Protein AF-A0A964JI79-F1 (afdb_monomer)

Sequence (382 aa):
MNRFLILTRLLARLQPWALALVCSLFVGLTACGGNASSGPTGSAENVSILEVLNTSTGSGTSTTPPISLPLGTDSISMASFWEKQVLNGFSKTGVLRAYAYQDFKRLTLLTVPTANADNGKSTLFLITHPDHQAQSGDIVTVSGVNQDALGVPYSFFNNAFEVVGRDANSYYIKVPYATSKREVFFLNANLSYKYLDCVGTQTVVQTPALGTDPITYLDGYEVRVAKYTVENLLNGCSPAAASFTTFKYFAVTNPRPGFTLKYPLLGQRVDGGDFGSTEKTFDLPSTPLKSGDTGTIGTMKFYKSSNKVFLTGSAVLTYEILKYTTNSVFIAISTDAYNDNYNLISKMTEVYGRDPLVDKEYKLIRTTIKYNNPRKNEVIIE

pLDD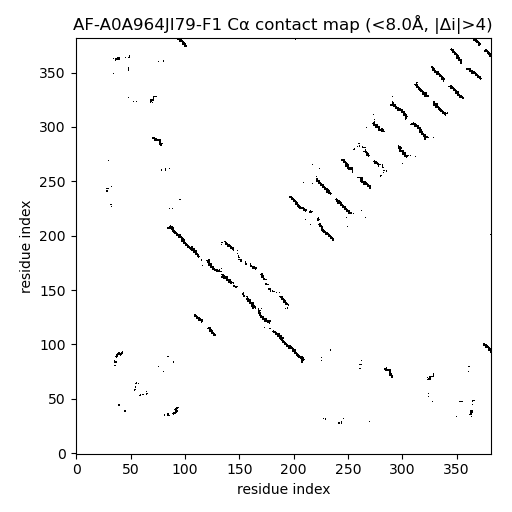T: mean 77.48, std 19.93, range [22.91, 97.0]

Mean predicted aligned error: 11.4 Å

Radius of gyration: 24.66 Å; Cα contacts (8 Å, |Δi|>4): 904; chains: 1; bounding box: 70×33×68 Å

Foldseek 3Di:
DPDVVVVVVVVVPPDPVVVVQPPPCPVPPPPVQPDQFAFDQDDPPCPPVVVLVCQQVVVDPDDDHPPAFDWDFFQDFPLVQSVCCQAAWYKDKWKKWKKFKDKDAFDWWWKWFDDADDVQQKTKIKTFAAQPPAEFQKKKAWADFDDADLNHDSVQNRGIFGWHDDDRGITIGIRRHGHPDGDIGITTTMIMIIHRQKMWMKMKTKHRFAADVVFDDAPRFTWTKIKIKIWIAIDNDPVRIDMKIKIWTFGCAQPDPPADRGRFTQWMDIVVAWTKGWPSQAHTDPGTDIAFDKDWRGKIWTARDSVRPGTFWIKTWMWHFHSGHPFKTKIWIWIFIATPVRDTFKIKIWIWMDGPVPDPHTHGPKIWMFGPDPRRMIMIID

Structure (mmCIF, N/CA/C/O backbone):
data_AF-A0A964JI79-F1
#
_entry.id   AF-A0A964JI79-F1
#
loop_
_atom_site.group_PDB
_atom_site.id
_atom_site.type_symbol
_atom_site.label_atom_id
_atom_site.label_alt_id
_atom_site.label_comp_id
_atom_site.label_asym_id
_atom_site.label_entity_id
_atom_site.label_seq_id
_atom_site.pdbx_PDB_ins_code
_atom_site.Cartn_x
_atom_site.Cartn_y
_atom_site.Cartn_z
_atom_site.occupancy
_atom_site.B_iso_or_equiv
_atom_site.auth_seq_id
_atom_site.auth_comp_id
_atom_site.auth_asym_id
_atom_site.auth_atom_id
_atom_site.pdbx_PDB_model_num
ATOM 1 N N . MET A 1 1 ? -39.527 5.521 -37.701 1.00 39.88 1 MET A N 1
ATOM 2 C CA . MET A 1 1 ? -38.469 4.477 -37.726 1.00 39.88 1 MET A CA 1
ATOM 3 C C . MET A 1 1 ? -37.204 5.082 -38.341 1.00 39.88 1 MET A C 1
ATOM 5 O O . MET A 1 1 ? -37.358 5.986 -39.144 1.00 39.88 1 MET A O 1
ATOM 9 N N . ASN A 1 2 ? -35.996 4.651 -37.947 1.00 37.69 2 ASN A N 1
ATOM 10 C CA . ASN A 1 2 ? -34.660 5.176 -38.348 1.00 37.69 2 ASN A CA 1
ATOM 11 C C . ASN A 1 2 ? -33.994 6.329 -37.560 1.00 37.69 2 ASN A C 1
ATOM 13 O O . ASN A 1 2 ? -33.199 7.070 -38.127 1.00 37.69 2 ASN A O 1
ATOM 17 N N . ARG A 1 3 ? -34.179 6.439 -36.234 1.00 29.69 3 ARG A N 1
ATOM 18 C CA . ARG A 1 3 ? -33.207 7.184 -35.385 1.00 29.69 3 ARG A CA 1
ATOM 19 C C . ARG A 1 3 ? -32.606 6.385 -34.221 1.00 29.69 3 ARG A C 1
ATOM 21 O O . ARG A 1 3 ? -31.501 6.689 -33.794 1.00 29.69 3 ARG A O 1
ATOM 28 N N . PHE A 1 4 ? -33.242 5.288 -33.805 1.00 30.78 4 PHE A N 1
ATOM 29 C CA . PHE A 1 4 ? -32.738 4.411 -32.733 1.00 30.78 4 PHE A CA 1
ATOM 30 C C . PHE A 1 4 ? -31.692 3.367 -33.177 1.00 30.78 4 PHE A C 1
ATOM 32 O O . PHE A 1 4 ? -31.004 2.793 -32.341 1.00 30.78 4 PHE A O 1
ATOM 39 N N . LEU A 1 5 ? -31.533 3.139 -34.485 1.00 32.06 5 LEU A N 1
ATOM 40 C CA . LEU A 1 5 ? -30.607 2.136 -35.040 1.00 32.06 5 LEU A CA 1
ATOM 41 C C . LEU A 1 5 ? -29.206 2.683 -35.373 1.00 32.06 5 LEU A C 1
ATOM 43 O O . LEU A 1 5 ? -28.295 1.907 -35.650 1.00 32.06 5 LEU A O 1
ATOM 47 N N . ILE A 1 6 ? -29.015 4.007 -35.338 1.00 36.81 6 ILE A N 1
ATOM 48 C CA . ILE A 1 6 ? -27.717 4.641 -35.631 1.00 36.81 6 ILE A CA 1
ATOM 49 C C . ILE A 1 6 ? -26.900 4.827 -34.341 1.00 36.81 6 ILE A C 1
ATOM 51 O O . ILE A 1 6 ? -25.684 4.649 -34.357 1.00 36.81 6 ILE A O 1
ATOM 55 N N . LEU A 1 7 ? -27.558 5.068 -33.200 1.00 31.48 7 LEU A N 1
ATOM 56 C CA . LEU A 1 7 ? -26.881 5.233 -31.908 1.00 31.48 7 LEU A CA 1
ATOM 57 C C . LEU A 1 7 ? -26.299 3.910 -31.374 1.00 31.48 7 LEU A C 1
ATOM 59 O O . LEU A 1 7 ? -25.198 3.885 -30.832 1.00 31.48 7 LEU A O 1
ATOM 63 N N . THR A 1 8 ? -26.983 2.788 -31.614 1.00 33.47 8 THR A N 1
ATOM 64 C CA . THR A 1 8 ? -26.509 1.444 -31.237 1.00 33.47 8 THR A CA 1
ATOM 65 C C . THR A 1 8 ? -25.351 0.950 -32.107 1.00 33.47 8 THR A C 1
ATOM 67 O O . THR A 1 8 ? -24.532 0.166 -31.635 1.00 33.47 8 THR A O 1
ATOM 70 N N . ARG A 1 9 ? -25.203 1.452 -33.344 1.00 29.17 9 ARG A N 1
ATOM 71 C CA . ARG A 1 9 ? -24.035 1.154 -34.194 1.00 29.17 9 ARG A CA 1
ATOM 72 C C . ARG A 1 9 ? -22.817 2.035 -33.902 1.00 29.17 9 ARG A C 1
ATOM 74 O O . ARG A 1 9 ? -21.702 1.567 -34.115 1.00 29.17 9 ARG A O 1
ATOM 81 N N . LEU A 1 10 ? -22.996 3.258 -33.389 1.00 30.17 10 LEU A N 1
ATOM 82 C CA . LEU A 1 10 ? -21.867 4.092 -32.945 1.00 30.17 10 LEU A CA 1
ATOM 83 C C . LEU A 1 10 ? -21.243 3.578 -31.637 1.00 30.17 10 LEU A C 1
ATOM 85 O O . LEU A 1 10 ? -20.023 3.588 -31.500 1.00 30.17 10 LEU A O 1
ATOM 89 N N . LEU A 1 11 ? -22.056 3.054 -30.715 1.00 32.22 11 LEU A N 1
ATOM 90 C CA . LEU A 1 11 ? -21.571 2.468 -29.458 1.00 32.22 11 LEU A CA 1
ATOM 91 C C . LEU A 1 11 ? -20.915 1.087 -29.632 1.00 32.22 11 LEU A C 1
ATOM 93 O O . LEU A 1 11 ? -20.135 0.680 -28.782 1.00 32.22 11 LEU A O 1
ATOM 97 N N . ALA A 1 12 ? -21.148 0.402 -30.755 1.00 28.06 12 ALA A N 1
ATOM 98 C CA . ALA A 1 12 ? -20.492 -0.867 -31.085 1.00 28.06 12 ALA A CA 1
ATOM 99 C C . ALA A 1 12 ? -19.076 -0.708 -31.686 1.00 28.06 12 ALA A C 1
ATOM 101 O O . ALA A 1 12 ? -18.411 -1.706 -31.954 1.00 28.06 12 ALA A O 1
ATOM 102 N N . ARG A 1 13 ? -18.608 0.532 -31.917 1.00 30.50 13 ARG A N 1
ATOM 103 C CA . ARG A 1 13 ? -17.231 0.843 -32.358 1.00 30.50 13 ARG A CA 1
ATOM 104 C C . ARG A 1 13 ? -16.351 1.464 -31.273 1.00 30.50 13 ARG A C 1
ATOM 106 O O . ARG A 1 13 ? -15.166 1.675 -31.512 1.00 30.50 13 ARG A O 1
ATOM 113 N N . LEU A 1 14 ? -16.900 1.730 -30.091 1.00 30.25 14 LEU A N 1
ATOM 114 C CA . LEU A 1 14 ? -16.108 2.082 -28.920 1.00 30.25 14 LEU A CA 1
ATOM 115 C C . LEU A 1 14 ? -15.649 0.777 -28.271 1.00 30.25 14 LEU A C 1
ATOM 117 O O . LEU A 1 14 ? -16.464 -0.045 -27.859 1.00 30.25 14 LEU A O 1
ATOM 121 N N . GLN A 1 15 ? -14.334 0.564 -28.275 1.00 29.81 15 GLN A N 1
ATOM 122 C CA . GLN A 1 15 ? -13.681 -0.624 -27.734 1.00 29.81 15 GLN A CA 1
ATOM 123 C C . GLN A 1 15 ? -14.195 -0.962 -26.319 1.00 29.81 15 GLN A C 1
ATOM 125 O O . GLN A 1 15 ? -14.509 -0.044 -25.556 1.00 29.81 15 GLN A O 1
ATOM 130 N N . PRO A 1 16 ? -14.199 -2.250 -25.912 1.00 25.27 16 PRO A N 1
ATOM 131 C CA . PRO A 1 16 ? -14.702 -2.721 -24.607 1.00 25.27 16 PRO A CA 1
ATOM 132 C C . PRO A 1 16 ? -14.015 -2.116 -23.364 1.00 25.27 16 PRO A C 1
ATOM 134 O O . PRO A 1 16 ? -14.296 -2.508 -22.237 1.00 25.27 16 PRO A O 1
ATOM 137 N N . TRP A 1 17 ? -13.071 -1.198 -23.553 1.00 29.56 17 TRP A N 1
ATOM 138 C CA . TRP A 1 17 ? -12.117 -0.728 -22.557 1.00 29.56 17 TRP A CA 1
ATOM 139 C C . TRP A 1 17 ? -12.625 0.527 -21.836 1.00 29.56 17 TRP A C 1
ATOM 141 O O . TRP A 1 17 ? -12.247 0.777 -20.695 1.00 29.56 17 TRP A O 1
ATOM 151 N N . ALA A 1 18 ? -13.554 1.269 -22.451 1.00 24.69 18 ALA A N 1
ATOM 152 C CA . ALA A 1 18 ? -14.153 2.461 -21.849 1.00 24.69 18 ALA A CA 1
ATOM 153 C C . ALA A 1 18 ? -15.104 2.136 -20.677 1.00 24.69 18 ALA A C 1
ATOM 155 O O . ALA A 1 18 ? -15.286 2.967 -19.792 1.00 24.69 18 ALA A O 1
ATOM 156 N N . LEU A 1 19 ? -15.660 0.917 -20.615 1.00 22.91 19 LEU A N 1
ATOM 157 C CA . LEU A 1 19 ? -16.466 0.466 -19.470 1.00 22.91 19 LEU A CA 1
ATOM 158 C C . LEU A 1 19 ? -15.629 -0.120 -18.316 1.00 22.91 19 LEU A C 1
ATOM 160 O O . LEU A 1 19 ? -16.111 -0.171 -17.188 1.00 22.91 19 LEU A O 1
ATOM 164 N N . ALA A 1 20 ? -14.372 -0.511 -18.553 1.00 25.67 20 ALA A N 1
ATOM 165 C CA . ALA A 1 20 ? -13.480 -1.023 -17.505 1.00 25.67 20 ALA A CA 1
ATOM 166 C C . ALA A 1 20 ? -12.847 0.095 -16.649 1.00 25.67 20 ALA A C 1
ATOM 168 O O . ALA A 1 20 ? -12.399 -0.154 -15.526 1.00 25.67 20 ALA A O 1
ATOM 169 N N . LEU A 1 21 ? -12.851 1.332 -17.161 1.00 25.94 21 LEU A N 1
ATOM 170 C CA . LEU A 1 21 ? -12.271 2.508 -16.508 1.00 25.94 21 LEU A CA 1
ATOM 171 C C . LEU A 1 21 ? -13.155 3.092 -15.387 1.00 25.94 21 LEU A C 1
ATOM 173 O O . LEU A 1 21 ? -12.661 3.825 -14.539 1.00 25.94 21 LEU A O 1
ATOM 177 N N . VAL A 1 22 ? -14.455 2.774 -15.371 1.00 24.48 22 VAL A N 1
ATOM 178 C CA . VAL A 1 22 ? -15.443 3.443 -14.498 1.00 24.48 22 VAL A CA 1
ATOM 179 C C . VAL A 1 22 ? -15.822 2.607 -13.264 1.00 24.48 22 VAL A C 1
ATOM 181 O O . VAL A 1 22 ? -16.275 3.155 -12.265 1.00 24.48 22 VAL A O 1
ATOM 184 N N . CYS A 1 23 ? -15.572 1.293 -13.265 1.00 25.00 23 CYS A N 1
ATOM 185 C CA . CYS A 1 23 ? -16.002 0.400 -12.175 1.00 25.00 23 CYS A CA 1
ATOM 186 C C . CYS A 1 23 ? -14.883 -0.100 -11.242 1.00 25.00 23 CYS A C 1
ATOM 188 O O . CYS A 1 23 ? -15.166 -0.877 -10.335 1.00 25.00 23 CYS A O 1
ATOM 190 N N . SER A 1 24 ? -13.630 0.334 -11.414 1.00 27.92 24 SER A N 1
ATOM 191 C CA . SER A 1 24 ? -12.477 -0.191 -10.657 1.00 27.92 24 SER A CA 1
ATOM 192 C C . SER A 1 24 ? -11.858 0.781 -9.638 1.00 27.92 24 SER A C 1
ATOM 194 O O . SER A 1 24 ? -11.057 0.341 -8.815 1.00 27.92 24 SER A O 1
ATOM 196 N N . LEU A 1 25 ? -12.265 2.060 -9.605 1.00 29.45 25 LEU A N 1
ATOM 197 C CA . LEU A 1 25 ? -11.742 3.047 -8.640 1.00 29.45 25 LEU A CA 1
ATOM 198 C C . LEU A 1 25 ? -12.527 3.159 -7.320 1.00 29.45 25 LEU A C 1
ATOM 200 O O . LEU A 1 25 ? -12.023 3.731 -6.357 1.00 29.45 25 LEU A O 1
ATOM 204 N N . PHE A 1 26 ? -13.729 2.584 -7.226 1.00 28.66 26 PHE A N 1
ATOM 205 C CA . PHE A 1 26 ? -14.591 2.760 -6.046 1.00 28.66 26 PHE A CA 1
ATOM 206 C C . PHE A 1 26 ? -14.206 1.912 -4.824 1.00 28.66 26 PHE A C 1
ATOM 208 O O . PHE A 1 26 ? -14.629 2.222 -3.715 1.00 28.66 26 PHE A O 1
ATOM 215 N N . VAL A 1 27 ? -13.370 0.884 -4.987 1.00 33.28 27 VAL A N 1
ATOM 216 C CA . VAL A 1 27 ? -12.914 0.036 -3.865 1.00 33.28 27 VAL A CA 1
ATOM 217 C C . VAL A 1 27 ? -11.611 0.573 -3.246 1.00 33.28 27 VAL A C 1
ATOM 219 O O . VAL A 1 27 ? -11.201 0.148 -2.171 1.00 33.28 27 VAL A O 1
ATOM 222 N N . GLY A 1 28 ? -10.965 1.550 -3.897 1.00 31.89 28 GLY A N 1
ATOM 223 C CA . GLY A 1 28 ? -9.596 1.965 -3.587 1.00 31.89 28 GLY A CA 1
ATOM 224 C C . GLY A 1 28 ? -9.418 2.948 -2.426 1.00 31.89 28 GLY A C 1
ATOM 225 O O . GLY A 1 28 ? -8.292 3.309 -2.092 1.00 31.89 28 GLY A O 1
ATOM 226 N N . LEU A 1 29 ? -10.507 3.428 -1.829 1.00 32.56 29 LEU A N 1
ATOM 227 C CA . LEU A 1 29 ? -10.443 4.540 -0.878 1.00 32.56 29 LEU A CA 1
ATOM 228 C C . LEU A 1 29 ? -11.104 4.247 0.479 1.00 32.56 29 LEU A C 1
ATOM 230 O O . LEU A 1 29 ? -10.903 4.997 1.430 1.00 32.56 29 LEU A O 1
ATOM 234 N N . THR A 1 30 ? -11.821 3.128 0.615 1.00 34.31 30 THR A N 1
ATOM 235 C CA . THR A 1 30 ? -12.437 2.704 1.886 1.00 34.31 30 THR A CA 1
ATOM 236 C C . THR A 1 30 ? -11.485 1.901 2.780 1.00 34.31 30 THR A C 1
ATOM 238 O O . THR A 1 30 ? -11.763 1.722 3.964 1.00 34.31 30 THR A O 1
ATOM 241 N N . ALA A 1 31 ? -10.342 1.451 2.249 1.00 33.12 31 ALA A N 1
ATOM 242 C CA . ALA A 1 31 ? -9.360 0.645 2.981 1.00 33.12 31 ALA A CA 1
ATOM 243 C C . ALA A 1 31 ? -8.284 1.463 3.722 1.00 33.12 31 ALA A C 1
ATOM 245 O O . ALA A 1 31 ? -7.567 0.899 4.540 1.00 33.12 31 ALA A O 1
ATOM 246 N N . CYS A 1 32 ? -8.201 2.787 3.531 1.00 40.50 32 CYS A N 1
ATOM 247 C CA . CYS A 1 32 ? -7.265 3.651 4.276 1.00 40.50 32 CYS A CA 1
ATOM 248 C C . CYS A 1 32 ? -7.685 3.883 5.748 1.00 40.50 32 CYS A C 1
ATOM 250 O O . CYS A 1 32 ? -7.201 4.805 6.386 1.00 40.50 32 CYS A O 1
ATOM 252 N N . GLY A 1 33 ? -8.623 3.093 6.284 1.00 36.03 33 GLY A N 1
ATOM 253 C CA . GLY A 1 33 ? -9.241 3.272 7.603 1.00 36.03 33 GLY A CA 1
ATOM 254 C C . GLY A 1 33 ? -8.457 2.708 8.792 1.00 36.03 33 GLY A C 1
ATOM 255 O O . GLY A 1 33 ? -8.871 2.903 9.934 1.00 36.03 33 GLY A O 1
ATOM 256 N N . GLY A 1 34 ? -7.366 1.976 8.555 1.00 40.94 34 GLY A N 1
ATOM 257 C CA . GLY A 1 34 ? -6.694 1.150 9.565 1.00 40.94 34 GLY A CA 1
ATOM 258 C C . GLY A 1 34 ? -5.803 1.898 10.554 1.00 40.94 34 GLY A C 1
ATOM 259 O O . GLY A 1 34 ? -5.539 1.355 11.624 1.00 40.94 34 GLY A O 1
ATOM 260 N N . ASN A 1 35 ? -5.407 3.141 10.255 1.00 49.19 35 ASN A N 1
ATOM 261 C CA . ASN A 1 35 ? -4.250 3.740 10.919 1.00 49.19 35 ASN A CA 1
ATOM 262 C C . ASN A 1 35 ? -4.412 3.786 12.443 1.00 49.19 35 ASN A C 1
ATOM 264 O O . ASN A 1 35 ? -5.392 4.323 12.974 1.00 49.19 35 ASN A O 1
ATOM 268 N N . ALA A 1 36 ? -3.410 3.242 13.123 1.00 42.94 36 ALA A N 1
ATOM 269 C CA . ALA A 1 36 ? -3.311 3.202 14.570 1.00 42.94 36 ALA A CA 1
ATOM 270 C C . ALA A 1 36 ? -2.357 4.264 15.121 1.00 42.94 36 ALA A C 1
ATOM 272 O O . ALA A 1 36 ? -2.041 4.197 16.296 1.00 42.94 36 ALA A O 1
ATOM 273 N N . SER A 1 37 ? -1.835 5.185 14.301 1.00 50.50 37 SER A N 1
ATOM 274 C CA . SER A 1 37 ? -0.772 6.100 14.726 1.00 50.50 37 SER A CA 1
ATOM 275 C C . SER A 1 37 ? -0.825 7.474 14.093 1.00 50.50 37 SER A C 1
ATOM 277 O O . SER A 1 37 ? -1.090 7.608 12.896 1.00 50.50 37 SER A O 1
ATOM 279 N N . SER A 1 38 ? -0.406 8.460 14.880 1.00 55.50 38 SER A N 1
ATOM 280 C CA . SER A 1 38 ? 0.136 9.721 14.405 1.00 55.50 38 SER A CA 1
ATOM 281 C C . SER A 1 38 ? 1.243 9.491 13.380 1.00 55.50 38 SER A C 1
ATOM 283 O O . SER A 1 38 ? 2.293 8.915 13.673 1.00 55.50 38 SER A O 1
ATOM 285 N N . GLY A 1 39 ? 1.014 9.966 12.160 1.00 51.12 39 GLY A N 1
ATOM 286 C CA . GLY A 1 39 ? 2.116 10.260 11.257 1.00 51.12 39 GLY A CA 1
ATOM 287 C C . GLY A 1 39 ? 2.653 11.670 11.480 1.00 51.12 39 GLY A C 1
ATOM 288 O O . GLY A 1 39 ? 2.147 12.393 12.338 1.00 51.12 39 GLY A O 1
ATOM 289 N N . PRO A 1 40 ? 3.682 12.061 10.723 1.00 49.12 40 PRO A N 1
ATOM 290 C CA . PRO A 1 40 ? 4.255 13.391 10.822 1.00 49.12 40 PRO A CA 1
ATOM 291 C C . PRO A 1 40 ? 3.246 14.464 10.401 1.00 49.12 40 PRO A C 1
ATOM 293 O O . PRO A 1 40 ? 2.354 14.233 9.578 1.00 49.12 40 PRO A O 1
ATOM 296 N N . THR A 1 41 ? 3.438 15.666 10.936 1.00 49.00 41 THR A N 1
ATOM 297 C CA . THR A 1 41 ? 2.664 16.860 10.567 1.00 49.00 41 THR A CA 1
ATOM 298 C C . THR A 1 41 ? 3.104 17.461 9.223 1.00 49.00 41 THR A C 1
ATOM 300 O O . THR A 1 41 ? 2.464 18.387 8.729 1.00 49.00 41 THR A O 1
ATOM 303 N N . GLY A 1 42 ? 4.164 16.923 8.598 1.00 44.34 42 GLY A N 1
ATOM 304 C CA . GLY A 1 42 ? 4.640 17.318 7.270 1.00 44.34 42 GLY A CA 1
ATOM 305 C C . GLY A 1 42 ? 5.679 16.362 6.663 1.00 44.34 42 GLY A C 1
ATOM 306 O O . GLY A 1 42 ? 6.214 15.484 7.335 1.00 44.34 42 GLY A O 1
ATOM 307 N N . SER A 1 43 ? 6.005 16.557 5.379 1.00 46.84 43 SER A N 1
ATOM 308 C CA . SER A 1 43 ? 6.873 15.661 4.589 1.00 46.84 43 SER A CA 1
ATOM 309 C C . SER A 1 43 ? 8.339 15.597 5.047 1.00 46.84 43 SER A C 1
ATOM 311 O O . SER A 1 43 ? 9.063 14.689 4.652 1.00 46.84 43 SER A O 1
ATOM 313 N N . ALA A 1 44 ? 8.800 16.560 5.853 1.00 49.00 44 ALA A N 1
ATOM 314 C CA . ALA A 1 44 ? 10.200 16.676 6.266 1.00 49.00 44 ALA A CA 1
ATOM 315 C C . ALA A 1 44 ? 10.572 15.800 7.477 1.00 49.00 44 ALA A C 1
ATOM 317 O O . ALA A 1 44 ? 11.729 15.413 7.613 1.00 49.00 44 ALA A O 1
ATOM 318 N N . GLU A 1 45 ? 9.616 15.461 8.349 1.00 54.50 45 GLU A N 1
ATOM 319 C CA . GLU A 1 45 ? 9.915 14.883 9.673 1.00 54.50 45 GLU A CA 1
ATOM 320 C C . GLU A 1 45 ? 10.364 13.411 9.638 1.00 54.50 45 GLU A C 1
ATOM 322 O O . GLU A 1 45 ? 10.851 12.911 10.646 1.00 54.50 45 GLU A O 1
ATOM 327 N N . ASN A 1 46 ? 10.263 12.728 8.489 1.00 58.06 46 ASN A N 1
ATOM 328 C CA . ASN A 1 46 ? 10.597 11.303 8.353 1.00 58.06 46 ASN A CA 1
ATOM 329 C C . ASN A 1 46 ? 11.610 10.985 7.245 1.00 58.06 46 ASN A C 1
ATOM 331 O O . ASN A 1 46 ? 11.839 9.807 6.977 1.00 58.06 46 ASN A O 1
ATOM 335 N N . VAL A 1 47 ? 12.216 11.981 6.589 1.00 62.69 47 VAL A N 1
ATOM 336 C CA . VAL A 1 47 ? 13.086 11.733 5.420 1.00 62.69 47 VAL A CA 1
ATOM 337 C C . VAL A 1 47 ? 14.242 10.790 5.769 1.00 62.69 47 VAL A C 1
ATOM 339 O O . VAL A 1 47 ? 14.490 9.849 5.023 1.00 62.69 47 VAL A O 1
ATOM 342 N N . SER A 1 48 ? 14.871 10.959 6.936 1.00 61.00 48 SER A N 1
ATOM 343 C CA . SER A 1 48 ? 15.968 10.097 7.402 1.00 61.00 48 SER A CA 1
ATOM 344 C C . SER A 1 48 ? 15.520 8.656 7.681 1.00 61.00 48 SER A C 1
ATOM 346 O O . SER A 1 48 ? 16.176 7.707 7.261 1.00 61.00 48 SER A O 1
ATOM 348 N N . ILE A 1 49 ? 14.376 8.467 8.346 1.00 67.62 49 ILE A N 1
ATOM 349 C CA . ILE A 1 49 ? 13.830 7.141 8.677 1.00 67.62 49 ILE A CA 1
ATOM 350 C C . ILE A 1 49 ? 13.346 6.423 7.405 1.00 67.62 49 ILE A C 1
ATOM 352 O O . ILE A 1 49 ? 13.549 5.218 7.239 1.00 67.62 49 ILE A O 1
ATOM 356 N N . LEU A 1 50 ? 12.739 7.168 6.481 1.00 66.94 50 LEU A N 1
ATOM 357 C CA . LEU A 1 50 ? 12.290 6.665 5.188 1.00 66.94 50 LEU A CA 1
ATOM 358 C C . LEU A 1 50 ? 13.476 6.301 4.282 1.00 66.94 50 LEU A C 1
ATOM 360 O O . LEU A 1 50 ? 13.428 5.289 3.588 1.00 66.94 50 LEU A O 1
ATOM 364 N N . GLU A 1 51 ? 14.562 7.074 4.316 1.00 67.00 51 GLU A N 1
ATOM 365 C CA . GLU A 1 51 ? 15.814 6.770 3.617 1.00 67.00 51 GLU A CA 1
ATOM 366 C C . GLU A 1 51 ? 16.472 5.494 4.162 1.00 67.00 51 GLU A C 1
ATOM 368 O O . GLU A 1 51 ? 16.895 4.635 3.382 1.00 67.00 51 GLU A O 1
ATOM 373 N N . VAL A 1 52 ? 16.472 5.302 5.485 1.00 64.25 52 VAL A N 1
ATOM 374 C CA . VAL A 1 52 ? 16.910 4.050 6.124 1.00 64.25 52 VAL A CA 1
ATOM 375 C C . VAL A 1 52 ? 16.043 2.867 5.671 1.00 64.25 52 VAL A C 1
ATOM 377 O O . VAL A 1 52 ? 16.575 1.806 5.321 1.00 64.25 52 VAL A O 1
ATOM 380 N N . LEU A 1 53 ? 14.718 3.040 5.598 1.00 69.06 53 LEU A N 1
ATOM 381 C CA . LEU A 1 53 ? 13.806 2.015 5.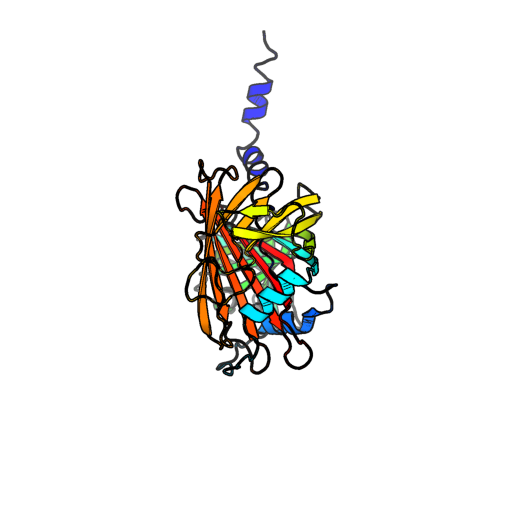078 1.00 69.06 53 LEU A CA 1
ATOM 382 C C . LEU A 1 53 ? 14.071 1.712 3.587 1.00 69.06 53 LEU A C 1
ATOM 384 O O . LEU A 1 53 ? 14.092 0.554 3.177 1.00 69.06 53 LEU A O 1
ATOM 388 N N . ASN A 1 54 ? 14.313 2.730 2.762 1.00 67.69 54 ASN A N 1
ATOM 389 C CA . ASN A 1 54 ? 14.573 2.569 1.324 1.00 67.69 54 ASN A CA 1
ATOM 390 C C . ASN A 1 54 ? 15.914 1.886 1.040 1.00 67.69 54 ASN A C 1
ATOM 392 O O . ASN A 1 54 ? 16.011 1.021 0.169 1.00 67.69 54 ASN A O 1
ATOM 396 N N . THR A 1 55 ? 16.946 2.243 1.803 1.00 59.00 55 THR A N 1
ATOM 397 C CA . THR A 1 55 ? 18.278 1.633 1.706 1.00 59.00 55 THR A CA 1
ATOM 398 C C . THR A 1 55 ? 18.235 0.162 2.114 1.00 59.00 55 THR A C 1
ATOM 400 O O . THR A 1 55 ? 18.874 -0.681 1.491 1.00 59.00 55 THR A O 1
ATOM 403 N N . SER A 1 56 ? 17.441 -0.170 3.133 1.00 51.62 56 SER A N 1
ATOM 404 C CA . SER A 1 56 ? 17.319 -1.541 3.634 1.00 51.62 56 SER A CA 1
ATOM 405 C C . SER A 1 56 ? 16.425 -2.451 2.785 1.00 51.62 56 SER A C 1
ATOM 407 O O . SER A 1 56 ? 16.653 -3.660 2.747 1.00 51.62 56 SER A O 1
ATOM 409 N N . THR A 1 57 ? 15.453 -1.890 2.061 1.00 53.56 57 THR A N 1
ATOM 410 C CA . THR A 1 57 ? 14.552 -2.635 1.159 1.00 53.56 57 THR A CA 1
ATOM 411 C C . THR A 1 57 ? 15.056 -2.729 -0.287 1.00 53.56 57 THR A C 1
ATOM 413 O O . THR A 1 57 ? 14.394 -3.342 -1.124 1.00 53.56 57 THR A O 1
ATOM 416 N N . GLY A 1 58 ? 16.236 -2.172 -0.592 1.00 47.69 58 GLY A N 1
ATOM 417 C CA . GLY A 1 58 ? 16.861 -2.255 -1.918 1.00 47.69 58 GLY A CA 1
ATOM 418 C C . GLY A 1 58 ? 16.171 -1.415 -2.999 1.00 47.69 58 GLY A C 1
ATOM 419 O O . GLY A 1 58 ? 16.394 -1.647 -4.182 1.00 47.69 58 GLY A O 1
ATOM 420 N N . SER A 1 59 ? 15.329 -0.449 -2.614 1.00 43.97 59 SER A N 1
ATOM 421 C CA . SER A 1 59 ? 14.651 0.467 -3.542 1.00 43.97 59 SER A CA 1
ATOM 422 C C . SER A 1 59 ? 15.435 1.760 -3.805 1.00 43.97 59 SER A C 1
ATOM 424 O O . SER A 1 59 ? 14.966 2.618 -4.550 1.00 43.97 59 SER A O 1
ATOM 426 N N . GLY A 1 60 ? 16.604 1.928 -3.176 1.00 41.72 60 GLY A N 1
ATOM 427 C CA . GLY A 1 60 ? 17.546 3.020 -3.428 1.00 41.72 60 GLY A CA 1
ATOM 428 C C . GLY A 1 60 ? 18.634 2.648 -4.442 1.00 41.72 60 GLY A C 1
ATOM 429 O O . GLY A 1 60 ? 18.926 1.480 -4.671 1.00 41.72 60 GLY A O 1
ATOM 430 N N . THR A 1 61 ? 19.295 3.657 -5.008 1.00 36.34 61 THR A N 1
ATOM 431 C CA . THR A 1 61 ? 20.412 3.553 -5.973 1.00 36.34 61 THR A CA 1
ATOM 432 C C . THR A 1 61 ? 21.726 2.998 -5.385 1.00 36.34 61 THR A C 1
ATOM 434 O O . THR A 1 61 ? 22.768 3.070 -6.035 1.00 36.34 61 THR A O 1
ATOM 437 N N . SER A 1 62 ? 21.707 2.449 -4.165 1.00 34.25 62 SER A N 1
ATOM 438 C CA . SER A 1 62 ? 22.897 1.986 -3.440 1.00 34.25 62 SER A CA 1
ATOM 439 C C . SER A 1 62 ? 23.147 0.488 -3.639 1.00 34.25 62 SER A C 1
ATOM 441 O O . SER A 1 62 ? 22.257 -0.345 -3.484 1.00 34.25 62 SER A O 1
ATOM 443 N N . THR A 1 63 ? 24.384 0.149 -3.994 1.00 37.25 63 THR A N 1
ATOM 444 C CA . THR A 1 63 ? 24.808 -1.112 -4.618 1.00 37.25 63 THR A CA 1
ATOM 445 C C . THR A 1 63 ? 25.144 -2.269 -3.669 1.00 37.25 63 THR A C 1
ATOM 447 O O . THR A 1 63 ? 25.874 -3.163 -4.083 1.00 37.25 63 THR A O 1
ATOM 450 N N . THR A 1 64 ? 24.636 -2.328 -2.435 1.00 34.25 64 THR A N 1
ATOM 451 C CA . THR A 1 64 ? 24.895 -3.493 -1.556 1.00 34.25 64 THR A CA 1
ATOM 452 C C . THR A 1 64 ? 23.930 -3.561 -0.361 1.00 34.25 64 THR A C 1
ATOM 454 O O . THR A 1 64 ? 23.960 -2.665 0.484 1.00 34.25 64 THR A O 1
ATOM 457 N N . PRO A 1 65 ? 23.119 -4.630 -0.210 1.00 37.44 65 PRO A N 1
ATOM 458 C CA . PRO A 1 65 ? 22.399 -4.902 1.035 1.00 37.44 65 PRO A CA 1
ATOM 459 C C . PRO A 1 65 ? 23.395 -5.227 2.167 1.00 37.44 65 PRO A C 1
ATOM 461 O O . PRO A 1 65 ? 24.378 -5.930 1.912 1.00 37.44 65 PRO A O 1
ATOM 464 N N . PRO A 1 66 ? 23.178 -4.785 3.420 1.00 36.84 66 PRO A N 1
ATOM 465 C CA . PRO A 1 66 ? 24.048 -5.156 4.537 1.00 36.84 66 PRO A CA 1
ATOM 466 C C . PRO A 1 66 ? 24.001 -6.673 4.796 1.00 36.84 66 PRO A C 1
ATOM 468 O O . PRO A 1 66 ? 22.926 -7.248 4.945 1.00 36.84 66 PRO A O 1
ATOM 471 N N . ILE A 1 67 ? 25.175 -7.312 4.880 1.00 37.12 67 ILE A N 1
ATOM 472 C CA . ILE A 1 67 ? 25.364 -8.779 4.969 1.00 37.12 67 ILE A CA 1
ATOM 473 C C . ILE A 1 67 ? 24.938 -9.367 6.331 1.00 37.12 67 ILE A C 1
ATOM 475 O O . ILE A 1 67 ? 24.733 -10.570 6.464 1.00 37.12 67 ILE A O 1
ATOM 479 N N . SER A 1 68 ? 24.7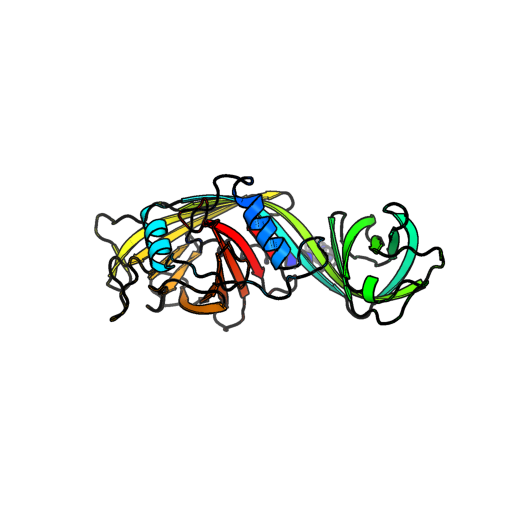17 -8.534 7.344 1.00 40.19 68 SER A N 1
ATOM 480 C CA . SER A 1 68 ? 24.092 -8.952 8.598 1.00 40.19 68 SER A CA 1
ATOM 481 C C . SER A 1 68 ? 23.555 -7.731 9.323 1.00 40.19 68 SER A C 1
ATOM 483 O O . SER A 1 68 ? 24.305 -6.790 9.590 1.00 40.19 68 SER A O 1
ATOM 485 N N . LEU A 1 69 ? 22.263 -7.745 9.635 1.00 40.47 69 LEU A N 1
ATOM 486 C CA . LEU A 1 69 ? 21.609 -6.652 10.341 1.00 40.47 69 LEU A CA 1
ATOM 487 C C . LEU A 1 69 ? 21.653 -6.949 11.849 1.00 40.47 69 LEU A C 1
ATOM 489 O O . LEU A 1 69 ? 21.343 -8.072 12.249 1.00 40.47 69 LEU A O 1
ATOM 493 N N . PRO A 1 70 ? 22.082 -5.990 12.685 1.00 40.97 70 PRO A N 1
ATOM 494 C CA . PRO A 1 70 ? 22.153 -6.174 14.130 1.00 40.97 70 PRO A CA 1
ATOM 495 C C . PRO A 1 70 ? 20.780 -6.530 14.712 1.00 40.97 70 PRO A C 1
ATOM 497 O O . PRO A 1 70 ? 19.755 -6.008 14.276 1.00 40.97 70 PRO A O 1
ATOM 500 N N . LEU A 1 71 ? 20.758 -7.391 15.730 1.00 47.34 71 LEU A N 1
ATOM 501 C CA . LEU A 1 71 ? 19.556 -7.677 16.512 1.00 47.34 71 LEU A CA 1
ATOM 502 C C . LEU A 1 71 ? 19.276 -6.491 17.446 1.00 47.34 71 LEU A C 1
ATOM 504 O O . LEU A 1 71 ? 19.742 -6.462 18.583 1.00 47.34 71 LEU A O 1
ATOM 508 N N . GLY A 1 72 ? 18.538 -5.496 16.956 1.00 51.25 72 GLY A N 1
ATOM 509 C CA . GLY A 1 72 ? 17.959 -4.466 17.813 1.00 51.25 72 GLY A CA 1
ATOM 510 C C . GLY A 1 72 ? 16.930 -5.084 18.765 1.00 51.25 72 GLY A C 1
ATOM 511 O O . GLY A 1 72 ? 16.123 -5.926 18.361 1.00 51.25 72 GLY A O 1
ATOM 512 N N . THR A 1 73 ? 16.960 -4.678 20.033 1.00 53.62 73 THR A N 1
ATOM 513 C CA . THR A 1 73 ? 15.865 -4.938 20.980 1.00 53.62 73 THR A CA 1
ATOM 514 C C . THR A 1 73 ? 15.114 -3.634 21.172 1.00 53.62 73 THR A C 1
ATOM 516 O O . THR A 1 73 ? 15.732 -2.626 21.515 1.00 53.62 73 THR A O 1
ATOM 519 N N . ASP A 1 74 ? 13.807 -3.628 20.910 1.00 60.19 74 ASP A N 1
ATOM 520 C CA . ASP A 1 74 ? 12.974 -2.502 21.308 1.00 60.19 74 ASP A CA 1
ATOM 521 C C . ASP A 1 74 ? 12.511 -2.700 22.750 1.00 60.19 74 ASP A C 1
ATOM 523 O O . ASP A 1 74 ? 12.233 -3.821 23.170 1.00 60.19 74 ASP A O 1
ATOM 527 N N . SER A 1 75 ? 12.409 -1.615 23.510 1.00 62.06 75 SER A N 1
ATOM 528 C CA . SER A 1 75 ? 11.788 -1.589 24.833 1.00 62.06 75 SER A CA 1
ATOM 529 C C . SER A 1 75 ? 10.310 -1.180 24.786 1.00 62.06 75 SER A C 1
ATOM 531 O O . SER A 1 75 ? 9.615 -1.312 25.793 1.00 62.06 75 SER A O 1
ATOM 533 N N . ILE A 1 76 ? 9.807 -0.701 23.641 1.00 64.56 76 ILE A N 1
ATOM 534 C CA . ILE A 1 76 ? 8.415 -0.269 23.479 1.00 64.56 76 ILE A CA 1
ATO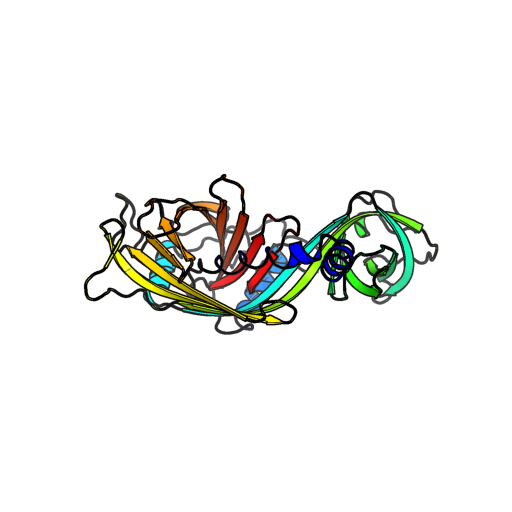M 535 C C . ILE A 1 76 ? 7.522 -1.471 23.148 1.00 64.56 76 ILE A C 1
ATOM 537 O O . ILE A 1 76 ? 7.746 -2.188 22.174 1.00 64.56 76 ILE A O 1
ATOM 541 N N . SER A 1 77 ? 6.470 -1.670 23.949 1.00 75.19 77 SER A N 1
ATOM 542 C CA . SER A 1 77 ? 5.425 -2.662 23.660 1.00 75.19 77 SER A CA 1
ATOM 543 C C . SER A 1 77 ? 4.400 -2.101 22.669 1.00 75.19 77 SER A C 1
ATOM 545 O O . SER A 1 77 ? 3.967 -0.948 22.795 1.00 75.19 77 SER A O 1
ATOM 547 N N . MET A 1 78 ? 3.958 -2.924 21.715 1.00 77.88 78 MET A N 1
ATOM 548 C CA . MET A 1 78 ? 2.937 -2.535 20.732 1.00 77.88 78 MET A CA 1
ATOM 549 C C . MET A 1 78 ? 1.588 -2.225 21.399 1.00 77.88 78 MET A C 1
ATOM 551 O O . MET A 1 78 ? 0.886 -1.317 20.959 1.00 77.88 78 MET A O 1
ATOM 555 N N . ALA A 1 79 ? 1.274 -2.893 22.515 1.00 81.50 79 ALA A N 1
ATOM 556 C CA . ALA A 1 79 ? 0.118 -2.569 23.348 1.00 81.50 79 ALA A CA 1
ATOM 557 C C . ALA A 1 79 ? 0.170 -1.128 23.894 1.00 81.50 79 ALA A C 1
ATOM 559 O O . ALA A 1 79 ? -0.779 -0.368 23.721 1.00 81.50 79 ALA A O 1
ATOM 560 N N . SER A 1 80 ? 1.294 -0.711 24.492 1.00 80.00 80 SER A N 1
ATOM 561 C CA . SER A 1 80 ? 1.423 0.650 25.044 1.00 80.00 80 SER A CA 1
ATOM 562 C C . SER A 1 80 ? 1.329 1.741 23.976 1.00 80.00 80 SER A C 1
ATOM 564 O O . SER A 1 80 ? 0.753 2.803 24.210 1.00 80.00 80 SER A O 1
ATOM 566 N N . PHE A 1 81 ? 1.870 1.462 22.791 1.00 79.19 81 PHE A N 1
ATOM 567 C CA . PHE A 1 81 ? 1.753 2.329 21.631 1.00 79.19 81 PHE A CA 1
ATOM 568 C C . PHE A 1 81 ? 0.292 2.471 21.188 1.00 79.19 81 PHE A C 1
ATOM 570 O O . PHE A 1 81 ? -0.207 3.589 21.080 1.00 79.19 81 PHE A O 1
ATOM 577 N N . TRP A 1 82 ? -0.408 1.350 21.011 1.00 83.81 82 TRP A N 1
ATOM 578 C CA . TRP A 1 82 ? -1.819 1.326 20.636 1.00 83.81 82 TRP A CA 1
ATOM 579 C C . TRP A 1 82 ? -2.696 2.126 21.603 1.00 83.81 82 TRP A C 1
ATOM 581 O O . TRP A 1 82 ? -3.464 2.987 21.178 1.00 83.81 82 TRP A O 1
ATOM 591 N N . GLU A 1 83 ? -2.541 1.897 22.910 1.00 85.81 83 GLU A N 1
ATOM 592 C CA . GLU A 1 83 ? -3.333 2.577 23.939 1.00 85.81 83 GLU A CA 1
ATOM 593 C C . GLU A 1 83 ? -3.233 4.102 23.839 1.00 85.81 83 GLU A C 1
ATOM 595 O O . GLU A 1 83 ? -4.248 4.800 23.885 1.00 85.81 83 GLU A O 1
ATOM 600 N N . LYS A 1 84 ? -2.020 4.633 23.659 1.00 82.62 84 LYS A N 1
ATOM 601 C CA . LYS A 1 84 ? -1.814 6.080 23.532 1.00 82.62 84 LYS A CA 1
ATOM 602 C C . LYS A 1 84 ? -2.482 6.654 22.293 1.00 82.62 84 LYS A C 1
ATOM 604 O O . LYS A 1 84 ? -3.073 7.728 22.361 1.00 82.62 84 LYS A O 1
ATOM 609 N N . GLN A 1 85 ? -2.418 5.938 21.180 1.00 79.50 85 GLN A N 1
ATOM 610 C CA . GLN A 1 85 ? -2.971 6.405 19.914 1.00 79.50 85 GLN A CA 1
ATOM 611 C C . GLN A 1 85 ? -4.502 6.410 19.920 1.00 79.50 85 GLN A C 1
ATOM 613 O O . GLN A 1 85 ? -5.131 7.324 19.383 1.00 79.50 85 GLN A O 1
ATOM 618 N N . VAL A 1 86 ? -5.112 5.440 20.605 1.00 85.38 86 VAL A N 1
ATOM 619 C CA . VAL A 1 86 ? -6.557 5.431 20.856 1.00 85.38 86 VAL A CA 1
ATOM 620 C C . VAL A 1 86 ? -6.972 6.614 21.738 1.00 85.38 86 VAL A C 1
ATOM 622 O O . VAL A 1 86 ? -7.995 7.247 21.476 1.00 85.38 86 VAL A O 1
ATOM 625 N N . LEU A 1 87 ? -6.191 6.944 22.770 1.00 89.00 87 LEU A N 1
ATOM 626 C CA . LEU A 1 87 ? -6.552 7.982 23.741 1.00 89.00 87 LEU A CA 1
ATOM 627 C C . LEU A 1 87 ? -6.273 9.412 23.275 1.00 89.00 87 LEU A C 1
ATOM 629 O O . LEU A 1 87 ? -7.039 10.306 23.624 1.00 89.00 87 LEU A O 1
ATOM 633 N N . ASN A 1 88 ? -5.210 9.642 22.508 1.00 86.75 88 ASN A N 1
ATOM 634 C CA . ASN A 1 88 ? -4.786 10.996 22.144 1.00 86.75 88 ASN A CA 1
ATOM 635 C C . ASN A 1 88 ? -5.366 11.465 20.803 1.00 86.75 88 ASN A C 1
ATOM 637 O O . ASN A 1 88 ? -5.441 12.670 20.562 1.00 86.75 88 ASN A O 1
ATOM 641 N N . GLY A 1 89 ? -5.789 10.536 19.938 1.00 82.06 89 GLY A N 1
ATOM 642 C CA . GLY A 1 89 ? -6.073 10.860 18.542 1.00 82.06 89 GLY A CA 1
ATOM 643 C C . GLY A 1 89 ? -4.821 11.342 17.800 1.00 82.06 89 GLY A C 1
ATOM 644 O O . GLY A 1 89 ? -3.724 11.392 18.356 1.00 82.06 89 GLY A O 1
ATOM 645 N N . PHE A 1 90 ? -4.973 11.681 16.522 1.00 82.06 90 PHE A N 1
ATOM 646 C CA . PHE A 1 90 ? -3.879 12.195 15.702 1.00 82.06 90 PHE A CA 1
ATOM 647 C C . PHE A 1 90 ? -4.366 12.886 14.426 1.00 82.06 90 PHE A C 1
ATOM 649 O O . PHE A 1 90 ? -5.502 12.707 13.995 1.00 82.06 90 PHE A O 1
ATOM 656 N N . SER A 1 91 ? -3.470 13.637 13.788 1.00 84.19 91 SER A N 1
ATOM 657 C CA . SER A 1 91 ? -3.626 14.134 12.420 1.00 84.19 91 SER A CA 1
ATOM 658 C C . SER A 1 91 ? -2.337 13.879 11.640 1.00 84.19 91 SER A C 1
ATOM 660 O O . SER A 1 91 ? -1.252 14.001 12.207 1.00 84.19 91 SER A O 1
ATOM 662 N N . LYS A 1 92 ? -2.446 13.498 10.367 1.00 82.06 92 LYS A N 1
ATOM 663 C CA . LYS A 1 92 ? -1.322 13.264 9.453 1.00 82.06 92 LYS A CA 1
ATOM 664 C C . LYS A 1 92 ? -1.677 13.806 8.076 1.00 82.06 92 LYS A C 1
ATOM 666 O O . LYS A 1 92 ? -2.767 13.522 7.590 1.00 82.06 92 LYS A O 1
ATOM 671 N N . THR A 1 93 ? -0.716 14.435 7.408 1.00 83.56 93 THR A N 1
ATOM 672 C CA . THR A 1 93 ? -0.778 14.671 5.961 1.00 83.56 93 THR A CA 1
ATOM 673 C C . THR A 1 93 ? 0.430 14.034 5.286 1.00 83.56 93 THR A C 1
ATOM 675 O O . THR A 1 93 ? 1.558 14.246 5.724 1.00 83.56 93 THR A O 1
ATOM 678 N N . GLY A 1 94 ? 0.199 13.246 4.238 1.00 81.06 94 GLY A N 1
ATOM 679 C CA . GLY A 1 94 ? 1.240 12.549 3.482 1.00 81.06 94 GLY A CA 1
ATOM 680 C C . GLY A 1 94 ? 1.084 12.705 1.972 1.00 81.06 94 GLY A C 1
ATOM 681 O O . GLY A 1 94 ? 0.017 13.081 1.476 1.00 81.06 94 GLY A O 1
ATOM 682 N N . VAL A 1 95 ? 2.151 12.402 1.236 1.00 87.06 95 VAL A N 1
ATOM 683 C CA . VAL A 1 95 ? 2.132 12.361 -0.233 1.00 87.06 95 VAL A CA 1
ATOM 684 C C . VAL A 1 95 ? 1.564 11.022 -0.672 1.00 87.06 95 VAL A C 1
ATOM 686 O O . VAL A 1 95 ? 2.076 9.978 -0.286 1.00 87.06 95 VAL A O 1
ATOM 689 N N . LEU A 1 96 ? 0.530 11.049 -1.509 1.00 85.19 96 LEU A N 1
ATOM 690 C CA . LEU A 1 96 ? -0.094 9.868 -2.094 1.00 85.19 96 LEU A CA 1
ATOM 691 C C . LEU A 1 96 ? 0.399 9.694 -3.532 1.00 85.19 96 LEU A C 1
ATOM 693 O O . LEU A 1 96 ? 0.361 10.630 -4.329 1.00 85.19 96 LEU A O 1
ATOM 697 N N . ARG A 1 97 ? 0.844 8.490 -3.884 1.00 86.75 97 ARG A N 1
ATOM 698 C CA . ARG A 1 97 ? 1.188 8.094 -5.255 1.00 86.75 97 ARG A CA 1
ATOM 699 C C . ARG A 1 97 ? 0.438 6.824 -5.613 1.00 86.75 97 ARG A C 1
ATOM 701 O O . ARG A 1 97 ? 0.544 5.830 -4.899 1.00 86.75 97 ARG A O 1
ATOM 708 N N . ALA A 1 98 ? -0.318 6.864 -6.700 1.00 85.38 98 ALA A N 1
ATOM 709 C CA . ALA A 1 98 ? -1.032 5.714 -7.228 1.00 85.38 98 ALA A CA 1
ATOM 710 C C . ALA A 1 98 ? -0.332 5.219 -8.490 1.00 85.38 98 ALA A C 1
ATOM 712 O O . ALA A 1 98 ? -0.005 6.003 -9.380 1.00 85.38 98 ALA A O 1
ATOM 713 N N . TYR A 1 99 ? -0.132 3.912 -8.555 1.00 88.38 99 TYR A N 1
ATOM 714 C CA . TYR A 1 99 ? 0.527 3.231 -9.647 1.00 88.38 99 TYR A CA 1
ATOM 715 C C . TYR A 1 99 ? -0.380 2.167 -10.258 1.00 88.38 99 TYR A C 1
ATOM 717 O O . TYR A 1 99 ? -1.193 1.533 -9.574 1.00 88.38 99 TYR A O 1
ATOM 725 N N . ALA A 1 100 ? -0.188 1.928 -11.548 1.00 88.81 100 ALA A N 1
ATOM 726 C CA . ALA A 1 100 ? -0.729 0.781 -12.257 1.00 88.81 100 ALA A CA 1
ATOM 727 C C . ALA A 1 100 ? 0.400 -0.014 -12.900 1.00 88.81 100 ALA A C 1
ATOM 729 O O . ALA A 1 100 ? 1.469 0.514 -13.195 1.00 88.81 100 ALA A O 1
ATOM 730 N N . TYR A 1 101 ? 0.151 -1.297 -13.128 1.00 89.50 101 TYR A N 1
ATOM 731 C CA . TYR A 1 101 ? 1.146 -2.192 -13.690 1.00 89.50 101 TYR A CA 1
ATOM 732 C C . TYR A 1 101 ? 0.621 -2.893 -14.927 1.00 89.50 101 TYR A C 1
ATOM 734 O O . TYR A 1 101 ? -0.564 -3.226 -15.022 1.00 89.50 101 TYR A O 1
ATOM 742 N N . GLN A 1 102 ? 1.539 -3.188 -15.839 1.00 91.00 102 GLN A N 1
ATOM 743 C CA . GLN A 1 102 ? 1.255 -3.997 -17.012 1.00 91.00 102 GLN A CA 1
ATOM 744 C C . GLN A 1 102 ? 2.459 -4.854 -17.372 1.00 91.00 102 GLN A C 1
ATOM 746 O O . GLN A 1 102 ? 3.581 -4.362 -17.491 1.00 91.00 102 GLN A O 1
ATOM 751 N N . ASP A 1 103 ? 2.201 -6.146 -17.559 1.00 91.88 103 ASP A N 1
ATOM 752 C CA . ASP A 1 103 ? 3.234 -7.121 -17.878 1.00 91.88 103 ASP A CA 1
ATOM 753 C C . ASP A 1 103 ? 3.110 -7.558 -19.330 1.00 91.88 103 ASP A C 1
ATOM 755 O O . ASP A 1 103 ? 2.033 -7.927 -19.802 1.00 91.88 103 ASP A O 1
ATOM 759 N N . PHE A 1 104 ? 4.250 -7.625 -19.999 1.00 93.56 104 PHE A N 1
ATOM 760 C CA . PHE A 1 104 ? 4.402 -8.178 -21.328 1.00 93.56 104 PHE A CA 1
ATOM 761 C C . PHE A 1 104 ? 5.492 -9.240 -21.288 1.00 93.56 104 PHE A C 1
ATOM 763 O O . PHE A 1 104 ? 6.597 -9.017 -20.791 1.00 93.56 104 PHE A O 1
ATOM 770 N N . LYS A 1 105 ? 5.180 -10.431 -21.790 1.00 94.25 105 LYS A N 1
ATOM 771 C CA . LYS A 1 105 ? 6.084 -11.581 -21.726 1.00 94.25 105 LYS A CA 1
ATOM 772 C C . LYS A 1 105 ? 6.561 -11.954 -23.119 1.00 94.25 105 LYS A C 1
ATOM 774 O O . LYS A 1 105 ? 5.782 -11.890 -24.064 1.00 94.25 105 LYS A O 1
ATOM 779 N N . ARG A 1 106 ? 7.806 -12.431 -23.202 1.00 93.88 106 ARG A N 1
ATOM 780 C CA . ARG A 1 106 ? 8.421 -12.990 -24.416 1.00 93.88 106 ARG A CA 1
ATOM 781 C C . ARG A 1 106 ? 8.363 -12.021 -25.602 1.00 93.88 106 ARG A C 1
ATOM 783 O O . ARG A 1 106 ? 7.982 -12.407 -26.703 1.00 93.88 106 ARG A O 1
ATOM 790 N N . LEU A 1 107 ? 8.713 -10.764 -25.354 1.00 95.56 107 LEU A N 1
ATOM 791 C CA . LEU A 1 107 ? 8.811 -9.748 -26.391 1.00 95.56 107 LEU A CA 1
ATOM 792 C C . LEU A 1 107 ? 10.149 -9.851 -27.118 1.00 95.56 107 LEU A C 1
ATOM 794 O O . LEU A 1 107 ? 11.172 -10.152 -26.503 1.00 95.56 107 LEU A O 1
ATOM 798 N N . THR A 1 108 ? 10.131 -9.519 -28.405 1.00 95.81 108 THR A N 1
ATOM 799 C CA . THR A 1 108 ? 11.323 -9.256 -29.215 1.00 95.81 108 THR A CA 1
ATOM 800 C C . THR A 1 108 ? 11.313 -7.776 -29.575 1.00 95.81 108 THR A C 1
ATOM 802 O O . THR A 1 108 ? 10.497 -7.326 -30.376 1.00 95.81 108 THR A O 1
ATOM 805 N N . LEU A 1 109 ? 12.188 -7.008 -28.934 1.00 95.50 109 LEU A N 1
ATOM 806 C CA . LEU A 1 109 ? 12.197 -5.548 -28.977 1.00 95.50 109 LEU A CA 1
ATOM 807 C C . LEU A 1 109 ? 13.299 -5.055 -29.906 1.00 95.50 109 LEU A C 1
ATOM 809 O O . LEU A 1 109 ? 14.445 -5.485 -29.778 1.00 95.50 109 LEU A O 1
ATOM 813 N N . LEU A 1 110 ? 12.978 -4.126 -30.806 1.00 96.62 110 LEU A N 1
ATOM 814 C CA . LEU A 1 110 ? 14.000 -3.434 -31.587 1.00 96.62 110 LEU A CA 1
ATOM 815 C C . LEU A 1 110 ? 14.686 -2.395 -30.692 1.00 96.62 110 LEU A C 1
ATOM 817 O O . LEU A 1 110 ? 14.039 -1.450 -30.232 1.00 96.62 110 LEU A O 1
ATOM 821 N N . THR A 1 111 ? 15.986 -2.572 -30.470 1.00 96.12 111 THR A N 1
ATOM 822 C CA . THR A 1 111 ? 16.770 -1.773 -29.525 1.00 96.12 111 THR A CA 1
ATOM 823 C C . THR A 1 111 ? 17.934 -1.081 -30.226 1.00 96.12 111 THR A C 1
ATOM 825 O O . THR A 1 111 ? 18.701 -1.714 -30.955 1.00 96.12 111 THR A O 1
ATOM 828 N N . VAL A 1 112 ? 18.086 0.224 -29.984 1.00 96.19 112 VAL A N 1
ATOM 829 C CA . VAL A 1 112 ? 19.119 1.064 -30.608 1.00 96.19 112 VAL A CA 1
ATOM 830 C C . VAL A 1 112 ? 19.939 1.790 -29.533 1.00 96.19 112 VAL A C 1
ATOM 832 O O . VAL A 1 112 ? 19.375 2.604 -28.804 1.00 96.19 112 VAL A O 1
ATOM 835 N N . PRO A 1 113 ? 21.258 1.562 -29.413 1.00 94.75 113 PRO A N 1
ATOM 836 C CA . PRO A 1 113 ? 22.131 2.405 -28.588 1.00 94.75 113 PRO A CA 1
ATOM 837 C C . PRO A 1 113 ? 22.273 3.801 -29.215 1.00 94.75 113 PRO A C 1
ATOM 839 O O . PRO A 1 113 ? 22.821 3.942 -30.308 1.00 94.75 113 PRO A O 1
ATOM 842 N N . THR A 1 114 ? 21.808 4.850 -28.539 1.00 92.75 114 THR A N 1
ATOM 843 C CA . THR A 1 114 ? 21.765 6.206 -29.116 1.00 92.75 114 THR A CA 1
ATOM 844 C C . THR A 1 114 ? 22.900 7.105 -28.648 1.00 92.75 114 THR A C 1
ATOM 846 O O . THR A 1 114 ? 23.432 7.883 -29.437 1.00 92.75 114 THR A O 1
ATOM 849 N N . ALA A 1 115 ? 23.317 6.988 -27.390 1.00 89.31 115 ALA A N 1
ATOM 850 C CA . ALA A 1 115 ? 24.403 7.783 -26.828 1.00 89.31 115 ALA A CA 1
ATOM 851 C C . ALA A 1 115 ? 25.016 7.100 -25.602 1.00 89.31 115 ALA A C 1
ATOM 853 O O . ALA A 1 115 ? 24.397 6.235 -24.987 1.00 89.31 115 ALA A O 1
ATOM 854 N N . ASN A 1 116 ? 26.218 7.529 -25.212 1.00 87.31 116 ASN A N 1
ATOM 855 C CA . ASN A 1 116 ? 26.719 7.266 -23.864 1.00 87.31 116 ASN A CA 1
ATOM 856 C C . ASN A 1 116 ? 26.324 8.429 -22.946 1.00 87.31 116 ASN A C 1
ATOM 858 O O . ASN A 1 116 ? 26.339 9.582 -23.373 1.00 87.31 116 ASN A O 1
ATOM 862 N N . ALA A 1 117 ? 25.987 8.121 -21.698 1.00 79.06 117 ALA A N 1
ATOM 863 C CA . ALA A 1 117 ? 25.628 9.082 -20.661 1.00 79.06 117 ALA A CA 1
ATOM 864 C C . ALA A 1 117 ? 26.565 8.940 -19.445 1.00 79.06 117 ALA A C 1
ATOM 866 O O . ALA A 1 117 ? 27.488 8.118 -19.443 1.00 79.06 117 ALA A O 1
ATOM 867 N N . ASP A 1 118 ? 26.371 9.795 -18.436 1.00 81.31 118 ASP A N 1
ATOM 868 C CA . ASP A 1 118 ? 27.099 9.782 -17.157 1.00 81.31 118 ASP A CA 1
ATOM 869 C C . ASP A 1 118 ? 28.631 9.704 -17.317 1.00 81.31 118 ASP A C 1
ATOM 871 O O . ASP A 1 118 ? 29.294 8.832 -16.751 1.00 81.31 118 ASP A O 1
ATOM 875 N N . ASN A 1 119 ? 29.203 10.596 -18.133 1.00 80.25 119 ASN A N 1
ATOM 876 C CA . ASN A 1 119 ? 30.640 10.634 -18.440 1.00 80.25 119 ASN A CA 1
ATOM 877 C C . ASN A 1 119 ? 31.189 9.310 -19.006 1.00 80.25 119 ASN A C 1
ATOM 879 O O . ASN A 1 119 ? 32.322 8.925 -18.722 1.00 80.25 119 ASN A O 1
ATOM 883 N N . GLY A 1 120 ? 30.384 8.598 -19.800 1.00 81.94 120 GLY A N 1
ATOM 884 C CA . GLY A 1 120 ? 30.798 7.354 -20.446 1.00 81.94 120 GLY A CA 1
ATOM 885 C C . GLY A 1 120 ? 30.716 6.127 -19.542 1.00 81.94 120 GLY A C 1
ATOM 886 O O . GLY A 1 120 ? 31.408 5.151 -19.806 1.00 81.94 120 GLY A O 1
ATOM 887 N N . LYS A 1 121 ? 29.895 6.166 -18.485 1.00 87.75 121 LYS A N 1
ATOM 888 C CA . LYS A 1 121 ? 29.638 5.015 -17.600 1.00 87.75 121 LYS A CA 1
ATOM 889 C C . LYS A 1 121 ? 28.357 4.258 -17.945 1.00 87.75 121 LYS A C 1
ATOM 891 O O . LYS A 1 121 ? 28.189 3.122 -17.515 1.00 87.75 121 LYS A O 1
ATOM 896 N N . SER A 1 122 ? 27.466 4.869 -18.717 1.00 92.06 122 SER A N 1
ATOM 897 C CA . SER A 1 122 ? 26.188 4.284 -19.113 1.00 92.06 122 SER A CA 1
ATOM 898 C C . SER A 1 122 ? 25.929 4.472 -20.606 1.00 92.06 122 SER A C 1
ATOM 900 O O . SER A 1 122 ? 26.521 5.340 -21.256 1.00 92.06 122 SER A O 1
ATOM 902 N N . THR A 1 123 ? 25.034 3.658 -21.157 1.00 94.69 123 THR A N 1
ATOM 903 C CA . THR A 1 123 ? 24.540 3.784 -22.530 1.00 94.69 123 THR A CA 1
ATOM 904 C C . THR A 1 123 ? 23.028 3.984 -22.506 1.00 94.69 123 THR A C 1
ATOM 906 O O . THR A 1 123 ? 22.296 3.277 -21.812 1.00 94.69 123 THR A O 1
ATOM 909 N N . LEU A 1 124 ? 22.564 4.972 -23.268 1.00 95.06 124 LEU A N 1
ATOM 910 C CA . LEU A 1 124 ? 21.155 5.233 -23.511 1.00 95.06 124 LEU A CA 1
ATOM 911 C C . LEU A 1 124 ? 20.689 4.344 -24.667 1.00 95.06 124 LEU A C 1
ATOM 913 O O . LEU A 1 124 ? 21.229 4.418 -25.773 1.00 95.06 124 LEU A O 1
ATOM 917 N N . PHE A 1 125 ? 19.695 3.505 -24.409 1.00 96.44 125 PHE A N 1
ATOM 918 C CA . PHE A 1 125 ? 19.087 2.628 -25.401 1.00 96.44 125 PHE A CA 1
ATOM 919 C C . PHE A 1 125 ? 17.673 3.101 -25.709 1.00 96.44 125 PHE A C 1
ATOM 921 O O . PHE A 1 125 ? 16.859 3.227 -24.801 1.00 96.44 125 PHE A O 1
ATOM 928 N N . LEU A 1 126 ? 17.378 3.335 -26.985 1.00 96.56 126 LEU A N 1
ATOM 929 C CA . LEU A 1 126 ? 16.020 3.484 -27.491 1.00 96.56 126 LEU A CA 1
ATOM 930 C C . LEU A 1 126 ? 15.400 2.095 -27.646 1.00 96.56 126 LEU A C 1
ATOM 932 O O . LEU A 1 126 ? 15.913 1.269 -28.402 1.00 96.56 126 LEU A O 1
ATOM 936 N N . ILE A 1 127 ? 14.292 1.862 -26.956 1.00 97.00 127 ILE A N 1
ATOM 937 C CA . ILE A 1 127 ? 13.490 0.646 -27.027 1.00 97.00 127 ILE A CA 1
ATOM 938 C C . ILE A 1 127 ? 12.244 0.949 -27.850 1.00 97.00 127 ILE A C 1
ATOM 940 O O . ILE A 1 127 ? 11.515 1.891 -27.545 1.00 97.00 127 ILE A O 1
ATOM 944 N N . THR A 1 128 ? 11.989 0.147 -28.883 1.00 96.31 128 THR A N 1
ATOM 945 C CA . THR A 1 128 ? 10.737 0.208 -29.647 1.00 96.31 128 THR A CA 1
ATOM 946 C C . THR A 1 128 ? 9.784 -0.859 -29.128 1.00 96.31 128 THR A C 1
ATOM 948 O O . THR A 1 128 ? 10.041 -2.054 -29.278 1.00 96.31 128 THR A O 1
ATOM 951 N N . HIS A 1 129 ? 8.682 -0.423 -28.527 1.00 94.88 129 HIS A N 1
ATOM 952 C CA . HIS A 1 129 ? 7.608 -1.274 -28.032 1.00 94.88 129 HIS A CA 1
ATOM 953 C C . HIS A 1 129 ? 6.271 -0.550 -28.245 1.00 94.88 129 HIS A C 1
ATOM 955 O O . HIS A 1 129 ? 5.947 0.331 -27.459 1.00 94.88 129 HIS A O 1
ATOM 961 N N . PRO A 1 130 ? 5.510 -0.858 -29.306 1.00 91.38 130 PRO A N 1
ATOM 962 C CA . PRO A 1 130 ? 4.236 -0.194 -29.581 1.00 91.38 130 PRO A CA 1
ATOM 963 C C . PRO A 1 130 ? 3.240 -0.270 -28.418 1.00 91.38 130 PRO A C 1
ATOM 965 O O . PRO A 1 130 ? 3.196 -1.273 -27.708 1.00 91.38 130 PRO A O 1
ATOM 968 N N . ASP A 1 131 ? 2.435 0.782 -28.253 1.00 84.56 131 ASP A N 1
ATOM 969 C CA . ASP A 1 131 ? 1.350 0.870 -27.263 1.00 84.56 131 ASP A CA 1
ATOM 970 C C . ASP A 1 131 ? 1.789 0.626 -25.804 1.00 84.56 131 ASP A C 1
ATOM 972 O O . ASP A 1 131 ? 1.010 0.156 -24.971 1.00 84.56 131 ASP A O 1
ATOM 976 N N . HIS A 1 132 ? 3.036 0.972 -25.462 1.00 86.75 132 HIS A N 1
ATOM 977 C CA . HIS A 1 132 ? 3.578 0.762 -24.116 1.00 86.75 132 HIS A CA 1
ATOM 978 C C . HIS A 1 132 ? 2.984 1.694 -23.051 1.00 86.75 132 HIS A C 1
ATOM 980 O O . HIS A 1 132 ? 3.153 1.422 -21.864 1.00 86.75 132 HIS A O 1
ATOM 986 N N . GLN A 1 133 ? 2.357 2.805 -23.456 1.00 86.38 133 GLN A N 1
ATOM 987 C CA . GLN A 1 133 ? 1.700 3.833 -22.621 1.00 86.38 133 GLN A CA 1
ATOM 988 C C . GLN A 1 133 ? 2.578 4.550 -21.575 1.00 86.38 133 GLN A C 1
ATOM 990 O O . GLN A 1 133 ? 2.141 5.548 -21.010 1.00 86.38 133 GLN A O 1
ATOM 995 N N . ALA A 1 134 ? 3.806 4.082 -21.348 1.00 88.62 134 ALA A N 1
ATOM 996 C CA . ALA A 1 134 ? 4.745 4.672 -20.399 1.00 88.62 134 ALA A CA 1
ATOM 997 C C . ALA A 1 134 ? 5.125 6.117 -20.759 1.00 88.62 134 ALA A C 1
ATOM 999 O O . ALA A 1 134 ? 5.350 6.449 -21.924 1.00 88.62 134 ALA A O 1
ATOM 1000 N N . GLN A 1 135 ? 5.266 6.951 -19.741 1.00 88.31 135 GLN A N 1
ATOM 1001 C CA . GLN A 1 135 ? 5.710 8.335 -19.811 1.00 88.31 135 GLN A CA 1
ATOM 1002 C C . GLN A 1 135 ? 7.054 8.504 -19.096 1.00 88.31 135 GLN A C 1
ATOM 1004 O O . GLN A 1 135 ? 7.555 7.595 -18.432 1.00 88.31 135 GLN A O 1
ATOM 1009 N N . SER A 1 136 ? 7.669 9.678 -19.250 1.00 89.56 136 SER A N 1
ATOM 1010 C CA . SER A 1 136 ? 8.892 9.998 -18.513 1.00 89.56 136 SER A CA 1
ATOM 1011 C C . SER A 1 136 ? 8.657 9.922 -17.002 1.00 89.56 136 SER A C 1
ATOM 1013 O O . SER A 1 136 ? 7.717 10.539 -16.504 1.00 89.56 136 SER A O 1
ATOM 1015 N N . GLY A 1 137 ? 9.522 9.205 -16.285 1.00 85.19 137 GLY A N 1
ATOM 1016 C CA . GLY A 1 137 ? 9.408 8.981 -14.838 1.00 85.19 137 GLY A CA 1
ATOM 1017 C C . GLY A 1 137 ? 8.710 7.673 -14.444 1.00 85.19 137 GLY A C 1
ATOM 1018 O O . GLY A 1 137 ? 8.797 7.271 -13.283 1.00 85.19 137 GLY A O 1
ATOM 1019 N N . ASP A 1 138 ? 8.072 6.972 -15.389 1.00 90.31 138 ASP A N 1
ATOM 1020 C CA . ASP A 1 138 ? 7.603 5.603 -15.161 1.00 90.31 138 ASP A CA 1
ATOM 1021 C C . ASP A 1 138 ? 8.780 4.637 -15.035 1.00 90.31 138 ASP A C 1
ATOM 1023 O O . ASP A 1 138 ? 9.885 4.901 -15.511 1.00 90.31 138 ASP A O 1
ATOM 1027 N N . ILE A 1 139 ? 8.542 3.475 -14.429 1.00 93.31 139 ILE A N 1
ATOM 1028 C CA . ILE A 1 139 ? 9.566 2.437 -14.303 1.00 93.31 139 ILE A CA 1
ATOM 1029 C C . ILE A 1 139 ? 9.231 1.271 -15.223 1.00 93.31 139 ILE A C 1
ATOM 1031 O O . ILE A 1 139 ? 8.118 0.746 -15.208 1.00 93.31 139 ILE A O 1
ATOM 1035 N N . VAL A 1 140 ? 10.221 0.811 -15.982 1.00 95.25 140 VAL A N 1
ATOM 1036 C CA . VAL A 1 140 ? 10.162 -0.456 -16.711 1.00 95.25 140 VAL A CA 1
ATOM 1037 C C . VAL A 1 140 ? 11.175 -1.430 -16.128 1.00 95.25 140 VAL A C 1
ATOM 1039 O O . VAL A 1 140 ? 12.369 -1.151 -16.055 1.00 95.25 140 VAL A O 1
ATOM 1042 N N . THR A 1 141 ? 10.705 -2.599 -15.711 1.00 96.06 141 THR A N 1
ATOM 1043 C CA . THR A 1 141 ? 11.563 -3.718 -15.331 1.00 96.06 141 THR A CA 1
ATOM 1044 C C . THR A 1 141 ? 11.724 -4.644 -16.520 1.00 96.06 141 THR A C 1
ATOM 1046 O O . THR A 1 141 ? 10.757 -5.241 -16.995 1.00 96.06 141 THR A O 1
ATOM 1049 N N . VAL A 1 142 ? 12.959 -4.772 -16.985 1.00 96.12 142 VAL A N 1
ATOM 1050 C CA . VAL A 1 142 ? 13.357 -5.716 -18.025 1.00 96.12 142 VAL A CA 1
ATOM 1051 C C . VAL A 1 142 ? 13.846 -6.987 -17.331 1.00 96.12 142 VAL A C 1
ATOM 1053 O O . VAL A 1 142 ? 14.596 -6.933 -16.359 1.00 96.12 142 VAL A O 1
ATOM 1056 N N . SER A 1 143 ? 13.400 -8.151 -17.797 1.00 96.31 143 SER A N 1
ATOM 1057 C CA . SER A 1 143 ? 13.798 -9.440 -17.220 1.00 96.31 143 SER A CA 1
ATOM 1058 C C . SER A 1 143 ? 13.825 -10.554 -18.262 1.00 96.31 143 SER A C 1
ATOM 1060 O O . SER A 1 143 ? 13.239 -10.436 -19.337 1.00 96.31 143 SER A O 1
ATOM 1062 N N . GLY A 1 144 ? 14.474 -11.672 -17.938 1.00 93.56 144 GLY A N 1
ATOM 1063 C CA . GLY A 1 144 ? 14.541 -12.839 -18.821 1.00 93.56 144 GLY A CA 1
ATOM 1064 C C . GLY A 1 144 ? 15.519 -12.695 -19.990 1.00 93.56 144 GLY A C 1
ATOM 1065 O O . GLY A 1 144 ? 15.535 -13.565 -20.857 1.00 93.56 144 GLY A O 1
ATOM 1066 N N . VAL A 1 145 ? 16.344 -11.644 -20.004 1.00 95.88 145 VAL A N 1
ATOM 1067 C CA . VAL A 1 145 ? 17.460 -11.515 -20.946 1.00 95.88 145 VAL A CA 1
ATOM 1068 C C . VAL A 1 145 ? 18.540 -12.510 -20.531 1.00 95.88 145 VAL A C 1
ATOM 1070 O O . VAL A 1 145 ? 18.937 -12.550 -19.369 1.00 95.88 145 VAL A O 1
ATOM 1073 N N . ASN A 1 146 ? 19.007 -13.335 -21.460 1.00 95.12 146 ASN A N 1
ATOM 1074 C CA . ASN A 1 146 ? 19.954 -14.419 -21.178 1.00 95.12 146 ASN A CA 1
ATOM 1075 C C . ASN A 1 146 ? 21.174 -14.420 -22.110 1.00 95.12 146 ASN A C 1
ATOM 1077 O O . ASN A 1 146 ? 21.964 -15.360 -22.084 1.00 95.12 146 ASN A O 1
ATOM 1081 N N . GLN A 1 147 ? 21.308 -13.393 -22.946 1.00 93.62 147 GLN A N 1
ATOM 1082 C CA . GLN A 1 147 ? 22.396 -13.248 -23.901 1.00 93.62 147 GLN A CA 1
ATOM 1083 C C . GLN A 1 147 ? 22.923 -11.824 -23.861 1.00 93.62 147 GLN A C 1
ATOM 1085 O O . GLN A 1 147 ? 22.148 -10.864 -23.819 1.00 93.62 147 GLN A O 1
ATOM 1090 N N . ASP A 1 148 ? 24.244 -11.707 -23.873 1.00 94.19 148 ASP A N 1
ATOM 1091 C CA . ASP A 1 148 ? 24.917 -10.422 -23.969 1.00 94.19 148 ASP A CA 1
ATOM 1092 C C . ASP A 1 148 ? 24.618 -9.788 -25.327 1.00 94.19 148 ASP A C 1
ATOM 1094 O O . ASP A 1 148 ? 24.563 -10.466 -26.356 1.00 94.19 148 ASP A O 1
ATOM 1098 N N . ALA A 1 149 ? 24.467 -8.469 -25.341 1.00 92.25 149 ALA A N 1
ATOM 1099 C CA . ALA A 1 149 ? 24.204 -7.721 -26.560 1.00 92.25 149 ALA A CA 1
ATOM 1100 C C . ALA A 1 149 ? 25.182 -6.562 -26.667 1.00 92.25 149 ALA A C 1
ATOM 1102 O O . ALA A 1 149 ? 25.364 -5.797 -25.726 1.00 92.25 149 ALA A O 1
ATOM 1103 N N . LEU A 1 150 ? 25.832 -6.421 -27.824 1.00 92.00 150 LEU A N 1
ATOM 1104 C CA . LEU A 1 150 ? 26.763 -5.320 -28.089 1.00 92.00 150 LEU A CA 1
ATOM 1105 C C . LEU A 1 150 ? 27.903 -5.186 -27.055 1.00 92.00 150 LEU A C 1
ATOM 1107 O O . LEU A 1 150 ? 28.414 -4.089 -26.823 1.00 92.00 150 LEU A O 1
ATOM 1111 N N . GLY A 1 151 ? 28.321 -6.304 -26.454 1.00 88.75 151 GLY A N 1
ATOM 1112 C CA . GLY A 1 151 ? 29.324 -6.331 -25.384 1.00 88.75 151 GLY A CA 1
ATOM 1113 C C . GLY A 1 151 ? 28.803 -5.891 -24.011 1.00 88.75 151 GLY A C 1
ATOM 1114 O O . GLY A 1 151 ? 29.581 -5.859 -23.068 1.00 88.75 151 GLY A O 1
ATOM 1115 N N . VAL A 1 152 ? 27.513 -5.569 -23.890 1.00 92.94 152 VAL A N 1
ATOM 1116 C CA . VAL A 1 152 ? 26.840 -5.312 -22.616 1.00 92.94 152 VAL A CA 1
ATOM 1117 C C . VAL A 1 152 ? 26.384 -6.649 -22.022 1.00 92.94 152 VAL A C 1
ATOM 1119 O O . VAL A 1 152 ? 25.600 -7.348 -22.677 1.00 92.94 152 VAL A O 1
ATOM 1122 N N . PRO A 1 153 ? 26.830 -7.015 -20.804 1.00 94.88 153 PRO A N 1
ATOM 1123 C CA . PRO A 1 153 ? 26.388 -8.246 -20.164 1.00 94.88 153 PRO A CA 1
ATOM 1124 C C . PRO A 1 153 ? 24.877 -8.257 -19.902 1.00 94.88 153 PRO A C 1
ATOM 1126 O O . PRO A 1 153 ? 24.319 -7.252 -19.455 1.00 94.88 153 PRO A O 1
ATOM 1129 N N . TYR A 1 154 ? 24.206 -9.392 -20.120 1.00 91.38 154 TYR A N 1
ATOM 1130 C CA . TYR A 1 154 ? 22.743 -9.503 -19.988 1.00 91.38 154 TYR A CA 1
ATOM 1131 C C . TYR A 1 154 ? 22.216 -9.120 -18.597 1.00 91.38 154 TYR A C 1
ATOM 1133 O O . TYR A 1 154 ? 21.083 -8.654 -18.462 1.00 91.38 154 TYR A O 1
ATOM 1141 N N . SER A 1 155 ? 23.033 -9.282 -17.552 1.00 93.56 155 SER A N 1
ATOM 1142 C CA . SER A 1 155 ? 22.694 -8.897 -16.179 1.00 93.56 155 SER A CA 1
ATOM 1143 C C . SER A 1 155 ? 22.433 -7.398 -16.032 1.00 93.56 155 SER A C 1
ATOM 1145 O O . SER A 1 155 ? 21.586 -7.016 -15.231 1.00 93.56 155 SER A O 1
ATOM 1147 N N . PHE A 1 156 ? 23.087 -6.553 -16.836 1.00 93.31 156 PHE A N 1
ATOM 1148 C CA . PHE A 1 156 ? 22.840 -5.111 -16.837 1.00 93.31 156 PHE A CA 1
ATOM 1149 C C . PHE A 1 156 ? 21.503 -4.743 -17.469 1.00 93.31 156 PHE A C 1
ATOM 1151 O O . PHE A 1 156 ? 20.953 -3.710 -17.104 1.00 93.31 156 PHE A O 1
ATOM 1158 N N . PHE A 1 157 ? 20.978 -5.569 -18.381 1.00 93.12 157 PHE A N 1
ATOM 1159 C CA . PHE A 1 157 ? 19.628 -5.400 -18.914 1.00 93.12 157 PHE A CA 1
ATOM 1160 C C . PHE A 1 157 ? 18.562 -5.941 -17.965 1.00 93.12 157 PHE A C 1
ATOM 1162 O O . PHE A 1 157 ? 17.479 -5.383 -17.939 1.00 93.12 157 PHE A O 1
ATOM 1169 N N . ASN A 1 158 ? 18.830 -6.992 -17.186 1.00 93.12 158 ASN A N 1
ATOM 1170 C CA . ASN A 1 158 ? 17.864 -7.537 -16.225 1.00 93.12 158 ASN A CA 1
ATOM 1171 C C . ASN A 1 158 ? 17.741 -6.649 -14.974 1.00 93.12 158 ASN A C 1
ATOM 1173 O O . ASN A 1 158 ? 18.193 -7.016 -13.889 1.00 93.12 158 ASN A O 1
ATOM 1177 N N . ASN A 1 159 ? 17.152 -5.466 -15.137 1.00 93.62 159 ASN A N 1
ATOM 1178 C CA . ASN A 1 159 ? 17.013 -4.470 -14.084 1.00 93.62 159 ASN A CA 1
ATOM 1179 C C . ASN A 1 159 ? 15.769 -3.586 -14.290 1.00 93.62 159 ASN A C 1
ATOM 1181 O O . ASN A 1 159 ? 15.054 -3.695 -15.290 1.00 93.62 159 ASN A O 1
ATOM 1185 N N . ALA A 1 160 ? 15.503 -2.714 -13.322 1.00 93.94 160 ALA A N 1
ATOM 1186 C CA . ALA A 1 160 ? 14.531 -1.640 -13.423 1.00 93.94 160 ALA A CA 1
ATOM 1187 C C . ALA A 1 160 ? 15.190 -0.361 -13.954 1.00 93.94 160 ALA A C 1
ATOM 1189 O O . ALA A 1 160 ? 16.270 0.028 -13.508 1.00 93.94 160 ALA A O 1
ATOM 1190 N N . PHE A 1 161 ? 14.514 0.305 -14.885 1.00 94.00 161 PHE A N 1
ATOM 1191 C CA . PHE A 1 161 ? 14.961 1.556 -15.483 1.00 94.00 161 PHE A CA 1
ATOM 1192 C C . PHE A 1 161 ? 13.850 2.588 -15.426 1.00 94.00 161 PHE A C 1
ATOM 1194 O O . PHE A 1 161 ? 12.687 2.270 -15.675 1.00 94.00 161 PHE A O 1
ATOM 1201 N N . GLU A 1 162 ? 14.231 3.830 -15.159 1.00 93.75 162 GLU A N 1
ATOM 1202 C CA . GLU A 1 162 ? 13.359 4.966 -15.417 1.00 93.75 162 GLU A CA 1
ATOM 1203 C C . GLU A 1 162 ? 13.194 5.144 -16.929 1.00 93.75 162 GLU A C 1
ATOM 1205 O O . GLU A 1 162 ? 14.168 5.141 -17.692 1.00 93.75 162 GLU A O 1
ATOM 1210 N N . VAL A 1 163 ? 11.942 5.257 -17.353 1.00 93.38 163 VAL A N 1
ATOM 1211 C CA . VAL A 1 163 ? 11.548 5.544 -18.723 1.00 93.38 163 VAL A CA 1
ATOM 1212 C C . VAL A 1 163 ? 11.816 7.017 -18.989 1.00 93.38 163 VAL A C 1
ATOM 1214 O O . VAL A 1 163 ? 11.370 7.887 -18.246 1.00 93.38 163 VAL A O 1
ATOM 1217 N N . VAL A 1 164 ? 12.501 7.304 -20.092 1.00 92.69 164 VAL A N 1
ATOM 1218 C CA . VAL A 1 164 ? 12.530 8.644 -20.685 1.00 92.69 164 VAL A CA 1
ATOM 1219 C C . VAL A 1 164 ? 11.670 8.588 -21.939 1.00 92.69 164 VAL A C 1
ATOM 1221 O O . VAL A 1 164 ? 12.054 7.982 -22.943 1.00 92.69 164 VAL A O 1
ATOM 1224 N N . GLY A 1 165 ? 10.473 9.162 -21.854 1.00 84.12 165 GLY A N 1
ATOM 1225 C CA . GLY A 1 165 ? 9.469 9.104 -22.907 1.00 84.12 165 GLY A CA 1
ATOM 1226 C C . GLY A 1 165 ? 9.953 9.754 -24.200 1.00 84.12 165 GLY A C 1
ATOM 1227 O O . GLY A 1 165 ? 10.624 10.789 -24.184 1.00 84.12 165 GLY A O 1
ATOM 1228 N N . ARG A 1 166 ? 9.594 9.142 -25.331 1.00 87.94 166 ARG A N 1
ATOM 1229 C CA . ARG A 1 166 ? 9.789 9.720 -26.664 1.00 87.94 166 ARG A CA 1
ATOM 1230 C C . ARG A 1 166 ? 8.454 9.881 -27.376 1.00 87.94 166 ARG A C 1
ATOM 1232 O O . ARG A 1 166 ? 8.105 10.991 -27.759 1.00 87.94 166 ARG A O 1
ATOM 1239 N N . ASP A 1 167 ? 7.719 8.786 -27.527 1.00 88.81 167 ASP A N 1
ATOM 1240 C CA . ASP A 1 167 ? 6.381 8.742 -28.118 1.00 88.81 167 ASP A CA 1
ATOM 1241 C C . ASP A 1 167 ? 5.626 7.500 -27.613 1.00 88.81 167 ASP A C 1
ATOM 1243 O O . ASP A 1 167 ? 6.103 6.809 -26.722 1.00 88.81 167 ASP A O 1
ATOM 1247 N N . ALA A 1 168 ? 4.438 7.215 -28.152 1.00 85.94 168 ALA A N 1
ATOM 1248 C CA . ALA A 1 168 ? 3.618 6.076 -27.727 1.00 85.94 168 ALA A CA 1
ATOM 1249 C C . ALA A 1 168 ? 4.189 4.694 -28.115 1.00 85.94 168 ALA A C 1
ATOM 1251 O O . ALA A 1 168 ? 3.654 3.671 -27.686 1.00 85.94 168 ALA A O 1
ATOM 1252 N N . ASN A 1 169 ? 5.231 4.650 -28.953 1.00 92.19 169 ASN A N 1
ATOM 1253 C CA . ASN A 1 169 ? 5.790 3.419 -29.511 1.00 92.19 169 ASN A CA 1
ATOM 1254 C C . ASN A 1 169 ? 7.243 3.178 -29.112 1.00 92.19 169 ASN A C 1
ATOM 1256 O O . ASN A 1 169 ? 7.810 2.130 -29.435 1.00 92.19 169 ASN A O 1
ATOM 1260 N N . SER A 1 170 ? 7.879 4.153 -28.473 1.00 93.94 170 SER A N 1
ATOM 1261 C CA . SER A 1 170 ? 9.279 4.064 -28.124 1.00 93.94 170 SER A CA 1
ATOM 1262 C C . SER A 1 170 ? 9.646 4.972 -26.961 1.00 93.94 170 SER A C 1
ATOM 1264 O O . SER A 1 170 ? 9.071 6.038 -26.742 1.00 93.94 170 SER A O 1
ATOM 1266 N N . TYR A 1 171 ? 10.661 4.545 -26.226 1.00 96.00 171 TYR A N 1
ATOM 1267 C CA . TYR A 1 171 ? 11.200 5.266 -25.083 1.00 96.00 171 TYR A CA 1
ATOM 1268 C C . TYR A 1 171 ? 12.671 4.920 -24.891 1.00 96.00 171 TYR A C 1
ATOM 1270 O O . TYR A 1 171 ? 13.168 3.942 -25.452 1.00 96.00 171 TYR A O 1
ATOM 1278 N N . TYR A 1 172 ? 13.373 5.708 -24.085 1.00 95.81 172 TYR A N 1
ATOM 1279 C CA . TYR A 1 172 ? 14.754 5.418 -23.733 1.00 95.81 172 TYR A CA 1
ATOM 1280 C C . TYR A 1 172 ? 14.870 4.807 -22.339 1.00 95.81 172 TYR A C 1
ATOM 1282 O O . TYR A 1 172 ? 14.125 5.166 -21.428 1.00 95.81 172 TYR A O 1
ATOM 1290 N N . ILE A 1 173 ? 15.856 3.926 -22.179 1.00 95.81 173 ILE A N 1
ATOM 1291 C CA . ILE A 1 173 ? 16.351 3.450 -20.884 1.00 95.81 173 ILE A CA 1
ATOM 1292 C C . ILE A 1 173 ? 17.850 3.696 -20.785 1.00 95.81 173 ILE A C 1
ATOM 1294 O O . ILE A 1 173 ? 18.577 3.614 -21.779 1.00 95.81 173 ILE A O 1
ATOM 1298 N N . LYS A 1 174 ? 18.327 3.975 -19.574 1.00 95.44 174 LYS A N 1
ATOM 1299 C CA . LYS A 1 174 ? 19.750 4.173 -19.299 1.00 95.44 174 LYS A CA 1
ATOM 1300 C C . LYS A 1 174 ? 20.333 2.927 -18.643 1.00 95.44 174 LYS A C 1
ATOM 1302 O O . LYS A 1 174 ? 20.110 2.685 -17.461 1.00 95.44 174 LYS A O 1
ATOM 1307 N N . VAL A 1 175 ? 21.098 2.151 -19.401 1.00 94.25 175 VAL A N 1
ATOM 1308 C CA . VAL A 1 175 ? 21.754 0.939 -18.898 1.00 94.25 175 VAL A CA 1
ATOM 1309 C C . VAL A 1 175 ? 23.115 1.321 -18.307 1.00 94.25 175 VAL A C 1
ATOM 1311 O O . VAL A 1 175 ? 23.886 1.995 -18.998 1.00 94.25 175 VAL A O 1
ATOM 1314 N N . PRO A 1 176 ? 23.450 0.925 -17.060 1.00 93.44 176 PRO A N 1
ATOM 1315 C CA . PRO A 1 176 ? 24.674 1.348 -16.373 1.00 93.44 176 PRO A CA 1
ATOM 1316 C C . PRO A 1 176 ? 25.902 0.546 -16.832 1.00 93.44 176 PRO A C 1
ATOM 1318 O O . PRO A 1 176 ? 26.634 -0.039 -16.038 1.00 93.44 176 PRO A O 1
ATOM 1321 N N . TYR A 1 177 ? 26.097 0.505 -18.145 1.00 93.06 177 TYR A N 1
ATOM 1322 C CA . TYR A 1 177 ? 27.243 -0.074 -18.817 1.00 93.06 177 TYR A CA 1
ATOM 1323 C C . TYR A 1 177 ? 27.478 0.706 -20.107 1.00 93.06 177 TYR A C 1
ATOM 1325 O O . TYR A 1 177 ? 26.546 0.906 -20.887 1.00 93.06 177 TYR A O 1
ATOM 1333 N N . ALA A 1 178 ? 28.711 1.143 -20.343 1.00 91.81 178 ALA A N 1
ATOM 1334 C CA . ALA A 1 178 ? 29.058 1.852 -21.563 1.00 91.81 178 ALA A CA 1
ATOM 1335 C C . ALA A 1 178 ? 29.534 0.890 -22.651 1.00 91.81 178 ALA A C 1
ATOM 1337 O O . ALA A 1 178 ? 30.466 0.116 -22.452 1.00 91.81 178 ALA A O 1
ATOM 1338 N N . THR A 1 179 ? 28.933 0.988 -23.833 1.00 90.94 179 THR A N 1
ATOM 1339 C CA . THR A 1 179 ? 29.419 0.316 -25.043 1.00 90.94 179 THR A CA 1
ATOM 1340 C C . THR A 1 179 ? 29.820 1.338 -26.103 1.00 90.94 179 THR A C 1
ATOM 1342 O O . THR A 1 179 ? 29.256 2.433 -26.186 1.00 90.94 179 THR A O 1
ATOM 1345 N N . SER A 1 180 ? 30.812 1.001 -26.926 1.00 89.75 180 SER A N 1
ATOM 1346 C CA . SER A 1 180 ? 31.183 1.758 -28.129 1.00 89.75 180 SER A CA 1
ATOM 1347 C C . SER A 1 180 ? 30.449 1.267 -29.380 1.00 89.75 180 SER A C 1
ATOM 1349 O O . SER A 1 180 ? 30.450 1.958 -30.397 1.00 89.75 180 SER A O 1
ATOM 1351 N N . LYS A 1 181 ? 29.793 0.101 -29.316 1.00 93.19 181 LYS A N 1
ATOM 1352 C CA . LYS A 1 181 ? 29.045 -0.460 -30.445 1.00 93.19 181 LYS A CA 1
ATOM 1353 C C . LYS A 1 181 ? 27.734 0.301 -30.648 1.00 93.19 181 LYS A C 1
ATOM 1355 O O . LYS A 1 181 ? 27.091 0.725 -29.684 1.00 93.19 181 LYS A O 1
ATOM 1360 N N . ARG A 1 182 ? 27.358 0.503 -31.913 1.00 91.94 182 ARG A N 1
ATOM 1361 C CA . ARG A 1 182 ? 26.192 1.315 -32.316 1.00 91.94 182 ARG A CA 1
ATOM 1362 C C . ARG A 1 182 ? 25.203 0.584 -33.225 1.00 91.94 182 ARG A C 1
ATOM 1364 O O . ARG A 1 182 ? 24.327 1.200 -33.819 1.00 91.94 182 ARG A O 1
ATOM 1371 N N . GLU A 1 183 ? 25.353 -0.728 -33.332 1.00 94.50 183 GLU A N 1
ATOM 1372 C CA . GLU A 1 183 ? 24.492 -1.575 -34.153 1.00 94.50 183 GLU A CA 1
ATOM 1373 C C . GLU A 1 183 ? 23.105 -1.719 -33.517 1.00 94.50 183 GLU A C 1
ATOM 1375 O O . GLU A 1 183 ? 22.961 -1.772 -32.295 1.00 94.50 183 GLU A O 1
ATOM 1380 N N . VAL A 1 184 ? 22.078 -1.792 -34.358 1.00 94.50 184 VAL A N 1
ATOM 1381 C CA . VAL A 1 184 ? 20.713 -2.114 -33.931 1.00 94.50 184 VAL A CA 1
ATOM 1382 C C . VAL A 1 184 ? 20.620 -3.615 -33.669 1.00 94.50 184 VAL A C 1
ATOM 1384 O O . VAL A 1 184 ? 21.179 -4.407 -34.426 1.00 94.50 184 VAL A O 1
ATOM 1387 N N . PHE A 1 185 ? 19.899 -4.021 -32.626 1.00 95.56 185 PHE A N 1
ATOM 1388 C CA . PHE A 1 185 ? 19.720 -5.435 -32.297 1.00 95.56 185 PHE A CA 1
ATOM 1389 C C . PHE A 1 185 ? 18.320 -5.730 -31.757 1.00 95.56 185 PHE A C 1
ATOM 1391 O O . PHE A 1 185 ? 17.576 -4.826 -31.368 1.00 95.56 185 PHE A O 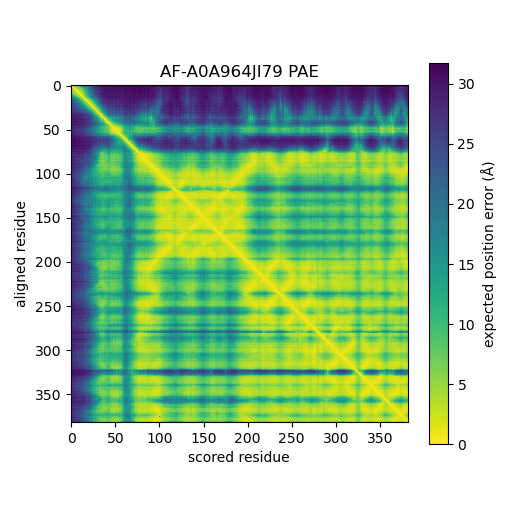1
ATOM 1398 N N . PHE A 1 186 ? 17.972 -7.016 -31.722 1.00 95.88 186 PHE A N 1
ATOM 1399 C CA . PHE A 1 186 ? 16.751 -7.492 -31.086 1.00 95.88 186 PHE A CA 1
ATOM 1400 C C . PHE A 1 186 ? 17.025 -7.935 -29.651 1.00 95.88 186 PHE A C 1
ATOM 1402 O O . PHE A 1 186 ? 17.839 -8.827 -29.415 1.00 95.88 186 PHE A O 1
ATOM 1409 N N . LEU A 1 187 ? 16.320 -7.334 -28.697 1.00 95.69 187 LEU A N 1
ATOM 1410 C CA . LEU A 1 187 ? 16.352 -7.726 -27.294 1.00 95.69 187 LEU A CA 1
ATOM 1411 C C . LEU A 1 187 ? 15.154 -8.633 -26.998 1.00 95.69 187 LEU A C 1
ATOM 1413 O O . LEU A 1 187 ? 14.008 -8.191 -27.071 1.00 95.69 187 LEU A O 1
ATOM 1417 N N . ASN A 1 188 ? 15.417 -9.891 -26.645 1.00 96.62 188 ASN A N 1
ATOM 1418 C CA . ASN A 1 188 ? 14.380 -10.803 -26.171 1.00 96.62 188 ASN A CA 1
ATOM 1419 C C . ASN A 1 188 ? 14.227 -10.657 -24.655 1.00 96.62 188 ASN A C 1
ATOM 1421 O O . ASN A 1 188 ? 15.161 -10.959 -23.913 1.00 96.62 188 ASN A O 1
ATOM 1425 N N . ALA A 1 189 ? 13.070 -10.179 -24.201 1.00 96.75 189 ALA A N 1
ATOM 1426 C CA . ALA A 1 189 ? 12.841 -9.868 -22.793 1.00 96.75 189 ALA A CA 1
ATOM 1427 C C . ALA A 1 189 ? 11.364 -9.992 -22.393 1.00 96.75 189 ALA A C 1
ATOM 1429 O O . ALA A 1 189 ? 10.456 -10.022 -23.222 1.00 96.75 189 ALA A O 1
ATOM 1430 N N . ASN A 1 190 ? 11.120 -10.018 -21.088 1.00 96.88 190 ASN A N 1
ATOM 1431 C CA . ASN A 1 190 ? 9.838 -9.663 -20.497 1.00 96.88 190 ASN A CA 1
ATOM 1432 C C . ASN A 1 190 ? 9.936 -8.231 -19.965 1.00 96.88 190 ASN A C 1
ATOM 1434 O O . ASN A 1 190 ? 10.951 -7.871 -19.363 1.00 96.88 190 ASN A O 1
ATOM 1438 N N . LEU A 1 191 ? 8.876 -7.449 -20.147 1.00 96.06 191 LEU A N 1
ATOM 1439 C CA . LEU A 1 191 ? 8.758 -6.092 -19.630 1.00 96.06 191 LEU A CA 1
ATOM 1440 C C . LEU A 1 191 ? 7.631 -6.032 -18.601 1.00 96.06 191 LEU A C 1
ATOM 1442 O O . LEU A 1 191 ? 6.522 -6.485 -18.868 1.00 96.06 191 LEU A O 1
ATOM 1446 N N . SER A 1 192 ? 7.909 -5.463 -17.435 1.00 94.62 192 SER A N 1
ATOM 1447 C CA . SER A 1 192 ? 6.903 -5.117 -16.430 1.00 94.62 192 SER A CA 1
ATOM 1448 C C . SER A 1 192 ? 6.946 -3.614 -16.226 1.00 94.62 192 SER A C 1
ATOM 1450 O O . SER A 1 192 ? 7.934 -3.091 -15.713 1.00 94.62 192 SER A O 1
ATOM 1452 N N . TYR A 1 193 ? 5.887 -2.922 -16.620 1.00 92.44 193 TYR A N 1
ATOM 1453 C CA . TYR A 1 193 ? 5.752 -1.488 -16.415 1.00 92.44 193 TYR A CA 1
ATOM 1454 C C . TYR A 1 193 ? 5.104 -1.195 -15.067 1.00 92.44 193 TYR A C 1
ATOM 1456 O O . TYR A 1 193 ? 4.184 -1.900 -14.650 1.00 92.44 193 TYR A O 1
ATOM 1464 N N . LYS A 1 194 ? 5.582 -0.138 -14.415 1.00 92.19 194 LYS A N 1
ATOM 1465 C CA . LYS A 1 194 ? 4.968 0.530 -13.271 1.00 92.19 194 LYS A CA 1
ATOM 1466 C C . LYS A 1 194 ? 4.721 1.979 -13.684 1.00 92.19 194 LYS A C 1
ATOM 1468 O O . LYS A 1 194 ? 5.654 2.782 -13.704 1.00 92.19 194 LYS A O 1
ATOM 1473 N N . TYR A 1 195 ? 3.474 2.268 -14.028 1.00 89.31 195 TYR A N 1
ATOM 1474 C CA . TYR A 1 195 ? 2.999 3.584 -14.433 1.00 89.31 195 TYR A CA 1
ATOM 1475 C C . TYR A 1 195 ? 2.631 4.399 -13.204 1.00 89.31 195 TYR A C 1
ATOM 1477 O O . TYR A 1 195 ? 1.900 3.902 -12.344 1.00 89.31 195 TYR A O 1
ATOM 1485 N N . LEU A 1 196 ? 3.122 5.629 -13.107 1.00 85.38 196 LEU A N 1
ATOM 1486 C CA . LEU A 1 196 ? 2.641 6.596 -12.132 1.00 85.38 196 LEU A CA 1
ATOM 1487 C C . LEU A 1 196 ? 1.348 7.219 -12.662 1.00 85.38 196 LEU A C 1
ATOM 1489 O O . LEU A 1 196 ? 1.368 8.233 -13.352 1.00 85.38 196 LEU A O 1
ATOM 1493 N N . ASP A 1 197 ? 0.217 6.607 -12.315 1.00 81.94 197 ASP A N 1
ATOM 1494 C CA . ASP A 1 197 ? -1.092 7.074 -12.770 1.00 81.94 197 ASP A CA 1
ATOM 1495 C C . ASP A 1 197 ? -1.433 8.428 -12.125 1.00 81.94 197 ASP A C 1
ATOM 1497 O O . ASP A 1 197 ? -1.913 9.331 -12.810 1.00 81.94 197 ASP A O 1
ATOM 1501 N N . CYS A 1 198 ? -1.195 8.585 -10.811 1.00 80.56 198 CYS A N 1
ATOM 1502 C CA . CYS A 1 198 ? -1.625 9.780 -10.074 1.00 80.56 198 CYS A CA 1
ATOM 1503 C C . CYS A 1 198 ? -0.729 10.137 -8.885 1.00 80.56 198 CYS A C 1
ATOM 1505 O O . CYS A 1 198 ? -0.141 9.275 -8.227 1.00 80.56 198 CYS A O 1
ATOM 1507 N N . VAL A 1 199 ? -0.704 11.429 -8.554 1.00 86.06 199 VAL A N 1
ATOM 1508 C CA . VAL A 1 199 ? -0.035 11.974 -7.364 1.00 86.06 199 VAL A CA 1
ATOM 1509 C C . VAL A 1 199 ? -1.008 12.869 -6.615 1.00 86.06 199 VAL A C 1
ATOM 1511 O O . VAL A 1 199 ? -1.838 13.538 -7.224 1.00 86.06 199 VAL A O 1
ATOM 1514 N N . GLY A 1 200 ? -0.906 12.908 -5.297 1.00 87.88 200 GLY A N 1
ATOM 1515 C CA . GLY A 1 200 ? -1.800 13.691 -4.474 1.00 87.88 200 GLY A CA 1
ATOM 1516 C C . GLY A 1 200 ? -1.340 13.838 -3.038 1.00 87.88 200 GLY A C 1
ATOM 1517 O O . GLY A 1 200 ? -0.201 13.526 -2.688 1.00 87.88 200 GLY A O 1
ATOM 1518 N N . THR A 1 201 ? -2.261 14.290 -2.202 1.00 88.19 201 THR A N 1
ATOM 1519 C CA . THR A 1 201 ? -2.097 14.365 -0.754 1.00 88.19 201 THR A CA 1
ATOM 1520 C C . THR A 1 201 ? -3.197 13.573 -0.077 1.00 88.19 201 THR A C 1
ATOM 1522 O O . THR A 1 201 ? -4.356 13.634 -0.490 1.00 88.19 201 THR A O 1
ATOM 1525 N N . GLN A 1 202 ? -2.835 12.858 0.980 1.00 86.69 202 GLN A N 1
ATOM 1526 C CA . GLN A 1 202 ? -3.787 12.244 1.890 1.00 86.69 202 GLN A CA 1
ATOM 1527 C C . GLN A 1 202 ? -3.678 12.916 3.251 1.00 86.69 202 GLN A C 1
ATOM 1529 O O . GLN A 1 202 ? -2.600 12.923 3.842 1.00 86.69 202 GLN A O 1
ATOM 1534 N N . THR A 1 203 ? -4.798 13.413 3.756 1.00 87.00 203 THR A N 1
ATOM 1535 C CA . THR A 1 203 ? -4.944 13.890 5.127 1.00 87.00 203 THR A CA 1
ATOM 1536 C C . THR A 1 203 ? -5.775 12.886 5.909 1.00 87.00 203 THR A C 1
ATOM 1538 O O . THR A 1 203 ? -6.843 12.466 5.472 1.00 87.00 203 THR A O 1
ATOM 1541 N N . VAL A 1 204 ? -5.291 12.499 7.079 1.00 85.12 204 VAL A N 1
ATOM 1542 C CA . VAL A 1 204 ? -5.972 11.603 8.005 1.00 85.12 204 VAL A CA 1
ATOM 1543 C C . VAL A 1 204 ? -6.121 12.305 9.337 1.00 85.12 204 VAL A C 1
ATOM 1545 O O . VAL A 1 204 ? -5.137 12.804 9.872 1.00 85.12 204 VAL A O 1
ATOM 1548 N N . VAL A 1 205 ? -7.320 12.274 9.912 1.00 87.31 205 VAL A N 1
ATOM 1549 C CA . VAL A 1 205 ? -7.574 12.766 11.269 1.00 87.31 205 VAL A CA 1
ATOM 1550 C C . VAL A 1 205 ? -8.325 11.706 12.059 1.00 87.31 205 VAL A C 1
ATOM 1552 O O . VAL A 1 205 ? -9.375 11.237 11.634 1.00 87.31 205 VAL A O 1
ATOM 1555 N N . GLN A 1 206 ? -7.810 11.347 13.230 1.00 86.75 206 GLN A N 1
ATOM 1556 C CA . GLN A 1 206 ? -8.504 10.538 14.222 1.00 86.75 206 GLN A CA 1
ATOM 1557 C C . GLN A 1 206 ? -8.714 11.365 15.487 1.00 86.75 206 GLN A C 1
ATOM 1559 O O . GLN A 1 206 ? -7.758 11.889 16.056 1.00 86.75 206 GLN A O 1
ATOM 1564 N N . THR A 1 207 ? -9.946 11.458 15.975 1.00 92.19 207 THR A N 1
ATOM 1565 C CA . THR A 1 207 ? -10.198 12.041 17.297 1.00 92.19 207 THR A CA 1
ATOM 1566 C C . THR A 1 207 ? -9.709 11.098 18.401 1.00 92.19 207 THR A C 1
ATOM 1568 O O . THR A 1 207 ? -9.652 9.885 18.186 1.00 92.19 207 THR A O 1
ATOM 1571 N N . PRO A 1 208 ? -9.441 11.602 19.616 1.00 92.44 208 PRO A N 1
ATOM 1572 C CA . PRO A 1 208 ? -9.457 10.769 20.814 1.00 92.44 208 PRO A CA 1
ATOM 1573 C C . PRO A 1 208 ? -10.681 9.847 20.835 1.00 92.44 208 PRO A C 1
ATOM 1575 O O . PRO A 1 208 ? -11.787 10.278 20.489 1.00 92.44 208 PRO A O 1
ATOM 1578 N N . ALA A 1 209 ? -10.500 8.596 21.254 1.00 92.56 209 ALA A N 1
ATOM 1579 C CA . ALA A 1 209 ? -11.621 7.717 21.544 1.00 92.56 209 ALA A CA 1
ATOM 1580 C C . ALA A 1 209 ? -12.225 8.118 22.890 1.00 92.56 209 ALA A C 1
ATOM 1582 O O . ALA A 1 209 ? -11.587 7.957 23.933 1.00 92.56 209 ALA A O 1
ATOM 1583 N N . LEU A 1 210 ? -13.452 8.630 22.881 1.00 95.31 210 LEU A N 1
ATOM 1584 C CA . LEU A 1 210 ? -14.134 9.122 24.078 1.00 95.31 210 LEU A CA 1
ATOM 1585 C C . LEU A 1 210 ? -15.258 8.173 24.495 1.00 95.31 210 LEU A C 1
ATOM 1587 O O . LEU A 1 210 ? -15.820 7.457 23.665 1.00 95.31 210 LEU A O 1
ATOM 1591 N N . GLY A 1 211 ? -15.573 8.167 25.792 1.00 92.94 211 GLY A N 1
ATOM 1592 C CA . GLY A 1 211 ? -16.825 7.579 26.269 1.00 92.94 211 GLY A CA 1
ATOM 1593 C C . GLY A 1 211 ? -18.008 8.389 25.740 1.00 92.94 211 GLY A C 1
ATOM 1594 O O . GLY A 1 211 ? -17.879 9.591 25.500 1.00 92.94 211 GLY A O 1
ATOM 1595 N N . THR A 1 212 ? -19.141 7.733 25.529 1.00 90.38 212 THR A N 1
ATOM 1596 C CA . THR A 1 212 ? -20.362 8.383 25.044 1.00 90.38 212 THR A CA 1
ATOM 1597 C C . THR A 1 212 ? -21.355 8.581 26.182 1.00 90.38 212 THR A C 1
ATOM 1599 O O . THR A 1 212 ? -21.361 7.806 27.138 1.00 90.38 212 THR A O 1
ATOM 1602 N N . ASP A 1 213 ? -22.225 9.579 26.046 1.00 90.75 213 ASP A N 1
ATOM 1603 C CA . ASP A 1 213 ? -23.371 9.790 26.930 1.00 90.75 213 ASP A CA 1
ATOM 1604 C C . ASP A 1 213 ? -24.658 9.888 26.082 1.00 90.75 213 ASP A C 1
ATOM 1606 O O . ASP A 1 213 ? -24.772 10.819 25.277 1.00 90.75 213 ASP A O 1
ATOM 1610 N N . PRO A 1 214 ? -25.593 8.916 26.169 1.00 90.94 214 PRO A N 1
ATOM 1611 C CA . PRO A 1 214 ? -25.543 7.717 27.013 1.00 90.94 214 PRO A CA 1
ATOM 1612 C C . PRO A 1 214 ? -24.442 6.727 26.595 1.00 90.94 214 PRO A C 1
ATOM 1614 O O . PRO A 1 214 ? -23.909 6.781 25.481 1.00 90.94 214 PRO A O 1
ATOM 1617 N N . ILE A 1 215 ? -24.102 5.800 27.497 1.00 93.31 215 ILE A N 1
ATOM 1618 C CA . ILE A 1 215 ? -23.072 4.777 27.266 1.00 93.31 215 ILE A CA 1
ATOM 1619 C C . ILE A 1 215 ? -23.434 3.920 26.045 1.00 93.31 215 ILE A C 1
ATOM 1621 O O . ILE A 1 215 ? -24.528 3.360 25.956 1.00 93.31 215 ILE A O 1
ATOM 1625 N N . THR A 1 216 ? -22.492 3.797 25.109 1.00 91.06 216 THR A N 1
ATOM 1626 C CA . THR A 1 216 ? -22.626 2.961 23.914 1.00 91.06 216 THR A CA 1
ATOM 1627 C C . THR A 1 216 ? -22.081 1.570 24.198 1.00 91.06 216 THR A C 1
ATOM 1629 O O . THR A 1 216 ? -21.004 1.413 24.775 1.00 91.06 216 THR A O 1
ATOM 1632 N N . TYR A 1 217 ? -22.802 0.559 23.719 1.00 90.94 217 TYR A N 1
ATOM 1633 C CA . TYR A 1 217 ? -22.373 -0.833 23.760 1.00 90.94 217 TYR A CA 1
ATOM 1634 C C . TYR A 1 217 ? -22.220 -1.389 22.348 1.00 90.94 217 TYR A C 1
ATOM 1636 O O . TYR A 1 217 ? -23.048 -1.127 21.474 1.00 90.94 217 TYR A O 1
ATOM 1644 N N . LEU A 1 218 ? -21.191 -2.209 22.141 1.00 88.44 218 LEU A N 1
ATOM 1645 C CA . LEU A 1 218 ? -21.038 -3.031 20.948 1.00 88.44 218 LEU A CA 1
ATOM 1646 C C . LEU A 1 218 ? -20.734 -4.468 21.366 1.00 88.44 218 LEU A C 1
ATOM 1648 O O . LEU A 1 218 ? -19.841 -4.711 22.173 1.00 88.44 218 LEU A O 1
ATOM 1652 N N . ASP A 1 219 ? -21.505 -5.421 20.841 1.00 85.69 219 ASP A N 1
ATOM 1653 C CA . ASP A 1 219 ? -21.392 -6.847 21.183 1.00 85.69 219 ASP A CA 1
ATOM 1654 C C . ASP A 1 219 ? -21.459 -7.151 22.691 1.00 85.69 219 ASP A C 1
ATOM 1656 O O . ASP A 1 219 ? -20.877 -8.128 23.162 1.00 85.69 219 ASP A O 1
ATOM 1660 N N . GLY A 1 220 ? -22.183 -6.316 23.444 1.00 88.06 220 GLY A N 1
ATOM 1661 C CA . GLY A 1 220 ? -22.339 -6.433 24.897 1.00 88.06 220 GLY A CA 1
ATOM 1662 C C . GLY A 1 220 ? -21.218 -5.794 25.721 1.00 88.06 220 GLY A C 1
ATOM 1663 O O . GLY A 1 220 ? -21.260 -5.879 26.944 1.00 88.06 220 GLY A O 1
ATOM 1664 N N . TYR A 1 221 ? -20.245 -5.135 25.088 1.00 90.31 221 TYR A N 1
ATOM 1665 C CA . TYR A 1 221 ? -19.144 -4.453 25.769 1.00 90.31 221 TYR A CA 1
ATOM 1666 C C . TYR A 1 221 ? -19.305 -2.942 25.670 1.00 90.31 221 TYR A C 1
ATOM 1668 O O . TYR A 1 221 ? -19.679 -2.424 24.618 1.00 90.31 221 TYR A O 1
ATOM 1676 N N . GLU A 1 222 ? -19.009 -2.241 26.761 1.00 93.44 222 GLU A N 1
ATOM 1677 C CA . GLU A 1 222 ? -18.907 -0.784 26.758 1.00 93.44 222 GLU A CA 1
ATOM 1678 C C . GLU A 1 222 ? -17.789 -0.348 25.809 1.00 93.44 222 GLU A C 1
ATOM 1680 O O . GLU A 1 222 ? -16.684 -0.909 25.836 1.00 93.44 222 GLU A O 1
ATOM 1685 N N . VAL A 1 223 ? -18.072 0.656 24.976 1.00 93.38 223 VAL A N 1
ATOM 1686 C CA . VAL A 1 223 ? -17.111 1.146 23.989 1.00 93.38 223 VAL A CA 1
ATOM 1687 C C . VAL A 1 223 ? -16.803 2.625 24.122 1.00 93.38 223 VAL A C 1
ATOM 1689 O O . VAL A 1 223 ? -17.667 3.456 24.392 1.00 93.38 223 VAL A O 1
ATOM 1692 N N . ARG A 1 224 ? -15.547 2.950 23.820 1.00 94.75 224 ARG A N 1
ATOM 1693 C CA . ARG A 1 224 ? -15.132 4.290 23.419 1.00 94.75 224 ARG A CA 1
ATOM 1694 C C . ARG A 1 224 ? -15.208 4.423 21.909 1.00 94.75 224 ARG A C 1
ATOM 1696 O O . ARG A 1 224 ? -14.897 3.475 21.184 1.00 94.75 224 ARG A O 1
ATOM 1703 N N . VAL A 1 225 ? -15.578 5.607 21.439 1.00 94.06 225 VAL A N 1
ATOM 1704 C CA . VAL A 1 225 ? -15.753 5.889 20.012 1.00 94.06 225 VAL A CA 1
ATOM 1705 C C . VAL A 1 225 ? -14.762 6.954 19.571 1.00 94.06 225 VAL A C 1
ATOM 1707 O O . VAL A 1 225 ? -14.677 8.013 20.190 1.00 94.06 225 VAL A O 1
ATOM 1710 N N . ALA A 1 226 ? -14.032 6.680 18.491 1.00 92.19 226 ALA A N 1
ATOM 1711 C CA . ALA A 1 226 ? -13.253 7.685 17.773 1.00 92.19 226 ALA A CA 1
ATOM 1712 C C . ALA A 1 226 ? -13.846 7.916 16.384 1.00 92.19 226 ALA A C 1
ATOM 1714 O O . ALA A 1 226 ? -14.261 6.968 15.711 1.00 92.19 226 ALA A O 1
ATOM 1715 N N . LYS A 1 227 ? -13.833 9.172 15.935 1.00 92.81 227 LYS A N 1
ATOM 1716 C CA . LYS A 1 227 ? -14.104 9.529 14.546 1.00 92.81 227 LYS A CA 1
ATOM 1717 C C . LYS A 1 227 ? -12.785 9.563 13.787 1.00 92.81 227 LYS A C 1
ATOM 1719 O O . LYS A 1 227 ? -11.838 10.213 14.217 1.00 92.81 227 LYS A O 1
ATOM 1724 N N . TYR A 1 228 ? -12.752 8.876 12.658 1.00 86.75 228 TYR A N 1
ATOM 1725 C CA . TYR A 1 228 ? -11.612 8.769 11.767 1.00 86.75 228 TYR A CA 1
ATOM 1726 C C . TYR A 1 228 ? -12.007 9.297 10.388 1.00 86.75 228 TYR A C 1
ATOM 1728 O O . TYR A 1 228 ? -12.960 8.801 9.793 1.00 86.75 228 TYR A O 1
ATOM 1736 N N . THR A 1 229 ? -11.309 10.305 9.880 1.00 88.75 229 THR A N 1
ATOM 1737 C CA . THR A 1 229 ? -11.573 10.907 8.572 1.00 88.75 229 THR A CA 1
ATOM 1738 C C . THR A 1 229 ? -10.351 10.806 7.683 1.00 88.75 229 THR A C 1
ATOM 1740 O O . THR A 1 229 ? -9.253 11.156 8.109 1.00 88.75 229 THR A O 1
ATOM 1743 N N . VAL A 1 230 ? -10.557 10.371 6.445 1.00 85.69 230 VAL A N 1
ATOM 1744 C CA . VAL A 1 230 ? -9.546 10.384 5.385 1.00 85.69 230 VAL A CA 1
ATOM 1745 C C . VAL A 1 230 ? -10.009 11.341 4.309 1.00 85.69 230 VAL A C 1
ATOM 1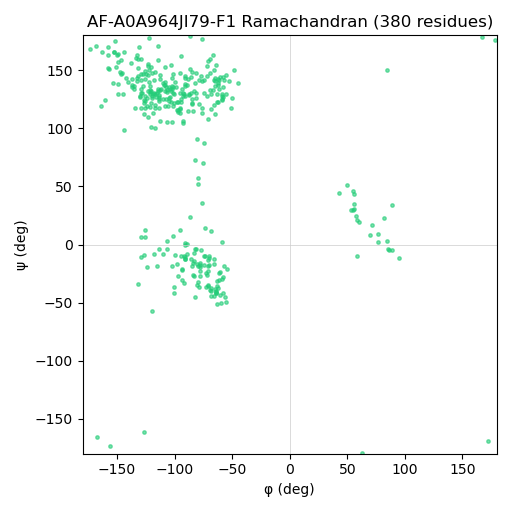747 O O . VAL A 1 230 ? -11.147 11.244 3.859 1.00 85.69 230 VAL A O 1
ATOM 1750 N N . GLU A 1 231 ? -9.121 12.215 3.866 1.00 88.75 231 GLU A N 1
ATOM 1751 C CA . GLU A 1 231 ? -9.320 13.108 2.735 1.00 88.75 231 GLU A CA 1
ATOM 1752 C C . GLU A 1 231 ? -8.177 12.901 1.751 1.00 88.75 231 GLU A C 1
ATOM 1754 O O . GLU A 1 231 ? -7.009 13.030 2.102 1.00 88.75 231 GLU A O 1
ATOM 1759 N N . ASN A 1 232 ? -8.511 12.567 0.512 1.00 85.19 232 ASN A N 1
ATOM 1760 C CA . ASN A 1 232 ? -7.557 12.429 -0.574 1.00 85.19 232 ASN A CA 1
ATOM 1761 C C . ASN A 1 232 ? -7.808 13.536 -1.589 1.00 85.19 232 ASN A C 1
ATOM 1763 O O . ASN A 1 232 ? -8.949 13.742 -2.002 1.00 85.19 232 ASN A O 1
ATOM 1767 N N . LEU A 1 233 ? -6.739 14.196 -2.020 1.00 87.00 233 LEU A N 1
ATOM 1768 C CA . LEU A 1 233 ? -6.731 15.141 -3.130 1.00 87.00 233 LEU A CA 1
ATOM 1769 C C . LEU A 1 233 ? -5.727 14.632 -4.161 1.00 87.00 233 LEU A C 1
ATOM 1771 O O . LEU A 1 233 ? -4.551 14.495 -3.845 1.00 87.00 233 LEU A O 1
ATOM 1775 N N . LEU A 1 234 ? -6.184 14.321 -5.367 1.00 83.25 234 LEU A N 1
ATOM 1776 C CA . LEU A 1 234 ? -5.425 13.659 -6.421 1.00 83.25 234 LEU A CA 1
ATOM 1777 C C . LEU A 1 234 ? -5.369 14.531 -7.676 1.00 83.25 234 LEU A C 1
ATOM 1779 O O . LEU A 1 234 ? -6.383 15.040 -8.147 1.00 83.25 234 LEU A O 1
ATOM 1783 N N . ASN A 1 235 ? -4.187 14.604 -8.276 1.00 81.31 235 ASN A N 1
ATOM 1784 C CA . ASN A 1 235 ? -3.954 15.167 -9.597 1.00 81.31 235 ASN A CA 1
ATOM 1785 C C . ASN A 1 235 ? -3.785 14.025 -10.608 1.00 81.31 235 ASN A C 1
ATOM 1787 O O . ASN A 1 235 ? -3.058 13.065 -10.349 1.00 81.31 235 ASN A O 1
ATOM 1791 N N . GLY A 1 236 ? -4.457 14.130 -11.759 1.00 72.44 236 GLY A N 1
ATOM 1792 C CA . GLY A 1 236 ? -4.406 13.123 -12.832 1.00 72.44 236 GLY A CA 1
ATOM 1793 C C . GLY A 1 236 ? -5.384 11.949 -12.678 1.00 72.44 236 GLY A C 1
ATOM 1794 O O . GLY A 1 236 ? -5.511 11.146 -13.595 1.00 72.44 236 GLY A O 1
ATOM 1795 N N . CYS A 1 237 ? -6.130 11.886 -11.568 1.00 71.50 237 CYS A N 1
ATOM 1796 C CA . CYS A 1 237 ? -7.098 10.829 -11.256 1.00 71.50 237 CYS A CA 1
ATOM 1797 C C . CYS A 1 237 ? -8.542 11.341 -11.216 1.00 71.50 237 CYS A C 1
ATOM 1799 O O . CYS A 1 237 ? -8.793 12.518 -10.962 1.00 71.50 237 CYS A O 1
ATOM 1801 N N . SER A 1 238 ? -9.500 10.422 -11.374 1.00 66.75 238 SER A N 1
ATOM 1802 C CA . SER A 1 238 ? -10.924 10.672 -11.124 1.00 66.75 238 SER A CA 1
ATOM 1803 C C . SER A 1 238 ? -11.498 9.631 -10.150 1.00 66.75 238 SER A C 1
ATOM 1805 O O . SER A 1 238 ? -11.467 8.451 -10.480 1.00 66.75 238 SER A O 1
ATOM 1807 N N . PRO A 1 239 ? -12.059 10.020 -8.992 1.00 75.19 239 PRO A N 1
ATOM 1808 C CA . PRO A 1 239 ? -12.314 11.401 -8.604 1.00 75.19 239 PRO A CA 1
ATOM 1809 C C . PRO A 1 239 ? -11.034 12.115 -8.142 1.00 75.19 239 PRO A C 1
ATOM 1811 O O . PRO A 1 239 ? -10.163 11.516 -7.515 1.00 75.19 239 PRO A O 1
ATOM 1814 N N . ALA A 1 240 ? -10.939 13.413 -8.440 1.00 76.88 240 ALA A N 1
ATOM 1815 C CA . ALA A 1 240 ? -9.814 14.255 -8.020 1.00 76.88 240 ALA A CA 1
ATOM 1816 C C . ALA A 1 240 ? -9.814 14.529 -6.507 1.00 76.88 240 ALA A C 1
ATOM 1818 O O . ALA A 1 240 ? -8.802 14.923 -5.946 1.00 76.88 240 ALA A O 1
ATOM 1819 N N . ALA A 1 241 ? -10.941 14.321 -5.830 1.00 83.81 241 ALA A N 1
ATOM 1820 C CA . ALA A 1 241 ? -11.021 14.384 -4.383 1.00 83.81 241 ALA A CA 1
ATOM 1821 C C . ALA A 1 241 ? -11.967 13.305 -3.866 1.00 83.81 241 ALA A C 1
ATOM 1823 O O . ALA A 1 241 ? -12.994 13.022 -4.486 1.00 83.81 241 ALA A O 1
ATOM 1824 N N . ALA A 1 242 ? -11.630 12.716 -2.726 1.00 83.69 242 ALA A N 1
ATOM 1825 C CA . ALA A 1 242 ? -12.492 11.755 -2.060 1.00 83.69 242 ALA A CA 1
ATOM 1826 C C . ALA A 1 242 ? -12.299 11.823 -0.549 1.00 83.69 242 ALA A C 1
ATOM 1828 O O . ALA A 1 242 ? -11.167 11.906 -0.075 1.00 83.69 242 ALA A O 1
ATOM 1829 N N . SER A 1 243 ? -13.397 11.749 0.200 1.00 85.00 243 SER A N 1
ATOM 1830 C CA . SER A 1 243 ? -13.365 11.754 1.657 1.00 85.00 243 SER A CA 1
ATOM 1831 C C . SER A 1 243 ? -14.216 10.638 2.249 1.00 85.00 243 SER A C 1
ATOM 1833 O O . SER A 1 243 ? -15.255 10.262 1.708 1.00 85.00 243 SER A O 1
ATOM 1835 N N . PHE A 1 244 ? -13.746 10.093 3.368 1.00 83.31 244 PHE A N 1
ATOM 1836 C CA . PHE A 1 244 ? -14.369 8.968 4.058 1.00 83.31 244 PHE A CA 1
ATOM 1837 C C . PHE A 1 244 ? -14.361 9.244 5.546 1.00 83.31 244 PHE A C 1
ATOM 1839 O O . PHE A 1 244 ? -13.344 9.654 6.100 1.00 83.31 244 PHE A O 1
ATOM 1846 N N . THR A 1 245 ? -15.490 8.985 6.197 1.00 86.69 245 THR A N 1
ATOM 1847 C CA . THR A 1 245 ? -15.593 9.000 7.654 1.00 86.69 245 THR A CA 1
ATOM 1848 C C . THR A 1 245 ? -15.833 7.579 8.137 1.00 86.69 245 THR A C 1
ATOM 1850 O O . THR A 1 245 ? -16.650 6.846 7.584 1.00 86.69 245 THR A O 1
ATOM 1853 N N . THR A 1 246 ? -15.091 7.178 9.158 1.00 88.00 246 THR A N 1
ATOM 1854 C CA . THR A 1 246 ? -15.222 5.896 9.837 1.00 88.00 246 THR A CA 1
ATOM 1855 C C . THR A 1 246 ? -15.317 6.138 11.335 1.00 88.00 246 THR A C 1
ATOM 1857 O O . THR A 1 246 ? -14.523 6.880 11.906 1.00 88.00 246 THR A O 1
ATOM 1860 N N . PHE A 1 247 ? -16.266 5.490 11.994 1.00 89.38 247 PHE A N 1
ATOM 1861 C CA . PHE A 1 247 ? -16.341 5.440 13.448 1.00 89.38 247 PHE A CA 1
ATOM 1862 C C . PHE A 1 247 ? -15.701 4.146 13.927 1.00 89.38 247 PHE A C 1
ATOM 1864 O O . PHE A 1 247 ? -16.118 3.068 13.507 1.00 89.38 247 PHE A O 1
ATOM 1871 N N . LYS A 1 248 ? -14.688 4.241 14.786 1.00 90.38 248 LYS A N 1
ATOM 1872 C CA . LYS A 1 248 ? -14.018 3.084 15.392 1.00 90.38 248 LYS A CA 1
ATOM 1873 C C . LYS A 1 248 ? -14.515 2.894 16.819 1.00 90.38 248 LYS A C 1
ATOM 1875 O O . LYS A 1 248 ? -14.620 3.866 17.566 1.00 90.38 248 LYS A O 1
ATOM 1880 N N . TYR A 1 249 ? -14.796 1.647 17.182 1.00 91.12 249 TYR A N 1
ATOM 1881 C CA . TYR A 1 249 ? -15.332 1.257 18.482 1.00 91.12 249 TYR A CA 1
ATOM 1882 C C . TYR A 1 249 ? -14.292 0.421 19.227 1.00 91.12 249 TYR A C 1
ATOM 1884 O O . TYR A 1 249 ? -13.921 -0.666 18.776 1.00 91.12 249 TYR A O 1
ATOM 1892 N N . PHE A 1 250 ? -13.832 0.921 20.370 1.00 91.12 250 PHE A N 1
ATOM 1893 C CA . PHE A 1 250 ? -12.799 0.288 21.188 1.00 91.12 250 PHE A CA 1
ATOM 1894 C C . PHE A 1 250 ? -13.393 -0.169 22.515 1.00 91.12 250 PHE A C 1
ATOM 1896 O O . PHE A 1 250 ? -14.031 0.630 23.198 1.00 91.12 250 PHE A O 1
ATOM 1903 N N . ALA A 1 251 ? -13.180 -1.427 22.898 1.00 91.81 251 ALA A N 1
ATOM 1904 C CA . ALA A 1 251 ? -13.709 -1.947 24.159 1.00 91.81 251 ALA A CA 1
ATOM 1905 C C . ALA A 1 251 ? -13.037 -1.266 25.357 1.00 91.81 251 ALA A C 1
ATOM 1907 O O . ALA A 1 251 ? -11.813 -1.208 25.413 1.00 91.81 251 ALA A O 1
ATOM 1908 N N . VAL A 1 252 ? -13.789 -0.814 26.360 1.00 89.38 252 VAL A N 1
ATOM 1909 C CA . VAL A 1 252 ? -13.172 -0.291 27.598 1.00 89.38 252 VAL A CA 1
ATOM 1910 C C . VAL A 1 252 ? -12.362 -1.380 28.312 1.00 89.38 252 VAL A C 1
ATOM 1912 O O . VAL A 1 252 ? -11.277 -1.118 28.831 1.00 89.38 252 VAL A O 1
ATOM 1915 N N . THR A 1 253 ? -12.856 -2.616 28.283 1.00 84.25 253 THR A N 1
ATOM 1916 C CA . THR A 1 253 ? -12.195 -3.803 28.831 1.00 84.25 253 THR A CA 1
ATOM 1917 C C . THR A 1 253 ? -11.945 -4.832 27.738 1.00 84.25 253 THR A C 1
ATOM 1919 O O . THR A 1 253 ? -12.728 -4.953 26.797 1.00 84.25 253 THR A O 1
ATOM 1922 N N . ASN A 1 254 ? -10.851 -5.592 27.848 1.00 85.06 254 ASN A N 1
ATOM 1923 C CA . ASN A 1 254 ? -10.576 -6.638 26.871 1.00 85.06 254 ASN A CA 1
ATOM 1924 C C . ASN A 1 254 ? -11.684 -7.708 26.933 1.00 85.06 254 ASN A C 1
ATOM 1926 O O . ASN A 1 254 ? -11.905 -8.287 28.000 1.00 85.06 254 ASN A O 1
ATOM 1930 N N . PRO A 1 255 ? -12.387 -7.992 25.821 1.00 83.19 255 PRO A N 1
ATOM 1931 C CA . PRO A 1 255 ? -13.474 -8.966 25.810 1.00 83.19 255 PRO A CA 1
ATOM 1932 C C . PRO A 1 255 ? -12.985 -10.413 25.974 1.00 83.19 255 PRO A C 1
ATOM 1934 O O . PRO A 1 255 ? -13.810 -11.313 26.154 1.00 83.19 255 PRO A O 1
ATOM 1937 N N . ARG A 1 256 ? -11.670 -10.661 25.876 1.00 80.75 256 ARG A N 1
ATOM 1938 C CA . ARG A 1 256 ? -11.067 -11.992 25.866 1.00 80.75 256 ARG A CA 1
ATOM 1939 C C . ARG A 1 256 ? -10.381 -12.297 27.210 1.00 80.75 256 ARG A C 1
ATOM 1941 O O . ARG A 1 256 ? -9.435 -11.602 27.584 1.00 80.75 256 ARG A O 1
ATOM 1948 N N . PRO A 1 257 ? -10.805 -13.348 27.939 1.00 79.25 257 PRO A N 1
ATOM 1949 C CA . PRO A 1 257 ? -10.162 -13.739 29.193 1.00 79.25 257 PRO A CA 1
ATOM 1950 C C . PRO A 1 257 ? -8.671 -14.052 29.004 1.00 79.25 257 PRO A C 1
ATOM 1952 O O . PRO A 1 257 ? -8.302 -14.755 28.065 1.00 79.25 257 PRO A O 1
ATOM 1955 N N . GLY A 1 258 ? -7.825 -13.546 29.906 1.00 77.81 258 GLY A N 1
ATOM 1956 C CA . GLY A 1 258 ? -6.371 -13.762 29.885 1.00 77.81 258 GLY A CA 1
ATOM 1957 C C . GLY A 1 258 ? -5.570 -12.743 29.066 1.00 77.81 258 GLY A C 1
ATOM 1958 O O . GLY A 1 258 ? -4.345 -12.772 29.116 1.00 77.81 258 GLY A O 1
ATOM 1959 N N . PHE A 1 259 ? -6.237 -11.824 28.365 1.00 81.56 259 PHE A N 1
ATOM 1960 C CA . PHE A 1 259 ? -5.594 -10.768 27.589 1.00 81.56 259 PHE A CA 1
ATOM 1961 C C . PHE A 1 259 ? -5.639 -9.424 28.318 1.00 81.56 259 PHE A C 1
ATOM 1963 O O . PHE A 1 259 ? -6.620 -9.096 28.985 1.00 81.56 259 PHE A O 1
ATOM 1970 N N . THR A 1 260 ? -4.564 -8.641 28.194 1.00 83.31 260 THR A N 1
ATOM 1971 C CA . THR A 1 260 ? -4.374 -7.398 28.962 1.00 83.31 260 THR A CA 1
ATOM 1972 C C . THR A 1 260 ? -4.388 -6.133 28.111 1.00 83.31 260 THR A C 1
ATOM 1974 O O . THR A 1 260 ? -4.289 -5.047 28.680 1.00 83.31 260 THR A O 1
ATOM 1977 N N . LEU A 1 261 ? -4.493 -6.239 26.779 1.00 86.69 261 LEU A N 1
ATOM 1978 C CA . LEU A 1 261 ? -4.558 -5.068 25.904 1.00 86.69 261 LEU A CA 1
ATOM 1979 C C . LEU A 1 261 ? -5.759 -4.202 26.285 1.00 86.69 261 LEU A C 1
ATOM 1981 O O . LEU A 1 261 ? -6.893 -4.694 26.283 1.00 86.69 261 LEU A O 1
ATOM 1985 N N . LYS A 1 262 ? -5.524 -2.920 26.578 1.00 88.81 262 LYS A N 1
ATOM 1986 C CA . LYS A 1 262 ? -6.614 -1.964 26.772 1.00 88.81 262 LYS A CA 1
ATOM 1987 C C . LYS A 1 262 ? -7.072 -1.406 25.435 1.00 88.81 262 LYS A C 1
ATOM 1989 O O . LYS A 1 262 ? -6.284 -1.227 24.507 1.00 88.81 262 LYS A O 1
ATOM 1994 N N . TYR A 1 263 ? -8.362 -1.096 25.364 1.00 89.81 263 TYR A N 1
ATOM 1995 C CA . TYR A 1 263 ? -8.980 -0.518 24.175 1.00 89.81 263 TYR A CA 1
ATOM 1996 C C . TYR A 1 263 ? -8.794 -1.341 22.891 1.00 89.81 263 TYR A C 1
ATOM 1998 O O . TYR A 1 263 ? -8.498 -0.755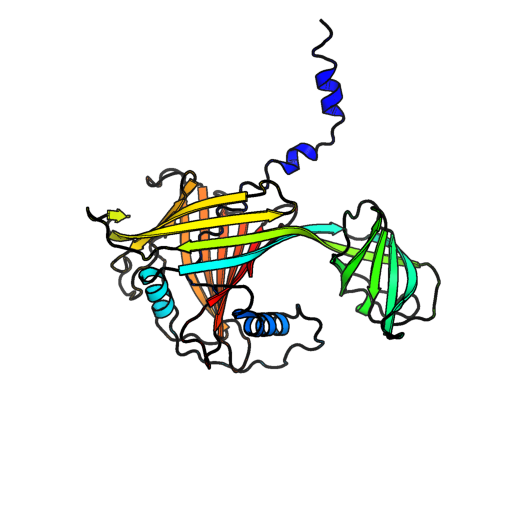 21.848 1.00 89.81 263 TYR A O 1
ATOM 2006 N N . PRO A 1 264 ? -8.954 -2.682 22.907 1.00 88.62 264 PRO A N 1
ATOM 2007 C CA . PRO A 1 264 ? -8.899 -3.455 21.674 1.00 88.62 264 PRO A CA 1
ATOM 2008 C C . PRO A 1 264 ? -10.009 -3.001 20.721 1.00 88.62 264 PRO A C 1
ATOM 2010 O O . PRO A 1 264 ? -11.125 -2.675 21.144 1.00 88.62 264 PRO A O 1
ATOM 2013 N N . LEU A 1 265 ? -9.709 -2.994 19.422 1.00 87.94 265 LEU A N 1
ATOM 2014 C CA . LEU A 1 265 ? -10.697 -2.679 18.397 1.00 87.94 265 LEU A CA 1
ATOM 2015 C C . LEU A 1 265 ? -11.783 -3.767 18.379 1.00 87.94 265 LEU A C 1
ATOM 2017 O O . LEU A 1 265 ? -11.491 -4.936 18.126 1.00 87.94 265 LEU A O 1
ATOM 2021 N N . LEU A 1 266 ? -13.041 -3.387 18.614 1.00 88.31 266 LEU A N 1
ATOM 2022 C CA . LEU A 1 266 ? -14.200 -4.286 18.493 1.00 88.31 266 LEU A CA 1
ATOM 2023 C C . LEU A 1 266 ? -14.849 -4.219 17.119 1.00 88.31 266 LEU A C 1
ATOM 2025 O O . LEU A 1 266 ? -15.426 -5.193 16.634 1.00 88.31 266 LEU A O 1
ATOM 2029 N N . GLY A 1 267 ? -14.772 -3.060 16.481 1.00 87.19 267 GLY A N 1
ATOM 2030 C CA . GLY A 1 267 ? -15.373 -2.867 15.181 1.00 87.19 267 GLY A CA 1
ATOM 2031 C C . GLY A 1 267 ? -15.204 -1.457 14.667 1.00 87.19 267 GLY A C 1
ATOM 2032 O O . GLY A 1 267 ? -14.684 -0.568 15.343 1.00 87.19 267 GLY A O 1
ATOM 2033 N N . GLN A 1 268 ? -15.676 -1.265 13.448 1.00 88.69 268 GLN A N 1
ATOM 2034 C CA . GLN A 1 268 ? -15.667 0.013 12.772 1.00 88.69 268 GLN A CA 1
ATOM 2035 C C . GLN A 1 268 ? -16.883 0.138 11.863 1.00 88.69 268 GLN A C 1
ATOM 2037 O O . GLN A 1 268 ? -17.360 -0.844 11.304 1.00 88.69 268 GLN A O 1
ATOM 2042 N N . ARG A 1 269 ? -17.383 1.353 11.692 1.00 86.12 269 ARG A N 1
ATOM 2043 C CA . ARG A 1 269 ? -18.477 1.659 10.777 1.00 86.12 269 ARG A CA 1
ATOM 2044 C C . ARG A 1 269 ? -18.020 2.727 9.809 1.00 86.12 269 ARG A C 1
ATOM 2046 O O . ARG A 1 269 ? -17.712 3.831 10.245 1.00 86.12 269 ARG A O 1
ATOM 2053 N N . VAL A 1 270 ? -18.015 2.410 8.522 1.00 84.94 270 VAL A N 1
ATOM 2054 C CA . VAL A 1 270 ? -17.788 3.406 7.473 1.00 84.94 270 VAL A CA 1
ATOM 2055 C C . VAL A 1 270 ? -19.113 4.104 7.171 1.00 84.94 270 VAL A C 1
ATOM 2057 O O . VAL A 1 270 ? -20.143 3.446 7.006 1.00 84.94 270 VAL A O 1
ATOM 2060 N N . ASP A 1 271 ? -19.112 5.432 7.108 1.00 83.00 271 ASP A N 1
ATOM 2061 C CA . ASP A 1 271 ? -20.302 6.190 6.727 1.00 83.00 271 ASP A CA 1
ATOM 2062 C C . ASP A 1 271 ? -20.718 5.846 5.294 1.00 83.00 271 ASP A C 1
ATOM 2064 O O . ASP A 1 271 ? -19.930 5.951 4.356 1.00 83.00 271 ASP A O 1
ATOM 2068 N N . GLY A 1 272 ? -21.964 5.388 5.133 1.00 78.69 272 GLY A N 1
ATOM 2069 C CA . GLY A 1 272 ? -22.487 4.906 3.851 1.00 78.69 272 GLY A CA 1
ATOM 2070 C C . GLY A 1 272 ? -21.879 3.585 3.358 1.00 78.69 272 GLY A C 1
ATOM 2071 O O . GLY A 1 272 ? -22.151 3.199 2.224 1.00 78.69 272 GLY A O 1
ATOM 2072 N N . GLY A 1 273 ? -21.076 2.899 4.179 1.00 81.50 273 GLY A N 1
ATOM 2073 C CA . GLY A 1 273 ? -20.381 1.664 3.815 1.00 81.50 273 GLY A CA 1
ATOM 2074 C C . GLY A 1 273 ? -20.627 0.505 4.779 1.00 81.50 273 GLY A C 1
ATOM 2075 O O . GLY A 1 273 ? -21.581 0.497 5.559 1.00 81.50 273 GLY A O 1
ATOM 2076 N N . ASP A 1 274 ? -19.737 -0.484 4.704 1.00 80.94 274 ASP A N 1
ATOM 2077 C CA . ASP A 1 274 ? -19.819 -1.705 5.499 1.00 80.94 274 ASP A CA 1
ATOM 2078 C C . ASP A 1 274 ? -19.489 -1.469 6.984 1.00 80.94 274 ASP A C 1
ATOM 2080 O O . ASP A 1 274 ? -18.740 -0.570 7.387 1.00 80.94 274 ASP A O 1
ATOM 2084 N N . PHE A 1 275 ? -20.050 -2.345 7.810 1.00 85.69 275 PHE A N 1
ATOM 2085 C CA . PHE A 1 275 ? -19.755 -2.492 9.221 1.00 85.69 275 PHE A CA 1
ATOM 2086 C C . PHE A 1 275 ? -18.707 -3.591 9.428 1.00 85.69 275 PHE A C 1
ATOM 2088 O O . PHE A 1 275 ? -18.953 -4.762 9.147 1.00 85.69 275 PHE A O 1
ATOM 2095 N N . GLY A 1 276 ? -17.539 -3.222 9.942 1.00 87.12 276 GLY A N 1
ATOM 2096 C CA . GLY A 1 276 ? -16.495 -4.142 10.374 1.00 87.12 276 GLY A CA 1
ATOM 2097 C C . GLY A 1 276 ? -16.674 -4.547 11.836 1.00 87.12 276 GLY A C 1
ATOM 2098 O O . GLY A 1 276 ? -16.922 -3.705 12.694 1.00 87.12 276 GLY A O 1
ATOM 2099 N N . SER A 1 277 ? -16.491 -5.825 12.146 1.00 88.06 277 SER A N 1
ATOM 2100 C CA . SER A 1 277 ? -16.457 -6.338 13.517 1.00 88.06 277 SER A CA 1
ATOM 2101 C C . SER A 1 277 ? -15.306 -7.313 13.678 1.00 88.06 277 SER A C 1
ATOM 2103 O O . SER A 1 277 ? -15.097 -8.176 12.826 1.00 88.06 277 SER A O 1
ATOM 2105 N N . THR A 1 278 ? -14.544 -7.175 14.757 1.00 84.25 278 THR A N 1
ATOM 2106 C CA . THR A 1 278 ? -13.485 -8.125 15.085 1.00 84.25 278 THR A CA 1
ATOM 2107 C C . THR A 1 278 ? -14.098 -9.365 15.728 1.00 84.25 278 THR A C 1
ATOM 2109 O O . THR A 1 278 ? -15.036 -9.274 16.521 1.00 84.25 278 THR A O 1
ATOM 2112 N N . GLU A 1 279 ? -13.578 -10.554 15.419 1.00 77.12 279 GLU A N 1
ATOM 2113 C CA . GLU A 1 279 ? -14.089 -11.824 15.974 1.00 77.12 279 GLU A CA 1
ATOM 2114 C C . GLU A 1 279 ? -13.653 -12.047 17.437 1.00 77.12 279 GLU A C 1
ATOM 2116 O O . GLU A 1 279 ? -13.359 -13.163 17.855 1.00 77.12 279 GLU A O 1
ATOM 2121 N N . LYS A 1 280 ? -13.572 -10.968 18.232 1.00 68.31 280 LYS A N 1
ATOM 2122 C CA . LYS A 1 280 ? -13.035 -10.944 19.605 1.00 68.31 280 LYS A CA 1
ATOM 2123 C C . LYS A 1 280 ? -11.577 -11.416 19.704 1.00 68.31 280 LYS A C 1
ATOM 2125 O O . LYS A 1 280 ? -11.123 -11.805 20.776 1.00 68.31 280 LYS A O 1
ATOM 2130 N N . THR A 1 281 ? -10.840 -11.381 18.593 1.00 68.81 281 THR A N 1
ATOM 2131 C CA . THR A 1 281 ? -9.441 -11.824 18.513 1.00 68.81 281 THR A CA 1
ATOM 2132 C C . THR A 1 281 ? -8.429 -10.687 18.574 1.00 68.81 281 THR A C 1
ATOM 2134 O O . THR A 1 281 ? -7.249 -11.002 18.607 1.00 68.81 281 THR A O 1
ATOM 2137 N N . PHE A 1 282 ? -8.853 -9.415 18.507 1.00 82.81 282 PHE A N 1
ATOM 2138 C CA . PHE A 1 282 ? -7.921 -8.289 18.394 1.00 82.81 282 PHE A CA 1
ATOM 2139 C C . PHE A 1 282 ? -7.054 -8.175 19.645 1.00 82.81 282 PHE A C 1
ATOM 2141 O O . PHE A 1 282 ? -7.552 -7.828 20.717 1.00 82.81 282 PHE A O 1
ATOM 2148 N N . ASP A 1 283 ? -5.766 -8.443 19.484 1.00 83.50 283 ASP A N 1
ATOM 2149 C CA . ASP A 1 283 ? -4.784 -8.338 20.546 1.00 83.50 283 ASP A CA 1
ATOM 2150 C C . ASP A 1 283 ? -3.403 -7.966 20.000 1.00 83.50 283 ASP A C 1
ATOM 2152 O O . ASP A 1 283 ? -3.097 -8.160 18.823 1.00 83.50 283 ASP A O 1
ATOM 2156 N N . LEU A 1 284 ? -2.571 -7.391 20.862 1.00 82.25 284 LEU A N 1
ATOM 2157 C CA . LEU A 1 284 ? -1.222 -6.954 20.531 1.00 82.25 284 LEU A CA 1
ATOM 2158 C C . LEU A 1 284 ? -0.275 -7.462 21.622 1.00 82.25 284 LEU A C 1
ATOM 2160 O O . LEU A 1 284 ? -0.643 -7.426 22.799 1.00 82.25 284 LEU A O 1
ATOM 2164 N N . PRO A 1 285 ? 0.959 -7.872 21.282 1.00 79.31 285 PRO A N 1
ATOM 2165 C CA . PRO A 1 285 ? 1.930 -8.310 22.270 1.00 79.31 285 PRO A CA 1
ATOM 2166 C C . PRO A 1 285 ? 2.158 -7.244 23.343 1.00 79.31 285 PRO A C 1
ATOM 2168 O O . PRO A 1 285 ? 2.429 -6.071 23.054 1.00 79.31 285 PRO A O 1
ATOM 2171 N N . SER A 1 286 ? 2.060 -7.683 24.595 1.00 74.19 286 SER A N 1
ATOM 2172 C CA . SER A 1 286 ? 2.340 -6.871 25.780 1.00 74.19 286 SER A CA 1
ATOM 2173 C C . SER A 1 286 ? 3.828 -6.844 26.134 1.00 74.19 286 SER A C 1
ATOM 2175 O O . SER A 1 286 ? 4.268 -5.978 26.889 1.00 74.19 286 SER A O 1
ATOM 2177 N N . THR A 1 287 ? 4.620 -7.762 25.575 1.00 75.50 287 THR A N 1
ATOM 2178 C CA . THR A 1 287 ? 6.073 -7.804 25.748 1.00 75.50 287 THR A CA 1
ATOM 2179 C C . THR A 1 287 ? 6.786 -6.920 24.724 1.00 75.50 287 THR A C 1
ATOM 2181 O O . THR A 1 287 ? 6.285 -6.752 23.609 1.00 75.50 287 THR A O 1
ATOM 2184 N N . PRO A 1 288 ? 7.971 -6.383 25.062 1.00 74.69 288 PRO A N 1
ATOM 2185 C CA . PRO A 1 288 ? 8.810 -5.699 24.088 1.00 74.69 288 PRO A CA 1
ATOM 2186 C C . PRO A 1 288 ? 9.154 -6.613 22.910 1.00 74.69 288 PRO A C 1
ATOM 2188 O O . PRO A 1 288 ? 9.370 -7.816 23.085 1.00 74.69 288 PRO A O 1
ATOM 2191 N N . LEU A 1 289 ? 9.175 -6.026 21.718 1.00 75.00 289 LEU A N 1
ATOM 2192 C CA . LEU A 1 289 ? 9.299 -6.739 20.455 1.00 75.00 289 LEU A CA 1
ATOM 2193 C C . LEU A 1 289 ? 10.753 -6.790 19.971 1.00 75.00 289 LEU A C 1
ATOM 2195 O O . LEU A 1 289 ? 11.545 -5.874 20.209 1.00 75.00 289 LEU A O 1
ATOM 2199 N N . LYS A 1 290 ? 11.106 -7.876 19.283 1.00 75.00 290 LYS A N 1
ATOM 2200 C CA . LYS A 1 290 ? 12.439 -8.124 18.727 1.00 75.00 290 LYS A CA 1
ATOM 2201 C C . LYS A 1 290 ? 12.378 -8.293 17.216 1.00 75.00 290 LYS A C 1
ATOM 2203 O O . LYS A 1 290 ? 11.380 -8.726 16.653 1.00 75.00 290 LYS A O 1
ATOM 2208 N N . SER A 1 291 ? 13.488 -7.965 16.563 1.00 75.31 291 SER A N 1
ATOM 2209 C CA . SER A 1 291 ? 13.683 -8.167 15.126 1.00 75.31 291 SER A CA 1
ATOM 2210 C C . SER A 1 291 ? 13.328 -9.595 14.691 1.00 75.31 291 SER A C 1
ATOM 2212 O O . SER A 1 291 ? 13.856 -10.569 15.229 1.00 75.31 291 SER A O 1
ATOM 2214 N N . GLY A 1 292 ? 12.448 -9.714 13.696 1.00 76.88 292 GLY A N 1
ATOM 2215 C CA . GLY A 1 292 ? 11.935 -10.984 13.189 1.00 76.88 292 GLY A CA 1
ATOM 2216 C C . GLY A 1 292 ? 10.725 -11.547 13.938 1.00 76.88 292 GLY A C 1
ATOM 2217 O O . GLY A 1 292 ? 10.186 -12.557 13.485 1.00 76.88 292 GLY A O 1
ATOM 2218 N N . ASP A 1 293 ? 10.275 -10.921 15.031 1.00 81.69 293 ASP A N 1
ATOM 2219 C CA . ASP A 1 293 ? 9.018 -11.305 15.670 1.00 81.69 293 ASP A CA 1
ATOM 2220 C C . ASP A 1 293 ? 7.859 -11.090 14.693 1.00 81.69 293 ASP A C 1
ATOM 2222 O O . ASP A 1 293 ? 7.767 -10.072 14.005 1.00 81.69 293 ASP A O 1
ATOM 2226 N N . THR A 1 294 ? 6.948 -12.055 14.650 1.00 87.44 294 THR A N 1
ATOM 2227 C CA . THR A 1 294 ? 5.740 -12.004 13.825 1.00 87.44 294 THR A CA 1
ATOM 2228 C C . THR A 1 294 ? 4.559 -12.529 14.622 1.00 87.44 294 THR A C 1
ATOM 2230 O O . THR A 1 294 ? 4.727 -13.301 15.569 1.00 87.44 294 THR A O 1
ATOM 2233 N N . GLY A 1 295 ? 3.352 -12.123 14.247 1.00 87.25 295 GLY A N 1
ATOM 2234 C CA . GLY A 1 295 ? 2.152 -12.632 14.892 1.00 87.25 295 GLY A CA 1
ATOM 2235 C C . GLY A 1 295 ? 0.866 -12.166 14.232 1.00 87.25 295 GLY A C 1
ATOM 2236 O O . GLY A 1 295 ? 0.851 -11.282 13.376 1.00 87.25 295 GLY A O 1
ATOM 2237 N N . THR A 1 296 ? -0.235 -12.790 14.637 1.00 87.75 296 THR A N 1
ATOM 2238 C CA . THR A 1 296 ? -1.585 -12.384 14.233 1.00 87.75 296 THR A CA 1
ATOM 2239 C C . THR A 1 296 ? -2.144 -11.421 15.269 1.00 87.75 296 THR A C 1
ATOM 2241 O O . THR A 1 296 ? -2.150 -11.737 16.454 1.00 87.75 296 THR A O 1
ATOM 2244 N N . ILE A 1 297 ? -2.627 -10.269 14.810 1.00 85.50 297 ILE A N 1
ATOM 2245 C CA . ILE A 1 297 ? -3.326 -9.278 15.633 1.00 85.50 297 ILE A CA 1
ATOM 2246 C C . ILE A 1 297 ? -4.789 -9.681 15.776 1.00 85.50 297 ILE A C 1
ATOM 2248 O O . ILE A 1 297 ? -5.350 -9.641 16.862 1.00 85.50 297 ILE A O 1
ATOM 2252 N N . GLY A 1 298 ? -5.435 -10.074 14.677 1.00 85.12 298 GLY A N 1
ATOM 2253 C CA . GLY A 1 298 ? -6.821 -10.514 14.715 1.00 85.12 298 GLY A CA 1
ATOM 2254 C C . GLY A 1 298 ? -7.469 -10.624 13.344 1.00 85.12 298 GLY A C 1
ATOM 2255 O O . GLY A 1 298 ? -6.861 -10.318 12.323 1.00 85.12 298 GLY A O 1
ATOM 2256 N N . THR A 1 299 ? -8.730 -11.050 13.343 1.00 87.38 299 THR A N 1
ATOM 2257 C CA . THR A 1 299 ? -9.570 -11.120 12.147 1.00 87.38 299 THR A CA 1
ATOM 2258 C C . THR A 1 299 ? -10.728 -10.141 12.277 1.00 87.38 299 THR A C 1
ATOM 2260 O O . THR A 1 299 ? -11.398 -10.082 13.313 1.00 87.38 299 THR A O 1
ATOM 2263 N N . MET A 1 300 ? -10.970 -9.379 11.214 1.00 86.62 300 MET A N 1
ATOM 2264 C CA . MET A 1 300 ? -12.142 -8.529 11.055 1.00 86.62 300 MET A CA 1
ATOM 2265 C C . MET A 1 300 ? -13.077 -9.136 10.012 1.00 86.62 300 MET A C 1
ATOM 2267 O O . MET A 1 300 ? -12.640 -9.612 8.968 1.00 86.62 300 MET A O 1
ATOM 2271 N N . LYS A 1 301 ? -14.375 -9.118 10.285 1.00 89.06 301 LYS A N 1
ATOM 2272 C CA . LYS A 1 301 ? -15.433 -9.481 9.342 1.00 89.06 301 LYS A CA 1
ATOM 2273 C C . LYS A 1 301 ? -16.181 -8.225 8.929 1.00 89.06 301 LYS A C 1
A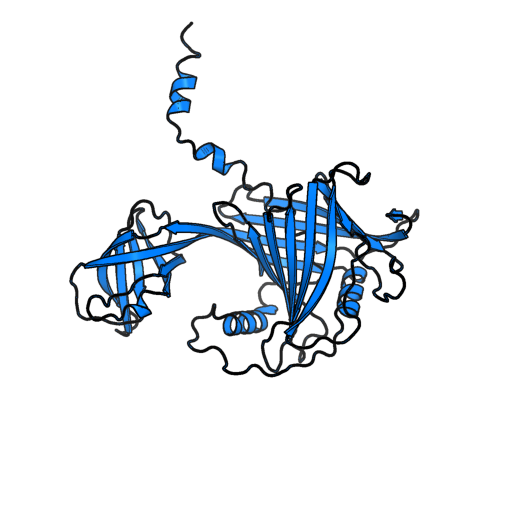TOM 2275 O O . LYS A 1 301 ? -16.476 -7.391 9.783 1.00 89.06 301 LYS A O 1
ATOM 2280 N N . PHE A 1 302 ? -16.484 -8.107 7.643 1.00 88.12 302 PHE A N 1
ATOM 2281 C CA . PHE A 1 302 ? -17.239 -6.989 7.087 1.00 88.12 302 PHE A CA 1
ATOM 2282 C C . PHE A 1 302 ? -18.661 -7.433 6.780 1.00 88.12 302 PHE A C 1
ATOM 2284 O O . PHE A 1 302 ? -18.880 -8.514 6.236 1.00 88.12 302 PHE A O 1
ATOM 2291 N N . TYR A 1 303 ? -19.622 -6.599 7.153 1.00 86.56 303 TYR A N 1
ATOM 2292 C CA . TYR A 1 303 ? -21.044 -6.842 6.992 1.00 86.56 303 TYR A CA 1
ATOM 2293 C C . TYR A 1 303 ? -21.710 -5.623 6.369 1.00 86.56 303 TYR A C 1
ATOM 2295 O O . TYR A 1 303 ? -21.313 -4.497 6.649 1.00 86.56 303 TYR A O 1
ATOM 2303 N N . LYS A 1 304 ? -22.813 -5.814 5.641 1.00 85.12 304 LYS A N 1
ATOM 2304 C CA . LYS A 1 304 ? -23.585 -4.681 5.091 1.00 85.12 304 LYS A CA 1
ATOM 2305 C C . LYS A 1 304 ? -24.143 -3.731 6.156 1.00 85.12 304 LYS A C 1
ATOM 2307 O O . LYS A 1 304 ? -24.492 -2.596 5.852 1.00 85.12 304 LYS A O 1
ATOM 2312 N N . SER A 1 305 ? -24.329 -4.210 7.388 1.00 84.81 305 SER A N 1
ATOM 2313 C CA . SER A 1 305 ? -24.833 -3.396 8.496 1.00 84.81 305 SER A CA 1
ATOM 2314 C C . SER A 1 305 ? -24.444 -3.981 9.855 1.00 84.81 305 SER A C 1
ATOM 2316 O O . SER A 1 305 ? -23.992 -5.124 9.950 1.00 84.81 305 SER A O 1
ATOM 2318 N N . SER A 1 306 ? -24.681 -3.216 10.922 1.00 84.75 306 SER A N 1
ATOM 2319 C CA . SER A 1 306 ? -24.373 -3.604 12.303 1.00 84.75 306 SER A CA 1
ATOM 2320 C C . SER A 1 306 ? -25.179 -4.793 12.834 1.00 84.75 306 SER A C 1
ATOM 2322 O O . SER A 1 306 ? -24.806 -5.349 13.862 1.00 84.75 306 SER A O 1
ATOM 2324 N N . ASN A 1 307 ? -26.241 -5.232 12.145 1.00 87.00 307 ASN A N 1
ATOM 2325 C CA . ASN A 1 307 ? -26.978 -6.445 12.520 1.00 87.00 307 ASN A CA 1
ATOM 2326 C C . ASN A 1 307 ? -26.223 -7.750 12.204 1.00 87.00 307 ASN A C 1
ATOM 2328 O O . ASN A 1 307 ? -26.667 -8.815 12.620 1.00 87.00 307 ASN A O 1
ATOM 2332 N N . LYS A 1 308 ? -25.108 -7.670 11.459 1.00 89.56 308 LYS A N 1
ATOM 2333 C CA . LYS A 1 308 ? -24.227 -8.794 11.101 1.00 89.56 308 LYS A CA 1
ATOM 2334 C C . LYS A 1 308 ? -24.907 -9.949 10.353 1.00 89.56 308 LYS A C 1
ATOM 2336 O O . LYS A 1 308 ? -24.414 -11.071 10.366 1.00 89.56 308 LYS A O 1
ATOM 2341 N N . VAL A 1 309 ? -26.021 -9.684 9.666 1.00 89.19 309 VAL A N 1
ATOM 2342 C CA . VAL A 1 309 ? -26.767 -10.722 8.928 1.00 89.19 309 VAL A CA 1
ATOM 2343 C C . VAL A 1 309 ? -26.110 -11.058 7.585 1.00 89.19 309 VAL A C 1
ATOM 2345 O O . VAL A 1 309 ? -26.103 -12.213 7.173 1.00 89.19 309 VAL A O 1
ATOM 2348 N N . PHE A 1 310 ? -25.544 -10.061 6.898 1.00 88.56 310 PHE A N 1
ATOM 2349 C CA . PHE A 1 310 ? -24.992 -10.219 5.548 1.00 88.56 310 PHE A CA 1
ATOM 2350 C C . PHE A 1 310 ? -23.492 -9.943 5.533 1.00 88.56 310 PHE A C 1
ATOM 2352 O O . PHE A 1 310 ? -23.091 -8.779 5.520 1.00 88.56 310 PHE A O 1
ATOM 2359 N N . LEU A 1 311 ? -22.689 -11.009 5.535 1.00 87.56 311 LEU A N 1
ATOM 2360 C CA . LEU A 1 311 ? -21.233 -10.949 5.399 1.00 87.56 311 LEU A CA 1
ATOM 2361 C C . LEU A 1 311 ? -20.849 -10.519 3.972 1.00 87.56 311 LEU A C 1
ATOM 2363 O O . LEU A 1 311 ? -21.386 -11.052 3.005 1.00 87.56 311 LEU A O 1
ATOM 2367 N N . THR A 1 312 ? -19.924 -9.571 3.848 1.00 86.19 312 THR A N 1
ATOM 2368 C CA . THR A 1 312 ? -19.409 -9.051 2.566 1.00 86.19 312 THR A CA 1
ATOM 2369 C C . THR A 1 312 ? -17.928 -9.353 2.357 1.00 86.19 312 THR A C 1
ATOM 2371 O O . THR A 1 312 ? -17.442 -9.331 1.226 1.00 86.19 312 THR A O 1
ATOM 2374 N N . GLY A 1 313 ? -17.206 -9.678 3.429 1.00 88.81 313 GLY A N 1
ATOM 2375 C CA . GLY A 1 313 ? -15.798 -10.031 3.347 1.00 88.81 313 GLY A CA 1
ATOM 2376 C C . GLY A 1 313 ? -15.135 -10.182 4.705 1.00 88.81 313 GLY A C 1
ATOM 2377 O O . GLY A 1 313 ? -15.780 -10.204 5.757 1.00 88.81 313 GLY A O 1
ATOM 2378 N N . SER A 1 314 ? -13.813 -10.286 4.685 1.00 87.38 314 SER A N 1
ATOM 2379 C CA . SER A 1 314 ? -13.007 -10.364 5.900 1.00 87.38 314 SER A CA 1
ATOM 2380 C C . SER A 1 314 ? -11.623 -9.771 5.704 1.00 87.38 314 SER A C 1
ATOM 2382 O O . SER A 1 314 ? -11.184 -9.583 4.576 1.00 87.38 314 SER A O 1
ATOM 2384 N N . ALA A 1 315 ? -10.931 -9.479 6.795 1.00 88.81 315 ALA A N 1
ATOM 2385 C CA . ALA A 1 315 ? -9.535 -9.098 6.780 1.00 88.81 315 ALA A CA 1
ATOM 2386 C C . ALA A 1 315 ? -8.770 -9.804 7.895 1.00 88.81 315 ALA A C 1
ATOM 2388 O O . ALA A 1 315 ? -9.283 -9.954 9.005 1.00 88.81 315 ALA A O 1
ATOM 2389 N N . VAL A 1 316 ? -7.537 -10.203 7.599 1.00 88.50 316 VAL A N 1
ATOM 2390 C CA . VAL A 1 316 ? -6.596 -10.759 8.573 1.00 88.50 316 VAL A CA 1
ATOM 2391 C C . VAL A 1 316 ? -5.518 -9.722 8.838 1.00 88.50 316 VAL A C 1
ATOM 2393 O O . VAL A 1 316 ? -4.891 -9.228 7.903 1.00 88.50 316 VAL A O 1
ATOM 2396 N N . LEU A 1 317 ? -5.326 -9.387 10.111 1.00 87.75 317 LEU A N 1
ATOM 2397 C CA . LEU A 1 317 ? -4.344 -8.418 10.566 1.00 87.75 317 LEU A CA 1
ATOM 2398 C C . LEU A 1 317 ? -3.170 -9.162 11.195 1.00 87.75 317 LEU A C 1
ATOM 2400 O O . LEU A 1 317 ? -3.349 -9.952 12.126 1.00 87.75 317 LEU A O 1
ATOM 2404 N N . THR A 1 318 ? -1.965 -8.881 10.721 1.00 87.81 318 THR A N 1
ATOM 2405 C CA . THR A 1 318 ? -0.716 -9.458 11.226 1.00 87.81 318 THR A CA 1
ATOM 2406 C C . THR A 1 318 ? 0.314 -8.366 11.460 1.00 87.81 318 THR A C 1
ATOM 2408 O O . THR A 1 318 ? 0.233 -7.295 10.863 1.00 87.81 318 THR A O 1
ATOM 2411 N N . TYR A 1 319 ? 1.316 -8.649 12.283 1.00 86.31 319 TYR A N 1
ATOM 2412 C CA . TYR A 1 319 ? 2.490 -7.796 12.418 1.00 86.31 319 TYR A CA 1
ATOM 2413 C C . TYR A 1 319 ? 3.774 -8.571 12.118 1.00 86.31 319 TYR A C 1
ATOM 2415 O O . TYR A 1 319 ? 3.849 -9.786 12.318 1.00 86.31 319 TYR A O 1
ATOM 2423 N N . GLU A 1 320 ? 4.785 -7.836 11.677 1.00 86.69 320 GLU A N 1
ATOM 2424 C CA . GLU A 1 320 ? 6.171 -8.267 11.555 1.00 86.69 320 GLU A CA 1
ATOM 2425 C C . GLU A 1 320 ? 7.082 -7.151 12.064 1.00 86.69 320 GLU A C 1
ATOM 2427 O O . GLU A 1 320 ? 6.888 -5.978 11.748 1.00 86.69 320 GLU A O 1
ATOM 2432 N N . ILE A 1 321 ? 8.103 -7.517 12.829 1.00 82.44 321 ILE A N 1
ATOM 2433 C CA . ILE A 1 321 ? 9.178 -6.609 13.212 1.00 82.44 321 ILE A CA 1
ATOM 2434 C C . ILE A 1 321 ? 10.294 -6.764 12.201 1.00 82.44 321 ILE A C 1
ATOM 2436 O O . ILE A 1 321 ? 11.001 -7.775 12.181 1.00 82.44 321 ILE A O 1
ATOM 2440 N N . LEU A 1 322 ? 10.424 -5.766 11.332 1.00 78.25 322 LEU A N 1
ATOM 2441 C CA . LEU A 1 322 ? 11.336 -5.852 10.207 1.00 78.25 322 LEU A CA 1
ATOM 2442 C C . LEU A 1 322 ? 12.776 -5.922 10.705 1.00 78.25 322 LEU A C 1
ATOM 2444 O O . LEU A 1 322 ? 13.185 -5.231 11.642 1.00 78.25 322 LEU A O 1
ATOM 2448 N N . LYS A 1 323 ? 13.565 -6.753 10.031 1.00 66.50 323 LYS A N 1
ATOM 2449 C CA . LYS A 1 323 ? 14.944 -7.030 10.410 1.00 66.50 323 LYS A CA 1
ATOM 2450 C C . LYS A 1 323 ? 15.894 -5.924 9.965 1.00 66.50 323 LYS A C 1
ATOM 2452 O O . LYS A 1 323 ? 16.809 -6.236 9.226 1.00 66.50 323 LYS A O 1
ATOM 2457 N N . TYR A 1 324 ? 15.715 -4.656 10.344 1.00 62.00 324 TYR A N 1
ATOM 2458 C CA . TYR A 1 324 ? 16.555 -3.588 9.780 1.00 62.00 324 TYR A CA 1
ATOM 2459 C C . TYR A 1 324 ? 17.104 -2.575 10.787 1.00 62.00 324 TYR A C 1
ATOM 2461 O O . TYR A 1 324 ? 16.366 -1.766 11.320 1.00 62.00 324 TYR A O 1
ATOM 2469 N N . THR A 1 325 ? 18.444 -2.550 10.874 1.00 50.06 325 THR A N 1
ATOM 2470 C CA . THR A 1 325 ? 19.354 -1.587 11.537 1.00 50.06 325 THR A CA 1
ATOM 2471 C C . THR A 1 325 ? 19.639 -1.771 13.033 1.00 50.06 325 THR A C 1
ATOM 2473 O O . THR A 1 325 ? 18.825 -2.272 13.797 1.00 50.06 325 THR A O 1
ATOM 2476 N N . THR A 1 326 ? 20.840 -1.345 13.450 1.00 49.31 326 THR A N 1
ATOM 2477 C CA . THR A 1 326 ? 21.311 -1.281 14.852 1.00 49.31 326 THR A CA 1
ATOM 2478 C C . THR A 1 326 ? 20.463 -0.358 15.718 1.00 49.31 326 THR A C 1
ATOM 2480 O O . THR A 1 326 ? 20.452 -0.518 16.935 1.00 49.31 326 THR A O 1
ATOM 2483 N N . ASN A 1 327 ? 19.795 0.615 15.089 1.00 49.69 327 ASN A N 1
ATOM 2484 C CA . ASN A 1 327 ? 19.270 1.793 15.762 1.00 49.69 327 ASN A CA 1
ATOM 2485 C C . ASN A 1 327 ? 17.799 2.077 15.466 1.00 49.69 327 ASN A C 1
ATOM 2487 O O . ASN A 1 327 ? 17.259 2.911 16.157 1.00 49.69 327 ASN A O 1
ATOM 2491 N N . SER A 1 328 ? 17.124 1.447 14.505 1.00 53.94 328 SER A N 1
ATOM 2492 C CA . SER A 1 328 ? 15.707 1.725 14.226 1.00 53.94 328 SER A CA 1
ATOM 2493 C C . SER A 1 328 ? 14.920 0.428 14.204 1.00 53.94 328 SER A C 1
ATOM 2495 O O . SER A 1 328 ? 15.306 -0.529 13.547 1.00 53.94 328 SER A O 1
ATOM 2497 N N . VAL A 1 329 ? 13.811 0.387 14.936 1.00 66.62 329 VAL A N 1
ATOM 2498 C CA . VAL A 1 329 ? 12.885 -0.746 14.902 1.00 66.62 329 VAL A CA 1
ATOM 2499 C C . VAL A 1 329 ? 11.727 -0.338 14.015 1.00 66.62 329 VAL A C 1
ATOM 2501 O O . VAL A 1 329 ? 11.171 0.749 14.175 1.00 66.62 329 VAL A O 1
ATOM 2504 N N . PHE A 1 330 ? 11.398 -1.193 13.052 1.00 77.19 330 PHE A N 1
ATOM 2505 C CA . PHE A 1 330 ? 10.264 -0.980 12.171 1.00 77.19 330 PHE A CA 1
ATOM 2506 C C . PHE A 1 330 ? 9.214 -2.049 12.428 1.00 77.19 330 PHE A C 1
ATOM 2508 O O . PHE A 1 330 ? 9.513 -3.243 12.375 1.00 77.19 330 PHE A O 1
ATOM 2515 N N . ILE A 1 331 ? 7.984 -1.617 12.676 1.00 81.56 331 ILE A N 1
ATOM 2516 C CA . ILE A 1 331 ? 6.831 -2.506 12.792 1.00 81.56 331 ILE A CA 1
ATOM 2517 C C . ILE A 1 331 ? 6.074 -2.424 11.476 1.00 81.56 331 ILE A C 1
ATOM 2519 O O . ILE A 1 331 ? 5.596 -1.357 11.104 1.00 81.56 331 ILE A O 1
ATOM 2523 N N . ALA A 1 332 ? 5.952 -3.540 10.773 1.00 85.88 332 ALA A N 1
ATOM 2524 C CA . ALA A 1 332 ? 5.057 -3.670 9.639 1.00 85.88 332 ALA A CA 1
ATOM 2525 C C . ALA A 1 332 ? 3.752 -4.314 10.107 1.00 85.88 332 ALA A C 1
ATOM 2527 O O . ALA A 1 332 ? 3.744 -5.473 10.512 1.00 85.88 332 ALA A O 1
ATOM 2528 N N . ILE A 1 333 ? 2.642 -3.585 10.032 1.00 85.81 333 ILE A N 1
ATOM 2529 C CA . ILE A 1 333 ? 1.301 -4.143 10.210 1.00 85.81 333 ILE A CA 1
ATOM 2530 C C . ILE A 1 333 ? 0.730 -4.407 8.825 1.00 85.81 333 ILE A C 1
ATOM 2532 O O . ILE A 1 333 ? 0.656 -3.507 7.992 1.00 85.81 333 ILE A O 1
ATOM 2536 N N . SER A 1 334 ? 0.344 -5.650 8.561 1.00 88.75 334 SER A N 1
ATOM 2537 C CA . SER A 1 334 ? -0.287 -6.038 7.303 1.00 88.75 334 SER A CA 1
ATOM 2538 C C . SER A 1 334 ? -1.749 -6.387 7.517 1.00 88.75 334 SER A C 1
ATOM 2540 O O . SER A 1 334 ? -2.103 -7.041 8.493 1.00 88.75 334 SER A O 1
ATOM 2542 N N . THR A 1 335 ? -2.588 -5.945 6.587 1.00 89.06 335 THR A N 1
ATOM 2543 C CA . THR A 1 335 ? -4.004 -6.288 6.510 1.00 89.06 335 THR A CA 1
ATOM 2544 C C . THR A 1 335 ? -4.277 -6.909 5.150 1.00 89.06 335 THR A C 1
ATOM 2546 O O . THR A 1 335 ? -4.260 -6.217 4.128 1.00 89.06 335 THR A O 1
ATOM 2549 N N . ASP A 1 336 ? -4.549 -8.208 5.146 1.00 89.50 336 ASP A N 1
ATOM 2550 C CA . ASP A 1 336 ? -4.939 -8.944 3.949 1.00 89.50 336 ASP A CA 1
ATOM 2551 C C . ASP A 1 336 ? -6.469 -9.004 3.917 1.00 89.50 336 ASP A C 1
ATOM 2553 O O . ASP A 1 336 ? -7.087 -9.599 4.800 1.00 89.50 336 ASP A O 1
ATOM 2557 N N . ALA A 1 337 ? -7.086 -8.339 2.938 1.00 88.62 337 ALA A N 1
ATOM 2558 C CA . ALA A 1 337 ? -8.536 -8.227 2.807 1.00 88.62 337 ALA A CA 1
ATOM 2559 C C . ALA A 1 337 ? -9.073 -9.169 1.726 1.00 88.62 337 ALA A C 1
ATOM 2561 O O . ALA A 1 337 ? -8.536 -9.240 0.620 1.00 88.62 337 ALA A O 1
ATOM 2562 N N . TYR A 1 338 ? -10.174 -9.844 2.033 1.00 86.56 338 TYR A N 1
ATOM 2563 C CA . TYR A 1 338 ? -10.807 -10.878 1.225 1.00 86.56 338 TYR A CA 1
ATOM 2564 C C . TYR A 1 338 ? -12.289 -10.567 1.011 1.00 86.56 338 TYR A C 1
ATOM 2566 O O . TYR A 1 338 ? -12.950 -10.041 1.911 1.00 86.56 338 TYR A O 1
ATOM 2574 N N . ASN A 1 339 ? -12.830 -10.943 -0.149 1.00 87.19 339 ASN A N 1
ATOM 2575 C CA . ASN A 1 339 ? -14.280 -10.925 -0.359 1.00 87.19 339 ASN A CA 1
ATOM 2576 C C . ASN A 1 339 ? -14.963 -12.110 0.342 1.00 87.19 339 ASN A C 1
ATOM 2578 O O . ASN A 1 339 ? -14.317 -12.981 0.927 1.00 87.19 339 ASN A O 1
ATOM 2582 N N . ASP A 1 340 ? -16.287 -12.137 0.266 1.00 84.06 340 ASP A N 1
ATOM 2583 C CA . ASP A 1 340 ? -17.163 -13.225 0.714 1.00 84.06 340 ASP A CA 1
ATOM 2584 C C . ASP A 1 340 ? -16.830 -14.611 0.124 1.00 84.06 340 ASP A C 1
ATOM 2586 O O . ASP A 1 340 ? -17.156 -15.631 0.724 1.00 84.06 340 ASP A O 1
ATOM 2590 N N . ASN A 1 341 ? -16.127 -14.653 -1.008 1.00 88.31 341 ASN A N 1
ATOM 2591 C CA . ASN A 1 341 ? -15.645 -15.867 -1.667 1.00 88.31 341 ASN A CA 1
ATOM 2592 C C . ASN A 1 341 ? -14.190 -16.221 -1.303 1.00 88.31 341 ASN A C 1
ATOM 2594 O O . ASN A 1 341 ? -13.578 -17.050 -1.975 1.00 88.31 341 ASN A O 1
ATOM 2598 N N . TYR A 1 342 ? -13.617 -15.587 -0.273 1.00 88.44 342 TYR A N 1
ATOM 2599 C CA . TYR A 1 342 ? -12.235 -15.785 0.186 1.00 88.44 342 TYR A CA 1
ATOM 2600 C C . TYR A 1 342 ? -11.153 -15.464 -0.855 1.00 88.44 342 TYR A C 1
ATOM 2602 O O . TYR A 1 342 ? -9.997 -15.862 -0.707 1.00 88.44 342 TYR A O 1
ATOM 2610 N N . ASN A 1 343 ? -11.486 -14.694 -1.891 1.00 89.50 343 ASN A N 1
ATOM 2611 C CA . ASN A 1 343 ? -10.485 -14.185 -2.817 1.00 89.50 343 ASN A CA 1
ATOM 2612 C C . ASN A 1 343 ? -9.829 -12.948 -2.214 1.00 89.50 343 ASN A C 1
ATOM 2614 O O . ASN A 1 343 ? -10.528 -12.024 -1.792 1.00 89.50 343 ASN A O 1
ATOM 2618 N N . LEU A 1 344 ? -8.495 -12.920 -2.206 1.00 89.12 344 LEU A N 1
ATOM 2619 C CA . LEU A 1 344 ? -7.731 -11.741 -1.804 1.00 89.12 344 LEU A CA 1
ATOM 2620 C C . LEU A 1 344 ? -8.108 -10.572 -2.723 1.00 89.12 344 LEU A C 1
ATOM 2622 O O . LEU A 1 344 ? -8.009 -10.698 -3.941 1.00 89.12 344 LEU A O 1
ATOM 2626 N N . ILE A 1 345 ? -8.525 -9.449 -2.149 1.00 88.88 345 ILE A N 1
ATOM 2627 C CA . ILE A 1 345 ? -8.859 -8.213 -2.871 1.00 88.88 345 ILE A CA 1
ATOM 2628 C C . ILE A 1 345 ? -7.703 -7.226 -2.780 1.00 88.88 345 ILE A C 1
ATOM 2630 O O . ILE A 1 345 ? -7.367 -6.558 -3.756 1.00 88.88 345 ILE A O 1
ATOM 2634 N N . SER A 1 346 ? -7.087 -7.119 -1.607 1.00 88.00 346 SER A N 1
ATOM 2635 C CA . SER A 1 346 ? -5.998 -6.181 -1.384 1.00 88.00 346 SER A CA 1
ATOM 2636 C C . SER A 1 346 ? -5.136 -6.596 -0.210 1.00 88.00 346 SER A C 1
ATOM 2638 O O . SER A 1 346 ? -5.622 -7.187 0.752 1.00 88.00 346 SER A O 1
ATOM 2640 N N . LYS A 1 347 ? -3.873 -6.195 -0.269 1.00 90.69 347 LYS A N 1
ATOM 2641 C CA . LYS A 1 347 ? -2.941 -6.237 0.846 1.00 90.69 347 LYS A CA 1
ATOM 2642 C C . LYS A 1 347 ? -2.518 -4.821 1.188 1.00 90.69 347 LYS A C 1
ATOM 2644 O O . LYS A 1 347 ? -1.917 -4.146 0.355 1.00 90.69 347 LYS A O 1
ATOM 2649 N N . MET A 1 348 ? -2.829 -4.384 2.398 1.00 88.06 348 MET A N 1
ATOM 2650 C CA . MET A 1 348 ? -2.306 -3.147 2.963 1.00 88.06 348 MET A CA 1
ATOM 2651 C C . MET A 1 348 ? -1.138 -3.481 3.884 1.00 88.06 348 MET A C 1
ATOM 2653 O O . MET A 1 348 ? -1.236 -4.403 4.685 1.00 88.06 348 MET A O 1
ATOM 2657 N N . THR A 1 349 ? -0.052 -2.728 3.791 1.00 89.00 349 THR A N 1
ATOM 2658 C CA . THR A 1 349 ? 1.083 -2.798 4.706 1.00 89.00 349 THR A CA 1
ATOM 2659 C C . THR A 1 349 ? 1.394 -1.396 5.198 1.00 89.00 349 THR A C 1
ATOM 2661 O O . THR A 1 349 ? 1.748 -0.511 4.422 1.00 89.00 349 THR A O 1
ATOM 2664 N N . GLU A 1 350 ? 1.265 -1.209 6.498 1.00 84.88 350 GLU A N 1
ATOM 2665 C CA . GLU A 1 350 ? 1.627 0.001 7.216 1.00 84.88 350 GLU A CA 1
ATOM 2666 C C . GLU A 1 350 ? 2.974 -0.233 7.887 1.00 84.88 350 GLU A C 1
ATOM 2668 O O . GLU A 1 350 ? 3.127 -1.167 8.672 1.00 84.88 350 GLU A O 1
ATOM 2673 N N . VAL A 1 351 ? 3.960 0.601 7.575 1.00 84.88 351 VAL A N 1
ATOM 2674 C CA . VAL A 1 351 ? 5.263 0.571 8.230 1.00 84.88 351 VAL A CA 1
ATOM 2675 C C . VAL A 1 351 ? 5.320 1.716 9.219 1.00 84.88 351 VAL A C 1
ATOM 2677 O O . VAL A 1 351 ? 5.175 2.888 8.860 1.00 84.88 351 VAL A O 1
ATOM 2680 N N . TYR A 1 352 ? 5.564 1.355 10.467 1.00 81.00 352 TYR A N 1
ATOM 2681 C CA . TYR A 1 352 ? 5.816 2.260 11.563 1.00 81.00 352 TYR A CA 1
ATOM 2682 C C . TYR A 1 352 ? 7.307 2.255 11.862 1.00 81.00 352 TYR A C 1
ATOM 2684 O O . TYR A 1 352 ? 7.920 1.193 11.935 1.00 81.00 352 TYR A O 1
ATOM 2692 N N . GLY A 1 353 ? 7.893 3.432 12.030 1.00 77.81 353 GLY A N 1
ATOM 2693 C CA . GLY A 1 353 ? 9.298 3.595 12.384 1.00 77.81 353 GLY A CA 1
ATOM 2694 C C . GLY A 1 353 ? 9.453 4.522 13.577 1.00 77.81 353 GLY A C 1
ATOM 2695 O O . GLY A 1 353 ? 8.555 5.306 13.888 1.00 77.81 353 GLY A O 1
ATOM 2696 N N . ARG A 1 354 ? 10.599 4.419 14.243 1.00 73.25 354 ARG A N 1
ATOM 2697 C CA . ARG A 1 354 ? 11.047 5.383 15.246 1.00 73.25 354 ARG A CA 1
ATOM 2698 C C . ARG A 1 354 ? 12.559 5.517 15.184 1.00 73.25 354 ARG A C 1
ATOM 2700 O O . ARG A 1 354 ? 13.249 4.527 14.929 1.00 73.25 354 ARG A O 1
ATOM 2707 N N . ASP A 1 355 ? 13.060 6.704 15.481 1.00 68.56 355 ASP A N 1
ATOM 2708 C CA . ASP A 1 355 ? 14.444 6.899 15.891 1.00 68.56 355 ASP A CA 1
ATOM 2709 C C . ASP A 1 355 ? 14.516 6.856 17.429 1.00 68.56 355 ASP A C 1
ATOM 2711 O O . ASP A 1 355 ? 14.124 7.817 18.081 1.00 68.56 355 ASP A O 1
ATOM 2715 N N . PRO A 1 356 ? 15.005 5.781 18.065 1.00 64.12 356 PRO A N 1
ATOM 2716 C CA . PRO A 1 356 ? 15.095 5.659 19.517 1.00 64.12 356 PRO A CA 1
ATOM 2717 C C . PRO A 1 356 ? 15.906 6.754 20.209 1.00 64.12 356 PRO A C 1
ATOM 2719 O O . PRO A 1 356 ? 15.763 6.907 21.422 1.00 64.12 356 PRO A O 1
ATOM 2722 N N . LEU A 1 357 ? 16.753 7.490 19.480 1.00 62.59 357 LEU A N 1
ATOM 2723 C CA . LEU A 1 357 ? 17.530 8.600 20.029 1.00 62.59 357 LEU A CA 1
ATOM 2724 C C . LEU A 1 357 ? 16.693 9.875 20.204 1.00 62.59 357 LEU A C 1
ATOM 2726 O O . LEU A 1 357 ? 17.057 10.728 21.013 1.00 62.59 357 LEU A O 1
ATOM 2730 N N . VAL A 1 358 ? 15.583 10.015 19.471 1.00 65.69 358 VAL A N 1
ATOM 2731 C CA . VAL A 1 358 ? 14.803 11.268 19.394 1.00 65.69 358 VAL A CA 1
ATOM 2732 C C . VAL A 1 358 ? 13.303 11.045 19.599 1.00 65.69 358 VAL A C 1
ATOM 2734 O O . VAL A 1 358 ? 12.620 11.871 20.206 1.00 65.69 358 VAL A O 1
ATOM 2737 N N . ASP A 1 359 ? 12.788 9.908 19.142 1.00 65.81 359 ASP A N 1
ATOM 2738 C CA . ASP A 1 359 ? 11.385 9.534 19.175 1.00 65.81 359 ASP A CA 1
ATOM 2739 C C . ASP A 1 359 ? 11.038 8.702 20.409 1.00 65.81 359 ASP A C 1
ATOM 2741 O O . ASP A 1 359 ? 11.568 7.616 20.671 1.00 65.81 359 ASP A O 1
ATOM 2745 N N . LYS A 1 360 ? 10.034 9.191 21.137 1.00 70.50 360 LYS A N 1
ATOM 2746 C CA . LYS A 1 360 ? 9.445 8.488 22.282 1.00 70.50 360 LYS A CA 1
ATOM 2747 C C . LYS A 1 360 ? 8.438 7.412 21.867 1.00 70.50 360 LYS A C 1
ATOM 2749 O O . LYS A 1 360 ? 8.076 6.582 22.697 1.00 70.50 360 LYS A O 1
ATOM 2754 N N . GLU A 1 361 ? 7.953 7.451 20.625 1.00 71.94 361 GLU A N 1
ATOM 2755 C CA . GLU A 1 361 ? 6.858 6.619 20.115 1.00 71.94 361 GLU A CA 1
ATOM 2756 C C . GLU A 1 361 ? 7.067 6.281 18.637 1.00 71.94 361 GLU A C 1
ATOM 2758 O O . GLU A 1 361 ? 7.787 6.980 17.927 1.00 71.94 361 GLU A O 1
ATOM 2763 N N . TYR A 1 362 ? 6.422 5.210 18.176 1.00 76.00 362 TYR A N 1
ATOM 2764 C CA . TYR A 1 362 ? 6.369 4.868 16.758 1.00 76.00 362 TYR A CA 1
ATOM 2765 C C . TYR A 1 362 ? 5.525 5.870 15.968 1.00 76.00 362 TYR A C 1
ATOM 2767 O O . TYR A 1 362 ? 4.526 6.387 16.466 1.00 76.00 362 TYR A O 1
ATOM 2775 N N . LYS A 1 363 ? 5.908 6.096 14.712 1.00 77.50 363 LYS A N 1
ATOM 2776 C CA . LYS A 1 363 ? 5.192 6.945 13.756 1.00 77.50 363 LYS A CA 1
ATOM 2777 C C . LYS A 1 363 ? 4.909 6.166 12.484 1.00 77.50 363 LYS A C 1
ATOM 2779 O O . LYS A 1 363 ? 5.762 5.407 12.027 1.00 77.50 363 LYS A O 1
ATOM 2784 N N . LEU A 1 364 ? 3.744 6.381 11.875 1.00 79.81 364 LEU A N 1
ATOM 2785 C CA . LEU A 1 364 ? 3.432 5.813 10.560 1.00 79.81 364 LEU A CA 1
ATOM 2786 C C . LEU A 1 364 ? 4.261 6.508 9.471 1.00 79.81 364 LEU A C 1
ATOM 2788 O O . LEU A 1 364 ? 3.978 7.656 9.108 1.00 79.81 364 LEU A O 1
ATOM 2792 N N . ILE A 1 365 ? 5.250 5.802 8.923 1.00 80.38 365 ILE A N 1
ATOM 2793 C CA . ILE A 1 365 ? 6.185 6.348 7.927 1.00 80.38 365 ILE A CA 1
ATOM 2794 C C . ILE A 1 365 ? 5.796 6.014 6.488 1.00 80.38 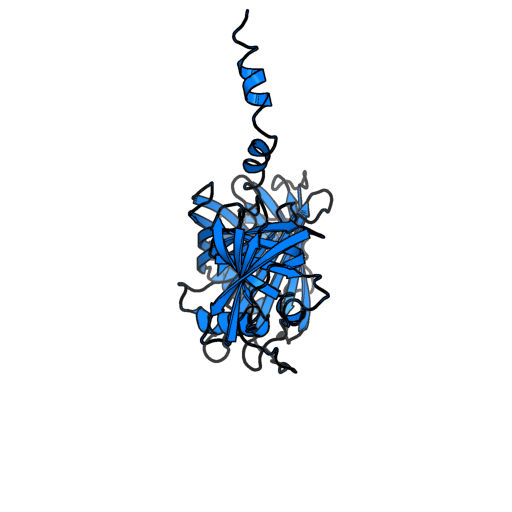365 ILE A C 1
ATOM 2796 O O . ILE A 1 365 ? 6.129 6.770 5.584 1.00 80.38 365 ILE A O 1
ATOM 2800 N N . ARG A 1 366 ? 5.091 4.900 6.265 1.00 84.81 366 ARG A N 1
ATOM 2801 C CA . ARG A 1 366 ? 4.652 4.480 4.931 1.00 84.81 366 ARG A CA 1
ATOM 2802 C C . ARG A 1 366 ? 3.407 3.616 5.027 1.00 84.81 366 ARG A C 1
ATOM 2804 O O . ARG A 1 366 ? 3.334 2.733 5.873 1.00 84.81 366 ARG A O 1
ATOM 2811 N N . THR A 1 367 ? 2.459 3.830 4.128 1.00 85.81 367 THR A N 1
ATOM 2812 C CA . THR A 1 367 ? 1.369 2.885 3.856 1.00 85.81 367 THR A CA 1
ATOM 2813 C C . THR A 1 367 ? 1.453 2.457 2.404 1.00 85.81 367 THR A C 1
ATOM 2815 O O . THR A 1 367 ? 1.503 3.304 1.517 1.00 85.81 367 THR A O 1
ATOM 2818 N N . THR A 1 368 ? 1.456 1.153 2.159 1.00 88.44 368 THR A N 1
ATOM 2819 C CA . THR A 1 368 ? 1.406 0.577 0.816 1.00 88.44 368 THR A CA 1
ATOM 2820 C C . THR A 1 368 ? 0.162 -0.283 0.698 1.00 88.44 368 THR A C 1
ATOM 2822 O O . THR A 1 368 ? -0.025 -1.201 1.488 1.00 88.44 368 THR A O 1
ATOM 2825 N N . ILE A 1 369 ? -0.671 -0.032 -0.305 1.00 88.06 369 ILE A N 1
ATOM 2826 C CA . ILE A 1 369 ? -1.850 -0.843 -0.606 1.00 88.06 369 ILE A CA 1
ATOM 2827 C C . ILE A 1 369 ? -1.662 -1.444 -1.988 1.00 88.06 369 ILE A C 1
ATOM 2829 O O . ILE A 1 369 ? -1.542 -0.714 -2.965 1.00 88.06 369 ILE A O 1
ATOM 2833 N N . LYS A 1 370 ? -1.655 -2.770 -2.077 1.00 89.12 370 LYS A N 1
ATOM 2834 C CA . LYS A 1 370 ? -1.599 -3.517 -3.335 1.00 89.12 370 LYS A CA 1
ATOM 2835 C C . LYS A 1 370 ? -2.946 -4.163 -3.588 1.00 89.12 370 LYS A C 1
ATOM 2837 O O . LYS A 1 370 ? -3.385 -4.998 -2.798 1.00 89.12 370 LYS A O 1
ATOM 2842 N N . TYR A 1 371 ? -3.589 -3.800 -4.687 1.00 86.06 371 TYR A N 1
ATOM 2843 C CA . TYR A 1 371 ? -4.855 -4.379 -5.109 1.00 86.06 371 TYR A CA 1
ATOM 2844 C C . TYR A 1 371 ? -4.604 -5.627 -5.947 1.00 86.06 371 TYR A C 1
ATOM 2846 O O . TYR A 1 371 ? -3.854 -5.608 -6.924 1.00 86.06 371 TYR A O 1
ATOM 2854 N N . ASN A 1 372 ? -5.275 -6.713 -5.587 1.00 87.88 372 ASN A N 1
ATOM 2855 C CA . ASN A 1 372 ? -5.298 -7.935 -6.370 1.00 87.88 372 ASN A CA 1
ATOM 2856 C C . ASN A 1 372 ? -6.347 -7.808 -7.481 1.00 87.88 372 ASN A C 1
ATOM 2858 O O . ASN A 1 372 ? -7.440 -8.368 -7.422 1.00 87.88 372 ASN A O 1
ATOM 2862 N N . ASN A 1 373 ? -6.021 -6.999 -8.482 1.00 83.00 373 ASN A N 1
ATOM 2863 C CA . ASN A 1 373 ? -6.841 -6.780 -9.664 1.00 83.00 373 ASN A CA 1
ATOM 2864 C C . ASN A 1 373 ? -5.978 -6.925 -10.936 1.00 83.00 373 ASN A C 1
ATOM 2866 O O . ASN A 1 373 ? -4.750 -6.990 -10.840 1.00 83.00 373 ASN A O 1
ATOM 2870 N N . PRO A 1 374 ? -6.575 -6.965 -12.142 1.00 80.62 374 PRO A N 1
ATOM 2871 C CA . PRO A 1 374 ? -5.812 -7.168 -13.376 1.00 80.62 374 PRO A CA 1
ATOM 2872 C C . PRO A 1 374 ? -4.719 -6.121 -13.643 1.00 80.62 374 PRO A C 1
ATOM 2874 O O . PRO A 1 374 ? -3.703 -6.454 -14.246 1.00 80.62 374 PRO A O 1
ATOM 2877 N N . ARG A 1 375 ? -4.901 -4.872 -13.182 1.00 79.00 375 ARG A N 1
ATOM 2878 C CA . ARG A 1 375 ? -3.907 -3.786 -13.317 1.00 79.00 375 ARG A CA 1
ATOM 2879 C C . ARG A 1 375 ? -2.915 -3.732 -12.149 1.00 79.00 375 ARG A C 1
ATOM 2881 O O . ARG A 1 375 ? -2.054 -2.855 -12.132 1.00 79.00 375 ARG A O 1
ATOM 2888 N N . LYS A 1 376 ? -3.041 -4.648 -11.180 1.00 85.31 376 LYS A N 1
ATOM 2889 C CA . LYS A 1 376 ? -2.244 -4.758 -9.949 1.00 85.31 376 LYS A CA 1
ATOM 2890 C C . LYS A 1 376 ? -2.010 -3.398 -9.289 1.00 85.31 376 LYS A C 1
ATOM 2892 O O . LYS A 1 376 ? -0.877 -3.079 -8.941 1.00 85.31 376 LYS A O 1
ATOM 2897 N N . ASN A 1 377 ? -3.055 -2.570 -9.203 1.00 84.94 377 ASN A N 1
ATOM 2898 C CA . ASN A 1 377 ? -2.905 -1.193 -8.735 1.00 84.94 377 ASN A CA 1
ATOM 2899 C C . ASN A 1 377 ? -2.186 -1.147 -7.380 1.00 84.94 377 ASN A C 1
ATOM 2901 O O . ASN A 1 377 ? -2.441 -1.975 -6.504 1.00 84.94 377 ASN A O 1
ATOM 2905 N N . GLU A 1 378 ? -1.312 -0.164 -7.200 1.00 88.00 378 GLU A N 1
ATOM 2906 C CA . GLU A 1 378 ? -0.592 0.069 -5.951 1.00 88.00 378 GLU A CA 1
ATOM 2907 C C . GLU A 1 378 ? -0.791 1.517 -5.519 1.00 88.00 378 GLU A C 1
ATOM 2909 O O . GLU A 1 378 ? -0.695 2.426 -6.334 1.00 88.00 378 GLU A O 1
ATOM 2914 N N . VAL A 1 379 ? -1.048 1.750 -4.239 1.00 86.31 379 VAL A N 1
ATOM 2915 C CA . VAL A 1 379 ? -1.051 3.089 -3.647 1.00 86.31 379 VAL A CA 1
ATOM 2916 C C . VAL A 1 379 ? 0.033 3.134 -2.587 1.00 86.31 379 VAL A C 1
ATOM 2918 O O . VAL A 1 379 ? 0.099 2.247 -1.740 1.00 86.31 379 VAL A O 1
ATOM 2921 N N . ILE A 1 380 ? 0.878 4.158 -2.635 1.00 86.75 380 ILE A N 1
ATOM 2922 C CA . ILE A 1 380 ? 1.904 4.436 -1.631 1.00 86.75 380 ILE A CA 1
ATOM 2923 C C . ILE A 1 380 ? 1.607 5.801 -1.014 1.00 86.75 380 ILE A C 1
ATOM 2925 O O . ILE A 1 380 ? 1.408 6.771 -1.745 1.00 86.75 380 ILE A O 1
ATOM 2929 N N . ILE A 1 381 ? 1.575 5.867 0.315 1.00 84.50 381 ILE A N 1
ATOM 2930 C CA . ILE A 1 381 ? 1.380 7.095 1.091 1.00 84.50 381 ILE A CA 1
ATOM 2931 C C . ILE A 1 381 ? 2.548 7.257 2.060 1.00 84.50 381 ILE A C 1
ATOM 2933 O O . ILE A 1 381 ? 2.811 6.348 2.853 1.00 84.50 381 ILE A O 1
ATOM 2937 N N . GLU A 1 382 ? 3.219 8.407 2.022 1.00 84.44 382 GLU A N 1
ATOM 2938 C CA . GLU A 1 382 ? 4.399 8.719 2.848 1.00 84.44 382 GLU A CA 1
ATOM 2939 C C . GLU A 1 382 ? 4.195 9.999 3.651 1.00 84.44 382 GLU A C 1
ATOM 2941 O O . GLU A 1 382 ? 3.895 11.047 3.030 1.00 84.44 382 GLU A O 1
#

Secondary structure (DSSP, 8-state):
--SHHHHHHHHTTS-TTTTTTTSSSTTSSSSTT---S---SSTTTTHHHHHHHHHHTT-SS-S---SS----B----HHHHHHHHHHH-EEEEEEEEEEEEEEEEEEEEEEEEEEEEGGGTEEEEEEE-TT----TT-EEEEE---S-BTTB-HHHHSSEEE-EEEETTEEEEEESS-------EEEEEEEEEEEEEEEEEEEEEE---B--SSPPEETTEEEEEEEEEEEEEEESSSSSEEEEEEEEEEESS-SSTT---SS-EEEEEETTSPEEEE-S-----SSPPBTT-EEEEEEEEEESSTT--SEEEEEEEEEEEE---SS-EEEEEEEEEEETT--EEEEEEEEEEE-TTT-SS-EEEEEEEEE-STT--EEEE-

Solvent-accessible surface area (backbone atoms only — not comparable to full-atom values): 20266 Å² total; per-residue (Å²): 138,89,69,75,67,59,59,63,57,58,60,71,71,55,64,86,60,72,67,61,70,75,74,66,62,81,73,74,68,75,71,78,73,73,77,64,52,40,29,46,86,41,80,74,80,45,49,69,63,49,48,54,51,31,53,74,70,63,78,41,99,67,95,69,77,80,94,71,59,50,84,35,74,48,83,64,24,58,30,65,52,44,43,50,32,45,56,64,25,36,52,26,43,26,46,30,38,34,31,36,38,51,79,46,73,82,40,76,27,51,34,35,52,75,47,67,37,81,94,60,48,15,24,33,30,39,40,44,46,72,79,62,77,60,44,63,76,17,39,38,32,33,31,82,43,84,59,64,53,72,88,42,57,22,69,62,56,46,37,76,30,58,30,42,51,76,51,62,38,32,31,33,35,68,34,82,50,56,59,91,61,65,70,74,46,76,46,55,30,26,42,37,37,42,36,71,59,28,45,33,40,37,38,39,39,34,44,38,39,39,79,48,89,75,78,44,68,57,99,88,36,54,31,23,45,20,53,34,38,41,38,38,42,38,48,82,45,82,70,40,59,53,75,48,49,32,42,38,34,21,22,68,58,50,91,40,92,95,57,80,43,58,49,32,60,46,29,35,37,35,71,100,47,47,21,36,34,34,78,72,46,48,49,52,56,76,56,55,48,42,55,65,44,66,50,75,28,29,42,36,39,29,10,67,41,90,83,64,82,48,71,54,24,35,32,43,33,32,40,36,24,47,72,52,41,74,66,35,63,32,42,36,42,34,38,45,30,25,38,69,84,69,46,65,44,32,41,36,39,37,34,27,37,33,49,70,91,79,41,94,56,70,27,48,57,36,37,39,35,40,34,62,49,96,43,46,35,34,37,42,36,65

Nearest PDB structures (foldseek):
  6ofr-assembly1_A  TM=1.215E-01  e=3.253E+00  Escherichia coli